Protein AF-0000000083945077 (afdb_homodimer)

InterPro domains:
  IPR004838 Aminotransferases, class-I, pyridoxal-phosphate-binding site [PS00105] (218-231)
  IPR004839 Aminotransferase, class I/classII, large domain [PF00155] (54-355)
  IPR015421 Pyridoxal phosphate-dependent transferase, major domain [G3DSA:3.40.640.10] (9-368)
  IPR015424 Pyridoxal phosphate-dependent transferase [SSF53383] (28-363)
  IPR050596 Aspartate/prephenate aminotransferase-like [PTHR46383] (11-287)

Organism: NCBI:txid28139

Nearest PDB structures (foldseek):
  5yhv-assembly1_B  TM=8.323E-01  e=1.328E-20  Mycobacterium tuberculosis H37Rv
  5yhv-assembly1_D  TM=8.069E-01  e=3.718E-19  Mycobacterium tuberculosis H37Rv
  3ftb-assembly2_E  TM=8.285E-01  e=3.847E-16  Clostridium acetobutylicum
  1d2f-assembly1_A  TM=7.657E-01  e=2.630E-12  Escherichia coli
  8bob-assembly1_B  TM=7.555E-01  e=2.630E-12  Escherichia coli K-12

pLDDT: mean 96.94, std 3.01, range [77.25, 98.94]

Secondary structure (DSSP, 8-state):
--B--------HHHHHHHHHHHHHHHH----EETTS----S-----HHHHHT--TTSHHHHS---TT--HHHHHHHHHHHHTT-S-GGGEEEESSHHHHHHHHHHHEE-SEEEEESS--HHHHHHHHHHT-EEEEES-GGGTTTTHHHHTTSEEEEESS-TTT-EE--HHHHHHHHHHHHHTT-EEEEE-SSHHHH--TT--HHHHHTT-TTEEEEEEHHHHSS-GGG--EEEE-S-HHHHHHHHHHHHTTTSS--HHHHHHHHHHHHSHHHHHHHHHHHHHHHHHHHHHHHHHHHTT-B-GGG-TTSEE-SSEEEESS-HHHHHTTTEE-EEGGGG-SS-HHHHTT-EEEE--S-HHHHHHHHTT--/-EE--------HHHHHHHHHHHHHHHH----EETTS----S-----HHHHHT--TTSHHHHS---TT--HHHHHHHHHHHHTT-S-GGGEEEESSHHHHHHHHHHHB--SEEEEESS--HHHHHHHHHHT-EEEEES-GGGTTTTHHHHTTSEEEEESS-TTT-EE--HHHHHHHHHHHHHTT-EEEEE-SSHHHH--TT--HHHHHTT-TTEEEEEEHHHHSS-GGG--EEEE-S-HHHHHHHHHHHHTTTSS--HHHHHHHHHHHHSHHHHHHHHHHHHHHHHHHHHHHHHHHHTT-B-GGG-TTSEE-SSEEEESS-HHHHHHTTEE-EEGGGG-SS-HHHHTT-EEEE--S-HHHHHHHHTT--

Foldseek 3Di:
DDDDDLPFDDDVLVVLVVVLVVCCVVVVDHFAAQADQFQAADAFDCVVVVVPDDCPDCLAPPFADLQGDLLLLQLCCCKPAVSPDDSLQKGKALFLLRVLLLLVLQDQAQEEEEEQFADCSNVSSCSNNVHHYHYDHDLVCVLVCLVVQVRHAYEDEACGPPALWHFDLVVNLVSVQSSLVSVHAYEYEYAFVLLADTSVDNSVNSVQVRQRYKYKYGPCHLQRPVVQRIIMIGHPPNVSSVSSSVVSCVVPNHGRSVSSSSVSCLSPPPVNVVSSVVRSVSQQVQLVLLVVVCVVVVFFPCVVAPRTDNHGQKHKTQAAQVLLVVLSYHWAQSLSRHDPCNVVSRRITMGGSSHHNVVSCVSCVPRD/DDDDDLPFDDDVLVVLVVVLVVCCVVVVDHFAAQSDQFQAADAFDCVVVVVPDDCPDCLAPPFADLQGDLLLLQLCCCKPAVSPDDSLQKGKALFLLRVLLLLVLQDQAQEEEEEQFADCSNVSSCSNNVHHYHYDHDLVCVLVCLVVQVRHAYEDEACGPPALWHFDLVVNLVSVQSSLVSVHAYEYEYAFVLLADTSVDNSVNSVQVRQRYKYKYGPCHNQRPVVQRIIMIGHPPNVSSVSSSVVSCVVPNHGRSVSSSSVSCLSPPPVNVVSSVVRSVSQQVQLVLLVVVCVVVVFFPCVVHPRTDNHGQKHKGQAAQVLLVVLSYHWAQSLSRHDPCNVVSRRITMGGRSHHNVVSCVSCVPRD

Radius of gyration: 26.32 Å; Cα contacts (8 Å, |Δi|>4): 1561; chains: 2; bounding box: 53×86×58 Å

Structure (mmCIF, N/CA/C/O backbone):
data_AF-0000000083945077-model_v1
#
loop_
_entity.id
_entity.type
_entity.pdbx_description
1 polymer Aminotransferase
#
loop_
_atom_site.group_PDB
_atom_site.id
_atom_site.type_symbol
_atom_site.label_atom_id
_atom_site.label_alt_id
_atom_site.label_comp_id
_atom_site.label_asym_id
_atom_site.label_entity_id
_atom_site.label_seq_id
_atom_site.pdbx_PDB_ins_code
_atom_site.Cartn_x
_atom_site.Cartn_y
_atom_site.Cartn_z
_atom_site.occupancy
_atom_site.B_iso_or_equiv
_atom_site.auth_seq_id
_atom_site.auth_comp_id
_atom_site.auth_asym_id
_atom_site.auth_atom_id
_atom_site.pdbx_PDB_model_num
ATOM 1 N N . MET A 1 1 ? -15.617 -0.999 -22.75 1 93.06 1 MET A N 1
ATOM 2 C CA . MET A 1 1 ? -15.414 -1.172 -21.312 1 93.06 1 MET A CA 1
ATOM 3 C C . MET A 1 1 ? -16.062 -0.036 -20.531 1 93.06 1 MET A C 1
ATOM 5 O O . MET A 1 1 ? -15.852 1.138 -20.844 1 93.06 1 MET A O 1
ATOM 9 N N . GLU A 1 2 ? -16.922 -0.348 -19.594 1 95.81 2 GLU A N 1
ATOM 10 C CA . GLU A 1 2 ? -17.547 0.642 -18.719 1 95.81 2 GLU A CA 1
ATOM 11 C C . GLU A 1 2 ? -16.672 0.932 -17.5 1 95.81 2 GLU A C 1
ATOM 13 O O . GLU A 1 2 ? -16.156 0.009 -16.859 1 95.81 2 GLU A O 1
ATOM 18 N N . ILE A 1 3 ? -16.469 2.213 -17.188 1 97.69 3 ILE A N 1
ATOM 19 C CA . ILE A 1 3 ? -15.633 2.635 -16.062 1 97.69 3 ILE A CA 1
ATOM 20 C C . ILE A 1 3 ? -16.516 3.23 -14.969 1 97.69 3 ILE A C 1
ATOM 22 O O . ILE A 1 3 ? -17.344 4.102 -15.234 1 97.69 3 ILE A O 1
ATOM 26 N N . LYS A 1 4 ? -16.406 2.74 -13.789 1 97.5 4 LYS A N 1
ATOM 27 C CA . LYS A 1 4 ? -17.062 3.342 -12.633 1 97.5 4 LYS A CA 1
ATOM 28 C C . LYS A 1 4 ? -16.312 4.582 -12.156 1 97.5 4 LYS A C 1
ATOM 30 O O . LYS A 1 4 ? -15.344 4.477 -11.406 1 97.5 4 LYS A O 1
ATOM 35 N N . LYS A 1 5 ? -16.766 5.691 -12.523 1 97.06 5 LYS A N 1
ATOM 36 C CA . LYS A 1 5 ? -16.141 6.949 -12.125 1 97.06 5 LYS A CA 1
ATOM 37 C C . LYS A 1 5 ? -16.547 7.348 -10.711 1 97.06 5 LYS A C 1
ATOM 39 O O . LYS A 1 5 ? -17.734 7.355 -10.383 1 97.06 5 LYS A O 1
ATOM 44 N N . SER A 1 6 ? -15.625 7.641 -9.891 1 96.81 6 SER A N 1
ATOM 45 C CA . SER A 1 6 ? -15.891 8.008 -8.508 1 96.81 6 SER A CA 1
ATOM 46 C C . SER A 1 6 ? -16.391 9.445 -8.406 1 96.81 6 SER A C 1
ATOM 48 O O . SER A 1 6 ? -17.109 9.797 -7.465 1 96.81 6 SER A O 1
ATOM 50 N N . GLY A 1 7 ? -16 10.32 -9.32 1 96.44 7 GLY A N 1
ATOM 51 C CA . GLY A 1 7 ? -16.297 11.742 -9.25 1 96.44 7 GLY A CA 1
ATOM 52 C C . GLY A 1 7 ? -15.25 12.523 -8.469 1 96.44 7 GLY A C 1
ATOM 53 O O . GLY A 1 7 ? -15.312 13.758 -8.406 1 96.44 7 GLY A O 1
ATOM 54 N N . ALA A 1 8 ? -14.289 11.805 -7.895 1 96.19 8 ALA A N 1
ATOM 55 C CA . ALA A 1 8 ? -13.203 12.477 -7.184 1 96.19 8 ALA A CA 1
ATOM 56 C C . ALA A 1 8 ? -12.203 13.094 -8.156 1 96.19 8 ALA A C 1
ATOM 58 O O . ALA A 1 8 ? -12.156 12.711 -9.328 1 96.19 8 ALA A O 1
ATOM 59 N N . ALA A 1 9 ? -11.484 14.055 -7.676 1 90.88 9 ALA A N 1
ATOM 60 C CA . ALA A 1 9 ? -10.469 14.727 -8.484 1 90.88 9 ALA A CA 1
ATOM 61 C C . ALA A 1 9 ? -9.078 14.547 -7.883 1 90.88 9 ALA A C 1
ATOM 63 O O . AL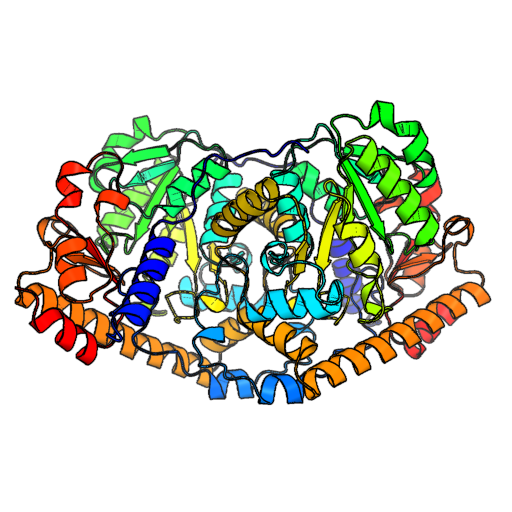A A 1 9 ? -8.945 14.312 -6.68 1 90.88 9 ALA A O 1
ATOM 64 N N . LEU A 1 10 ? -8.102 14.625 -8.797 1 87.88 10 LEU A N 1
ATOM 65 C CA . LEU A 1 10 ? -6.73 14.656 -8.297 1 87.88 10 LEU A CA 1
ATOM 66 C C . LEU A 1 10 ? -6.477 15.938 -7.5 1 87.88 10 LEU A C 1
ATOM 68 O O . LEU A 1 10 ? -7.137 16.953 -7.723 1 87.88 10 LEU A O 1
ATOM 72 N N . SER A 1 11 ? -5.527 15.859 -6.684 1 83.06 11 SER A N 1
ATOM 73 C CA . SER A 1 11 ? -5.25 16.922 -5.727 1 83.06 11 SER A CA 1
ATOM 74 C C . SER A 1 11 ? -4.777 18.203 -6.434 1 83.06 11 SER A C 1
ATOM 76 O O . SER A 1 11 ? -3.908 18.141 -7.305 1 83.06 11 SER A O 1
ATOM 78 N N . LYS A 1 12 ? -5.309 19.281 -6.094 1 79.88 12 LYS A N 1
ATOM 79 C CA . LYS A 1 12 ? -4.898 20.594 -6.582 1 79.88 12 LYS A CA 1
ATOM 80 C C . LYS A 1 12 ? -3.445 20.891 -6.211 1 79.88 12 LYS A C 1
ATOM 82 O O . LYS A 1 12 ? -2.738 21.578 -6.953 1 79.88 12 LYS A O 1
ATOM 87 N N . ILE A 1 13 ? -3.072 20.391 -5.109 1 82.75 13 ILE A N 1
ATOM 88 C CA . ILE A 1 13 ? -1.73 20.625 -4.59 1 82.75 13 ILE A CA 1
ATOM 89 C C . ILE A 1 13 ? -0.691 20.109 -5.586 1 82.75 13 ILE A C 1
ATOM 91 O O . ILE A 1 13 ? 0.328 20.766 -5.82 1 82.75 13 ILE A O 1
ATOM 95 N N . VAL A 1 14 ? -1.017 19.062 -6.18 1 77.25 14 VAL A N 1
ATOM 96 C CA . VAL A 1 14 ? -0.119 18.469 -7.164 1 77.25 14 VAL A CA 1
ATOM 97 C C . VAL A 1 14 ? -0.02 19.375 -8.391 1 77.25 14 VAL A C 1
ATOM 99 O O . VAL A 1 14 ? 1.07 19.594 -8.922 1 77.25 14 VAL A O 1
ATOM 102 N N . GLN A 1 15 ? -1.078 19.938 -8.727 1 81.5 15 GLN A N 1
ATOM 103 C CA . GLN A 1 15 ? -1.113 20.844 -9.867 1 81.5 15 GLN A CA 1
ATOM 104 C C . GLN A 1 15 ? -0.269 22.094 -9.617 1 81.5 15 GLN A C 1
ATOM 106 O O . GLN A 1 15 ? 0.391 22.594 -10.531 1 81.5 15 GLN A O 1
ATOM 111 N N . ILE A 1 16 ? -0.274 22.516 -8.453 1 88.06 16 ILE A N 1
ATOM 112 C CA . ILE A 1 16 ? 0.518 23.688 -8.086 1 88.06 16 ILE A CA 1
ATOM 113 C C . ILE A 1 16 ? 2.004 23.359 -8.18 1 88.06 16 ILE A C 1
ATOM 115 O O . ILE A 1 16 ? 2.797 24.172 -8.664 1 88.06 16 ILE A O 1
ATOM 119 N N . GLY A 1 17 ? 2.316 22.172 -7.738 1 86.69 17 GLY A N 1
ATOM 120 C CA . GLY A 1 17 ? 3.697 21.734 -7.871 1 86.69 17 GLY A CA 1
ATOM 121 C C . GLY A 1 17 ? 4.18 21.719 -9.312 1 86.69 17 GLY A C 1
ATOM 122 O O . GLY A 1 17 ? 5.297 22.156 -9.602 1 86.69 17 GLY A O 1
ATOM 123 N N . GLU A 1 18 ? 3.332 21.297 -10.156 1 82.81 18 GLU A N 1
ATOM 124 C CA . GLU A 1 18 ? 3.66 21.266 -11.578 1 82.81 18 GLU A CA 1
ATOM 125 C C . GLU A 1 18 ? 3.814 22.672 -12.133 1 82.81 18 GLU A C 1
ATOM 127 O O . GLU A 1 18 ? 4.703 22.922 -12.945 1 82.81 18 GLU A O 1
ATOM 132 N N . LYS A 1 19 ? 2.98 23.469 -11.711 1 89.19 19 LYS A N 1
ATOM 133 C CA . LYS A 1 19 ? 3.057 24.859 -12.125 1 89.19 19 LYS A CA 1
ATOM 134 C C . LYS A 1 19 ? 4.379 25.5 -11.703 1 89.19 19 LYS A C 1
ATOM 136 O O . LYS A 1 19 ? 5.016 26.203 -12.484 1 89.19 19 LYS A O 1
ATOM 141 N N . LEU A 1 20 ? 4.785 25.234 -10.508 1 92 20 LEU A N 1
ATOM 142 C CA . LEU A 1 20 ? 6.035 25.797 -10 1 92 20 LEU A CA 1
ATOM 143 C C . LEU A 1 20 ? 7.223 25.281 -10.805 1 92 20 LEU A C 1
ATOM 145 O O . LEU A 1 20 ? 8.148 26.031 -11.102 1 92 20 LEU A O 1
ATOM 149 N N . LYS A 1 21 ? 7.25 24.047 -11.148 1 87.38 21 LYS A N 1
ATOM 150 C CA . LYS A 1 21 ? 8.305 23.453 -11.969 1 87.38 21 LYS A CA 1
ATOM 151 C C . LYS A 1 21 ? 8.367 24.109 -13.344 1 87.38 21 LYS A C 1
ATOM 153 O O . LYS A 1 21 ? 9.453 24.422 -13.844 1 87.38 21 LYS A O 1
ATOM 158 N N . LYS A 1 22 ? 7.203 24.281 -13.914 1 91.38 22 LYS A N 1
ATOM 159 C CA . LYS A 1 22 ? 7.117 24.938 -15.219 1 91.38 22 LYS A CA 1
ATOM 160 C C . LYS A 1 22 ? 7.66 26.359 -15.164 1 91.38 22 LYS A C 1
ATOM 162 O O . LYS A 1 22 ? 8.414 26.781 -16.047 1 91.38 22 LYS A O 1
ATOM 167 N N . LEU A 1 23 ? 7.246 27.047 -14.172 1 93.56 23 LEU A N 1
ATOM 168 C CA . LEU A 1 23 ? 7.691 28.438 -14.016 1 93.56 23 LEU A CA 1
ATOM 169 C C . LEU A 1 23 ? 9.203 28.5 -13.82 1 93.56 23 LEU A C 1
ATOM 171 O O . LEU A 1 23 ? 9.867 29.391 -14.359 1 93.56 23 LEU A O 1
ATOM 175 N N . THR A 1 24 ? 9.664 27.547 -13.031 1 92.44 24 THR A N 1
ATOM 176 C CA . THR A 1 24 ? 11.102 27.469 -12.82 1 92.44 24 THR A CA 1
ATOM 177 C C . THR A 1 24 ? 11.836 27.234 -14.141 1 92.44 24 THR A C 1
ATOM 179 O O . THR A 1 24 ? 12.828 27.891 -14.43 1 92.44 24 THR A O 1
ATOM 182 N N . ALA A 1 25 ? 11.352 26.359 -14.891 1 92.06 25 ALA A N 1
ATOM 183 C CA . ALA A 1 25 ? 11.953 26.047 -16.188 1 92.06 25 ALA A CA 1
ATOM 184 C C . ALA A 1 25 ? 11.891 27.25 -17.125 1 92.06 25 ALA A C 1
ATOM 186 O O . ALA A 1 25 ? 12.844 27.516 -17.859 1 92.06 25 ALA A O 1
ATOM 187 N N . GLU A 1 26 ? 10.859 27.953 -17.125 1 94.44 26 GLU A N 1
ATOM 188 C CA . GLU A 1 26 ? 10.617 29.062 -18.031 1 94.44 26 GLU A CA 1
ATOM 189 C C . GLU A 1 26 ? 11.422 30.297 -17.625 1 94.44 26 GLU A C 1
ATOM 191 O O . GLU A 1 26 ? 11.922 31.031 -18.484 1 94.44 26 GLU A O 1
ATOM 196 N N . THR A 1 27 ? 11.484 30.531 -16.375 1 94.5 27 THR A N 1
ATOM 197 C CA . THR A 1 27 ? 12.055 31.781 -15.906 1 94.5 27 THR A CA 1
ATOM 198 C C . THR A 1 27 ? 13.508 31.594 -15.484 1 94.5 27 THR A C 1
ATOM 200 O O . THR A 1 27 ? 14.25 32.562 -15.344 1 94.5 27 THR A O 1
ATOM 203 N N . GLY A 1 28 ? 13.828 30.312 -15.18 1 94.12 28 GLY A N 1
ATOM 204 C CA . GLY A 1 28 ? 15.156 30.031 -14.641 1 94.12 28 GLY A CA 1
ATOM 205 C C . GLY A 1 28 ? 15.289 30.406 -13.172 1 94.12 28 GLY A C 1
ATOM 206 O O . GLY A 1 28 ? 16.375 30.281 -12.594 1 94.12 28 GLY A O 1
ATOM 207 N N . GLN A 1 29 ? 14.242 30.859 -12.609 1 94.69 29 GLN A N 1
ATOM 208 C CA . GLN A 1 29 ? 14.227 31.219 -11.195 1 94.69 29 GLN A CA 1
ATOM 209 C C . GLN A 1 29 ? 13.719 30.062 -10.328 1 94.69 29 GLN A C 1
ATOM 211 O O . GLN A 1 29 ? 12.812 29.328 -10.734 1 94.69 29 GLN A O 1
ATOM 216 N N . GLU A 1 30 ? 14.281 30.016 -9.188 1 93.5 30 GLU A N 1
ATOM 217 C CA . GLU A 1 30 ? 13.852 28.984 -8.258 1 93.5 30 GLU A CA 1
ATOM 218 C C . GLU A 1 30 ? 12.641 29.438 -7.441 1 93.5 30 GLU A C 1
ATOM 220 O O . GLU A 1 30 ? 12.586 30.594 -6.992 1 93.5 30 GLU A O 1
ATOM 225 N N . TYR A 1 31 ? 11.734 28.578 -7.32 1 95.81 31 TYR A N 1
ATOM 226 C CA . TYR A 1 31 ? 10.57 28.812 -6.477 1 95.81 31 TYR A CA 1
ATOM 227 C C . TYR A 1 31 ? 10.641 27.969 -5.203 1 95.81 31 TYR A C 1
ATOM 229 O O . TYR A 1 31 ? 11.094 26.828 -5.23 1 95.81 31 TYR A O 1
ATOM 237 N N . LEU A 1 32 ? 10.297 28.578 -4.078 1 95.5 32 LEU A N 1
ATOM 238 C CA . LEU A 1 32 ? 10.211 27.859 -2.814 1 95.5 32 LEU A CA 1
ATOM 239 C C . LEU A 1 32 ? 8.898 27.094 -2.709 1 95.5 32 LEU A C 1
ATOM 241 O O . LEU A 1 32 ? 7.828 27.703 -2.605 1 95.5 32 LEU A O 1
ATOM 245 N N . PRO A 1 33 ? 8.891 25.766 -2.77 1 95.12 33 PRO A N 1
ATOM 246 C CA . PRO A 1 33 ? 7.66 24.969 -2.82 1 95.12 33 PRO A CA 1
ATOM 247 C C . PRO A 1 33 ? 7.059 24.734 -1.437 1 95.12 33 PRO A C 1
ATOM 249 O O . PRO A 1 33 ? 7.191 23.641 -0.885 1 95.12 33 PRO A O 1
ATOM 252 N N . LEU A 1 34 ? 6.301 25.656 -0.957 1 97.25 34 LEU A N 1
ATOM 253 C CA . LEU A 1 34 ? 5.684 25.516 0.357 1 97.25 34 LEU A CA 1
ATOM 254 C C . LEU A 1 34 ? 4.238 25.047 0.23 1 97.25 34 LEU A C 1
ATOM 256 O O . LEU A 1 34 ? 3.479 25.094 1.2 1 97.25 34 LEU A O 1
ATOM 260 N N . ASN A 1 35 ? 3.867 24.625 -0.999 1 95.06 35 ASN A N 1
ATOM 261 C CA . ASN A 1 35 ? 2.512 24.156 -1.248 1 95.06 35 ASN A CA 1
ATOM 262 C C . ASN A 1 35 ? 2.33 22.703 -0.794 1 95.06 35 ASN A C 1
ATOM 264 O O . ASN A 1 35 ? 1.201 22.234 -0.625 1 95.06 35 ASN A O 1
ATOM 268 N N . ARG A 1 36 ? 3.393 21.938 -0.56 1 90.38 36 ARG A N 1
ATOM 269 C CA . ARG A 1 36 ? 3.307 20.516 -0.24 1 90.38 36 ARG A CA 1
ATOM 270 C C . ARG A 1 36 ? 3.59 20.266 1.238 1 90.38 36 ARG A C 1
ATOM 272 O O . ARG A 1 36 ? 4.391 20.984 1.85 1 90.38 36 ARG A O 1
ATOM 279 N N . GLY A 1 37 ? 2.984 19.297 1.778 1 92.5 37 GLY A N 1
ATOM 280 C CA . GLY A 1 37 ? 3.191 18.891 3.16 1 92.5 37 GLY A CA 1
ATOM 281 C C . GLY A 1 37 ? 4.352 17.922 3.332 1 92.5 37 GLY A C 1
ATOM 282 O O . GLY A 1 37 ? 4.164 16.781 3.77 1 92.5 37 GLY A O 1
ATOM 283 N N . VAL A 1 38 ? 5.555 18.391 3.072 1 93.44 38 VAL A N 1
ATOM 284 C CA . VAL A 1 38 ? 6.777 17.609 3.211 1 93.44 38 VAL A CA 1
ATOM 285 C C . VAL A 1 38 ? 7.723 18.312 4.188 1 93.44 38 VAL A C 1
ATOM 287 O O . VAL A 1 38 ? 7.867 19.531 4.164 1 93.44 38 VAL A O 1
ATOM 290 N N . ASN A 1 39 ? 8.266 17.547 5.086 1 95.81 39 ASN A N 1
ATOM 291 C CA . ASN A 1 39 ? 9.336 18.094 5.902 1 95.81 39 ASN A CA 1
ATOM 292 C C . ASN A 1 39 ? 10.617 18.297 5.09 1 95.81 39 ASN A C 1
ATOM 294 O O . ASN A 1 39 ? 11.344 17.328 4.824 1 95.81 39 ASN A O 1
ATOM 298 N N . ALA A 1 40 ? 10.93 19.578 4.863 1 95.88 40 ALA A N 1
ATOM 299 C CA . ALA A 1 40 ? 12.008 19.844 3.918 1 95.88 40 ALA A CA 1
ATOM 300 C C . ALA A 1 40 ? 13.211 20.484 4.617 1 95.88 40 ALA A C 1
ATOM 302 O O . ALA A 1 40 ? 14.133 20.953 3.963 1 95.88 40 ALA A O 1
ATOM 303 N N . VAL A 1 41 ? 13.148 20.531 5.961 1 97.69 41 VAL A N 1
ATOM 304 C CA . VAL A 1 41 ? 14.266 21.125 6.688 1 97.69 41 VAL A CA 1
ATOM 305 C C . VAL A 1 41 ? 15.531 20.312 6.445 1 97.69 41 VAL A C 1
ATOM 307 O O . VAL A 1 41 ? 16.562 20.859 6.062 1 97.69 41 VAL A O 1
ATOM 310 N N . VAL A 1 42 ? 15.445 19.078 6.676 1 97.06 42 VAL A N 1
ATOM 311 C CA . VAL A 1 42 ? 16.547 18.141 6.477 1 97.06 42 VAL A CA 1
ATOM 312 C C . VAL A 1 42 ? 15.992 16.75 6.199 1 97.06 42 VAL A C 1
ATOM 314 O O . VAL A 1 42 ? 14.875 16.422 6.617 1 97.06 42 VAL A O 1
ATOM 317 N N . ASN A 1 43 ? 16.734 15.984 5.48 1 98.25 43 ASN A N 1
ATOM 318 C CA . ASN A 1 43 ? 16.453 14.555 5.406 1 98.25 43 ASN A CA 1
ATOM 319 C C . ASN A 1 43 ? 17.047 13.805 6.598 1 98.25 43 ASN A C 1
ATOM 321 O O . ASN A 1 43 ? 18.125 14.172 7.098 1 98.25 43 ASN A O 1
ATOM 325 N N . ILE A 1 44 ? 16.375 12.844 7.047 1 98.81 44 ILE A N 1
ATOM 326 C CA . ILE A 1 44 ? 16.922 12.023 8.125 1 98.81 44 ILE A CA 1
ATOM 327 C C . ILE A 1 44 ? 18.156 11.281 7.629 1 98.81 44 ILE A C 1
ATOM 329 O O . ILE A 1 44 ? 18.172 10.789 6.496 1 98.81 44 ILE A O 1
ATOM 333 N N . ASP A 1 45 ? 19.203 11.227 8.445 1 98.75 45 ASP A N 1
ATOM 334 C CA . ASP A 1 45 ? 20.438 10.523 8.078 1 98.75 45 ASP A CA 1
ATOM 335 C C . ASP A 1 45 ? 20.297 9.023 8.336 1 98.75 45 ASP A C 1
ATOM 337 O O . ASP A 1 45 ? 20.391 8.578 9.484 1 98.75 45 ASP A O 1
ATOM 341 N N . LEU A 1 46 ? 20.188 8.227 7.32 1 98.69 46 LEU A N 1
ATOM 342 C CA . LEU A 1 46 ? 19.906 6.797 7.453 1 98.69 46 LEU A CA 1
ATOM 343 C C . LEU A 1 46 ? 21.188 5.977 7.246 1 98.69 46 LEU A C 1
ATOM 345 O O . LEU A 1 46 ? 21.141 4.746 7.266 1 98.69 46 LEU A O 1
ATOM 349 N N . ARG A 1 47 ? 22.438 6.602 7.062 1 98.12 47 ARG A N 1
ATOM 350 C CA . ARG A 1 47 ? 23.656 5.906 6.664 1 98.12 47 ARG A CA 1
ATOM 351 C C . ARG A 1 47 ? 23.984 4.781 7.641 1 98.12 47 ARG A C 1
ATOM 353 O O . ARG A 1 47 ? 24.172 3.633 7.234 1 98.12 47 ARG A O 1
ATOM 360 N N . GLU A 1 48 ? 23.859 4.969 8.883 1 98.31 48 GLU A N 1
ATOM 361 C CA . GLU A 1 48 ? 24.219 3.967 9.875 1 98.31 48 GLU A CA 1
ATOM 362 C C . GLU A 1 48 ? 23.109 2.943 10.062 1 98.31 48 GLU A C 1
ATOM 364 O O . GLU A 1 48 ? 23.375 1.76 10.281 1 98.31 48 GLU A O 1
ATOM 369 N N . VAL A 1 49 ? 21.875 3.389 9.977 1 98.44 49 VAL A N 1
ATOM 370 C CA . VAL A 1 49 ? 20.734 2.512 10.172 1 98.44 49 VAL A CA 1
ATOM 371 C C . VAL A 1 49 ? 20.703 1.434 9.094 1 98.44 49 VAL A C 1
ATOM 373 O O . VAL A 1 49 ? 20.609 0.243 9.398 1 98.44 49 VAL A O 1
ATOM 376 N N . VAL A 1 50 ? 20.906 1.824 7.832 1 97.88 50 VAL A N 1
ATOM 377 C CA . VAL A 1 50 ? 20.812 0.926 6.688 1 97.88 50 VAL A CA 1
ATOM 378 C C . VAL A 1 50 ? 22.047 0.02 6.641 1 97.88 50 VAL A C 1
ATOM 380 O O . VAL A 1 50 ? 21.953 -1.139 6.227 1 97.88 50 VAL A O 1
ATOM 383 N N . ALA A 1 51 ? 23.219 0.52 7.121 1 96.88 51 ALA A N 1
ATOM 384 C CA . ALA A 1 51 ? 24.453 -0.26 7.121 1 96.88 51 ALA A CA 1
ATOM 385 C C . ALA A 1 51 ? 24.297 -1.525 7.961 1 96.88 51 ALA A C 1
ATOM 387 O O . ALA A 1 51 ? 25 -2.518 7.727 1 96.88 51 ALA A O 1
ATOM 388 N N . ASN A 1 52 ? 23.359 -1.543 8.836 1 95.69 52 ASN A N 1
ATOM 389 C CA . ASN A 1 52 ? 23.188 -2.664 9.75 1 95.69 52 ASN A CA 1
ATOM 390 C C . ASN A 1 52 ? 22 -3.531 9.375 1 95.69 52 ASN A C 1
ATOM 392 O O . ASN A 1 52 ? 21.578 -4.398 10.148 1 95.69 52 ASN A O 1
ATOM 396 N N . MET A 1 53 ? 21.469 -3.334 8.234 1 97.56 53 MET A N 1
ATOM 397 C CA . MET A 1 53 ? 20.328 -4.121 7.766 1 97.56 53 MET A CA 1
ATOM 398 C C . MET A 1 53 ? 20.781 -5.223 6.812 1 97.56 53 MET A C 1
ATOM 400 O O . MET A 1 53 ? 21.672 -5.008 5.984 1 97.56 53 MET A O 1
ATOM 404 N N . ASP A 1 54 ? 20.188 -6.383 6.961 1 98 54 ASP A N 1
ATOM 405 C CA . ASP A 1 54 ? 20.422 -7.484 6.039 1 98 54 ASP A CA 1
ATOM 406 C C . ASP A 1 54 ? 19.375 -7.52 4.938 1 98 54 ASP A C 1
ATOM 408 O O . ASP A 1 54 ? 18.328 -8.172 5.086 1 98 54 ASP A O 1
ATOM 412 N N . PHE A 1 55 ? 19.672 -6.969 3.799 1 98.38 55 PHE A N 1
ATOM 413 C CA . PHE A 1 55 ? 18.734 -6.816 2.693 1 98.38 55 PHE A CA 1
ATOM 414 C C . PHE A 1 55 ? 18.469 -8.156 2.025 1 98.38 55 PHE A C 1
ATOM 416 O O . PHE A 1 55 ? 17.547 -8.273 1.216 1 98.38 55 PHE A O 1
ATOM 423 N N . ASN A 1 56 ? 19.188 -9.188 2.346 1 98.38 56 ASN A N 1
ATOM 424 C CA . ASN A 1 56 ? 19 -10.5 1.732 1 98.38 56 ASN A CA 1
ATOM 425 C C . ASN A 1 56 ? 18.219 -11.438 2.641 1 98.38 56 ASN A C 1
ATOM 427 O O . ASN A 1 56 ? 18.016 -12.609 2.307 1 98.38 56 ASN A O 1
ATOM 431 N N . SER A 1 57 ? 17.766 -10.898 3.76 1 98.19 57 SER A N 1
ATOM 432 C CA . SER A 1 57 ? 16.984 -11.703 4.699 1 98.19 57 SER A CA 1
ATOM 433 C C . SER A 1 57 ? 15.531 -11.82 4.266 1 98.19 57 SER A C 1
ATOM 435 O O . SER A 1 57 ? 15.031 -10.977 3.516 1 98.19 57 SER A O 1
ATOM 437 N N . ASN A 1 58 ? 14.836 -12.836 4.773 1 97.19 58 ASN A N 1
ATOM 438 C CA . ASN A 1 58 ? 13.406 -13.016 4.535 1 97.19 58 ASN A CA 1
ATOM 439 C C . ASN A 1 58 ? 12.594 -11.875 5.148 1 97.19 58 ASN A C 1
ATOM 441 O O . ASN A 1 58 ? 11.531 -11.523 4.637 1 97.19 58 ASN A O 1
ATOM 445 N N . ASP A 1 59 ? 13.133 -11.219 6.16 1 97.56 59 ASP A N 1
ATOM 446 C CA . ASP A 1 59 ? 12.438 -10.125 6.828 1 97.56 59 ASP A CA 1
ATOM 447 C C . ASP A 1 59 ? 12.32 -8.906 5.906 1 97.56 59 ASP A C 1
ATOM 449 O O . ASP A 1 59 ? 11.492 -8.023 6.141 1 97.56 59 ASP A O 1
ATOM 453 N N . ILE A 1 60 ? 13.195 -8.898 4.883 1 98.38 60 ILE A N 1
ATOM 454 C CA . ILE A 1 60 ? 13.148 -7.805 3.914 1 98.38 60 ILE A CA 1
ATOM 455 C C . ILE A 1 60 ? 12.484 -8.281 2.627 1 98.38 60 ILE A C 1
ATOM 457 O O . ILE A 1 60 ? 11.656 -7.574 2.051 1 98.38 60 ILE A O 1
ATOM 461 N N . GLN A 1 61 ? 12.766 -9.484 2.209 1 98.5 61 GLN A N 1
ATOM 462 C CA . GLN A 1 61 ? 12.469 -9.859 0.831 1 98.5 61 GLN A CA 1
ATOM 463 C C . GLN A 1 61 ? 11.125 -10.578 0.729 1 98.5 61 GLN A C 1
ATOM 465 O O . GLN A 1 61 ? 10.508 -10.602 -0.337 1 98.5 61 GLN A O 1
ATOM 470 N N . VAL A 1 62 ? 10.578 -11.148 1.821 1 97.31 62 VAL A N 1
ATOM 471 C CA . VAL A 1 62 ? 9.414 -12.023 1.737 1 97.31 62 VAL A CA 1
ATOM 472 C C . VAL A 1 62 ? 8.227 -11.367 2.428 1 97.31 62 VAL A C 1
ATOM 474 O O . VAL A 1 62 ? 8.398 -10.5 3.285 1 97.31 62 VAL A O 1
ATOM 477 N N . TYR A 1 63 ? 7.012 -11.75 2.121 1 95.69 63 TYR A N 1
ATOM 478 C CA . TYR A 1 63 ? 5.773 -11.211 2.666 1 95.69 63 TYR A CA 1
ATOM 479 C C . TYR A 1 63 ? 5.895 -10.969 4.168 1 95.69 63 TYR A C 1
ATOM 481 O O . TYR A 1 63 ? 6.312 -11.859 4.91 1 95.69 63 TYR A O 1
ATOM 489 N N . PRO A 1 64 ? 5.562 -9.797 4.594 1 96 64 PRO A N 1
ATOM 490 C CA . PRO A 1 64 ? 5.422 -9.602 6.039 1 96 64 PRO A CA 1
ATOM 491 C C . PRO A 1 64 ? 4.113 -10.172 6.586 1 96 64 PRO A C 1
ATOM 493 O O . PRO A 1 64 ? 3.195 -10.469 5.82 1 96 64 PRO A O 1
ATOM 496 N N . PRO A 1 65 ? 4.074 -10.32 7.879 1 94.06 65 PRO A N 1
ATOM 497 C CA . PRO A 1 65 ? 2.775 -10.688 8.453 1 94.06 65 PRO A CA 1
ATOM 498 C C . PRO A 1 65 ? 1.68 -9.672 8.133 1 94.06 65 PRO A C 1
ATOM 500 O O . PRO A 1 65 ? 1.955 -8.477 8.016 1 94.06 65 PRO A O 1
ATOM 503 N N . GLY A 1 66 ? 0.464 -10.094 8.031 1 93.88 66 GLY A N 1
ATOM 504 C CA . GLY A 1 66 ? -0.683 -9.289 7.633 1 93.88 66 GLY A CA 1
ATOM 505 C C . GLY A 1 66 ? -0.828 -8.016 8.445 1 93.88 66 GLY A C 1
ATOM 506 O O . GLY A 1 66 ? -0.833 -6.918 7.891 1 93.88 66 GLY A O 1
ATOM 507 N N . PRO A 1 67 ? -0.834 -8.156 9.789 1 96.62 67 PRO A N 1
ATOM 508 C CA . PRO A 1 67 ? -1.002 -6.965 10.617 1 96.62 67 PRO A CA 1
ATOM 509 C C . PRO A 1 67 ? 0.286 -6.156 10.758 1 96.62 67 PRO A C 1
ATOM 511 O O . PRO A 1 67 ? 0.279 -5.07 11.344 1 96.62 67 PRO A O 1
ATOM 514 N N . GLY A 1 68 ? 1.385 -6.691 10.258 1 98.06 68 GLY A N 1
ATOM 515 C CA . GLY A 1 68 ? 2.715 -6.141 10.461 1 98.06 68 GLY A CA 1
ATOM 516 C C . GLY A 1 68 ? 3.576 -6.996 11.375 1 98.06 68 GLY A C 1
ATOM 517 O O . GLY A 1 68 ? 3.064 -7.852 12.102 1 98.06 68 GLY A O 1
ATOM 518 N N . PHE A 1 69 ? 4.867 -6.809 11.312 1 98.56 69 PHE A N 1
ATOM 519 C CA . PHE A 1 69 ? 5.781 -7.578 12.141 1 98.56 69 PHE A CA 1
ATOM 520 C C . PHE A 1 69 ? 5.469 -7.379 13.617 1 98.56 69 PHE A C 1
ATOM 522 O O . PHE A 1 69 ? 5.25 -6.254 14.07 1 98.56 69 PHE A O 1
ATOM 529 N N . PRO A 1 70 ? 5.465 -8.445 14.391 1 98.19 70 PRO A N 1
ATOM 530 C CA . PRO A 1 70 ? 5.184 -8.336 15.82 1 98.19 70 PRO A CA 1
ATOM 531 C C . PRO A 1 70 ? 6.145 -7.391 16.547 1 98.19 70 PRO A C 1
ATOM 533 O O . PRO A 1 70 ? 5.723 -6.602 17.391 1 98.19 70 PRO A O 1
ATOM 536 N N . ALA A 1 71 ? 7.398 -7.457 16.156 1 98.81 71 ALA A N 1
ATOM 537 C CA . ALA A 1 71 ? 8.406 -6.613 16.781 1 98.81 71 ALA A CA 1
ATOM 538 C C . ALA A 1 71 ? 8.109 -5.133 16.547 1 98.81 71 ALA A C 1
ATOM 540 O O . ALA A 1 71 ? 8.289 -4.309 17.453 1 98.81 71 ALA A O 1
ATOM 541 N N . LEU A 1 72 ? 7.652 -4.77 15.352 1 98.94 72 LEU A N 1
ATOM 542 C CA . LEU A 1 72 ? 7.324 -3.377 15.062 1 98.94 72 LEU A CA 1
ATOM 543 C C . LEU A 1 72 ? 6.094 -2.932 15.852 1 98.94 72 LEU A C 1
ATOM 545 O O . LEU A 1 72 ? 6.082 -1.841 16.422 1 98.94 72 LEU A O 1
ATOM 549 N N . ARG A 1 73 ? 5.039 -3.738 15.867 1 98.94 73 ARG A N 1
ATOM 550 C CA . ARG A 1 73 ? 3.832 -3.398 16.609 1 98.94 73 ARG A CA 1
ATOM 551 C C . ARG A 1 73 ? 4.141 -3.207 18.094 1 98.94 73 ARG A C 1
ATOM 553 O O . ARG A 1 73 ? 3.609 -2.293 18.734 1 98.94 73 ARG A O 1
ATOM 560 N N . GLN A 1 74 ? 5.051 -4.039 18.609 1 98.88 74 GLN A N 1
ATOM 561 C CA . GLN A 1 74 ? 5.48 -3.879 20 1 98.88 74 GLN A CA 1
ATOM 562 C C . GLN A 1 74 ? 6.25 -2.574 20.188 1 98.88 74 GLN A C 1
ATOM 564 O O . GLN A 1 74 ? 6.031 -1.852 21.156 1 98.88 74 GLN A O 1
ATOM 569 N N . ALA A 1 75 ? 7.168 -2.295 19.281 1 98.88 75 ALA A N 1
ATOM 570 C CA . ALA A 1 75 ? 7.949 -1.062 19.359 1 98.88 75 ALA A CA 1
ATOM 571 C C . ALA A 1 75 ? 7.043 0.164 19.312 1 98.88 75 ALA A C 1
ATOM 573 O O . ALA A 1 75 ? 7.27 1.137 20.047 1 98.88 75 ALA A O 1
ATOM 574 N N . ILE A 1 76 ? 6 0.123 18.5 1 98.88 76 ILE A N 1
ATOM 575 C CA . ILE A 1 76 ? 5.039 1.218 18.422 1 98.88 76 ILE A CA 1
ATOM 576 C C . ILE A 1 76 ? 4.258 1.327 19.734 1 98.88 76 ILE A C 1
ATOM 578 O O . ILE A 1 76 ? 4.055 2.428 20.25 1 98.88 76 ILE A O 1
ATOM 582 N N . ASN A 1 77 ? 3.865 0.193 20.25 1 98.75 77 ASN A N 1
ATOM 583 C CA . ASN A 1 77 ? 3.189 0.196 21.547 1 98.75 77 ASN A CA 1
ATOM 584 C C . ASN A 1 77 ? 4.035 0.877 22.625 1 98.75 77 ASN A C 1
ATOM 586 O O . ASN A 1 77 ? 3.531 1.706 23.391 1 98.75 77 ASN A O 1
ATOM 590 N N . ASP A 1 78 ? 5.285 0.574 22.656 1 98.44 78 ASP A N 1
ATOM 591 C CA . ASP A 1 78 ? 6.195 1.14 23.641 1 98.44 78 ASP A CA 1
ATOM 592 C C . ASP A 1 78 ? 6.398 2.635 23.406 1 98.44 78 ASP A C 1
ATOM 594 O O . ASP A 1 78 ? 6.344 3.428 24.359 1 98.44 78 ASP A O 1
ATOM 598 N N . GLU A 1 79 ? 6.555 3.02 22.203 1 98.19 79 GLU A N 1
ATOM 599 C CA . GLU A 1 79 ? 6.902 4.395 21.859 1 98.19 79 GLU A CA 1
ATOM 600 C C . GLU A 1 79 ? 5.695 5.32 21.984 1 98.19 79 GLU A C 1
ATOM 602 O O . GLU A 1 79 ? 5.816 6.438 22.484 1 98.19 79 GLU A O 1
ATOM 607 N N . TYR A 1 80 ? 4.52 4.883 21.547 1 98.25 80 TYR A N 1
ATOM 608 C CA . TYR A 1 80 ? 3.381 5.781 21.375 1 98.25 80 TYR A CA 1
ATOM 609 C C . TYR A 1 80 ? 2.381 5.617 22.5 1 98.25 80 TYR A C 1
ATOM 611 O O . TYR A 1 80 ? 1.611 6.531 22.797 1 98.25 80 TYR A O 1
ATOM 619 N N . PHE A 1 81 ? 2.422 4.453 23.141 1 98.25 81 PHE A N 1
ATOM 620 C CA . PHE A 1 81 ? 1.402 4.16 24.141 1 98.25 81 PHE A CA 1
ATOM 621 C C . PHE A 1 81 ? 2.043 3.795 25.484 1 98.25 81 PHE A C 1
ATOM 623 O O . PHE A 1 81 ? 1.361 3.318 26.391 1 98.25 81 PHE A O 1
ATOM 630 N N . GLY A 1 82 ? 3.395 3.92 25.578 1 97.38 82 GLY A N 1
ATOM 631 C CA . GLY A 1 82 ? 4.117 3.658 26.812 1 97.38 82 GLY A CA 1
ATOM 632 C C . GLY A 1 82 ? 4.125 2.191 27.203 1 97.38 82 GLY A C 1
ATOM 633 O O . GLY A 1 82 ? 4.293 1.854 28.375 1 97.38 82 GLY A O 1
ATOM 634 N N . GLY A 1 83 ? 3.805 1.353 26.25 1 97.81 83 GLY A N 1
ATOM 635 C CA . GLY A 1 83 ? 3.725 -0.076 26.516 1 97.81 83 GLY A CA 1
ATOM 636 C C . GLY A 1 83 ? 2.445 -0.482 27.219 1 97.81 83 GLY A C 1
ATOM 637 O O . GLY A 1 83 ? 2.336 -1.604 27.719 1 97.81 83 GLY A O 1
ATOM 638 N N . LYS A 1 84 ? 1.493 0.369 27.203 1 97.88 84 LYS A N 1
ATOM 639 C CA . LYS A 1 84 ? 0.309 0.149 28.031 1 97.88 84 LYS A CA 1
ATOM 640 C C . LYS A 1 84 ? -0.853 -0.383 27.203 1 97.88 84 LYS A C 1
ATOM 642 O O . LYS A 1 84 ? -1.854 -0.851 27.75 1 97.88 84 LYS A O 1
ATOM 647 N N . SER A 1 85 ? -0.797 -0.205 25.891 1 97.94 85 SER A N 1
ATOM 648 C CA . SER A 1 85 ? -1.769 -0.873 25.031 1 97.94 85 SER A CA 1
ATOM 649 C C . SER A 1 85 ? -1.338 -2.301 24.719 1 97.94 85 SER A C 1
ATOM 651 O O . SER A 1 85 ? -0.659 -2.943 25.531 1 97.94 85 SER A O 1
ATOM 653 N N . SER A 1 86 ? -1.891 -2.92 23.734 1 98 86 SER A N 1
ATOM 654 C CA . SER A 1 86 ? -1.494 -4.223 23.203 1 98 86 SER A CA 1
ATOM 655 C C . SER A 1 86 ? -1.055 -4.121 21.75 1 98 86 SER A C 1
ATOM 657 O O . SER A 1 86 ? -1.664 -3.396 20.953 1 98 86 SER A O 1
ATOM 659 N N . PRO A 1 87 ? 0.05 -4.844 21.438 1 98.25 87 PRO A N 1
ATOM 660 C CA . PRO A 1 87 ? 0.417 -4.891 20.016 1 98.25 87 PRO A CA 1
ATOM 661 C C . PRO A 1 87 ? -0.727 -5.371 19.125 1 98.25 87 PRO A C 1
ATOM 663 O O . PRO A 1 87 ? -0.785 -5.016 17.953 1 98.25 87 PRO A O 1
ATOM 666 N N . ASP A 1 88 ? -1.697 -6.086 19.688 1 97.62 88 ASP A N 1
ATOM 667 C CA . ASP A 1 88 ? -2.83 -6.625 18.938 1 97.62 88 ASP A CA 1
ATOM 668 C C . ASP A 1 88 ? -3.838 -5.531 18.594 1 97.62 88 ASP A C 1
ATOM 670 O O . ASP A 1 88 ? -4.734 -5.734 17.781 1 97.62 88 ASP A O 1
ATOM 674 N N . ASN A 1 89 ? -3.674 -4.336 19.203 1 98.56 89 ASN A N 1
ATOM 675 C CA . ASN A 1 89 ? -4.535 -3.195 18.906 1 98.56 89 ASN A CA 1
ATOM 676 C C . ASN A 1 89 ? -3.951 -2.326 17.797 1 98.56 89 ASN A C 1
ATOM 678 O O . ASN A 1 89 ? -4.527 -1.296 17.438 1 98.56 89 ASN A O 1
ATOM 682 N N . ILE A 1 90 ? -2.795 -2.758 17.266 1 98.88 90 ILE A N 1
ATOM 683 C CA . ILE A 1 90 ? -2.07 -1.951 16.281 1 98.88 90 ILE A CA 1
ATOM 684 C C . ILE A 1 90 ? -2.029 -2.68 14.945 1 98.88 90 ILE A C 1
ATOM 686 O O . ILE A 1 90 ? -1.638 -3.848 14.875 1 98.88 90 ILE A O 1
ATOM 690 N N . LEU A 1 91 ? -2.475 -2.012 13.922 1 98.88 91 LEU A N 1
ATOM 691 C CA . LEU A 1 91 ? -2.408 -2.512 12.555 1 98.88 91 LEU A CA 1
ATOM 692 C C . LEU A 1 91 ? -1.539 -1.606 11.688 1 98.88 91 LEU A C 1
ATOM 694 O O . LEU A 1 91 ? -1.809 -0.409 11.562 1 98.88 91 LEU A O 1
ATOM 698 N N . ILE A 1 92 ? -0.497 -2.209 11.102 1 98.94 92 ILE A N 1
ATOM 699 C CA . ILE A 1 92 ? 0.381 -1.447 10.219 1 98.94 92 ILE A CA 1
ATOM 700 C C . ILE A 1 92 ? -0.333 -1.161 8.906 1 98.94 92 ILE A C 1
ATOM 702 O O . ILE A 1 92 ? -1.013 -2.033 8.359 1 98.94 92 ILE A O 1
ATOM 706 N N . SER A 1 93 ? -0.218 0.045 8.414 1 98.81 93 SER A N 1
ATOM 707 C CA . SER A 1 93 ? -0.864 0.466 7.176 1 98.81 93 SER A CA 1
ATOM 708 C C . SER A 1 93 ? 0.138 1.097 6.215 1 98.81 93 SER A C 1
ATOM 710 O O . SER A 1 93 ? 1.245 1.461 6.617 1 98.81 93 SER A O 1
ATOM 712 N N . ALA A 1 94 ? -0.214 1.19 4.957 1 98.5 94 ALA A N 1
ATOM 713 C CA . ALA A 1 94 ? 0.626 1.816 3.941 1 98.5 94 ALA A CA 1
ATOM 714 C C . ALA A 1 94 ? 0.502 3.336 3.988 1 98.5 94 ALA A C 1
ATOM 716 O O . ALA A 1 94 ? 0.104 3.963 3.004 1 98.5 94 ALA A O 1
ATOM 717 N N . GLY A 1 95 ? 0.854 3.9 5.102 1 97.94 95 GLY A N 1
ATOM 718 C CA . GLY A 1 95 ? 0.738 5.332 5.336 1 97.94 95 GLY A CA 1
ATOM 719 C C . GLY A 1 95 ? -0.564 5.723 6.008 1 97.94 95 GLY A C 1
ATOM 720 O O . GLY A 1 95 ? -1.421 4.871 6.258 1 97.94 95 GLY A O 1
ATOM 721 N N . GLY A 1 96 ? -0.639 6.996 6.301 1 97.94 96 GLY A N 1
ATOM 722 C CA . GLY A 1 96 ? -1.832 7.516 6.945 1 97.94 96 GLY A CA 1
ATOM 723 C C . GLY A 1 96 ? -3.053 7.508 6.047 1 97.94 96 GLY A C 1
ATOM 724 O O . GLY A 1 96 ? -4.172 7.285 6.508 1 97.94 96 GLY A O 1
ATOM 725 N N . MET A 1 97 ? -2.873 7.77 4.75 1 97.44 97 MET A N 1
ATOM 726 C CA . MET A 1 97 ? -3.979 7.762 3.795 1 97.44 97 MET A CA 1
ATOM 727 C C . MET A 1 97 ? -4.648 6.391 3.75 1 97.44 97 MET A C 1
ATOM 729 O O . MET A 1 97 ? -5.875 6.293 3.777 1 97.44 97 MET A O 1
ATOM 733 N N . ASN A 1 98 ? -3.811 5.344 3.732 1 98.75 98 ASN A N 1
ATOM 734 C CA . ASN A 1 98 ? -4.348 3.988 3.727 1 98.75 98 ASN A CA 1
ATOM 735 C C . ASN A 1 98 ? -5.098 3.676 5.016 1 98.75 98 ASN A C 1
ATOM 737 O O . ASN A 1 98 ? -6.148 3.031 4.988 1 98.75 98 ASN A O 1
ATOM 741 N N . ALA A 1 99 ? -4.527 4.117 6.133 1 98.81 99 ALA A N 1
ATOM 742 C CA . ALA A 1 99 ? -5.191 3.932 7.418 1 98.81 99 ALA A CA 1
ATOM 743 C C . ALA A 1 99 ? -6.586 4.547 7.41 1 98.81 99 ALA A C 1
ATOM 745 O O . ALA A 1 99 ? -7.566 3.885 7.754 1 98.81 99 ALA A O 1
ATOM 746 N N . LEU A 1 100 ? -6.68 5.766 6.949 1 98.81 100 LEU A N 1
ATOM 747 C CA . LEU A 1 100 ? -7.949 6.48 6.91 1 98.81 100 LEU A CA 1
ATOM 748 C C . LEU A 1 100 ? -8.922 5.809 5.945 1 98.81 100 LEU A C 1
ATOM 750 O O . LEU A 1 100 ? -10.102 5.641 6.262 1 98.81 100 LEU A O 1
ATOM 754 N N . ASP A 1 101 ? -8.43 5.422 4.797 1 98.75 101 ASP A N 1
ATOM 755 C CA . ASP A 1 101 ? -9.266 4.77 3.793 1 98.75 101 ASP A CA 1
ATOM 756 C C . ASP A 1 101 ? -9.859 3.473 4.332 1 98.75 101 ASP A C 1
ATOM 758 O O . ASP A 1 101 ? -11.039 3.193 4.121 1 98.75 101 ASP A O 1
ATOM 762 N N . LEU A 1 102 ? -9.039 2.674 5.027 1 98.81 102 LEU A N 1
ATOM 763 C CA . LEU A 1 102 ? -9.508 1.425 5.613 1 98.81 102 LEU A CA 1
ATOM 764 C C . LEU A 1 102 ? -10.57 1.69 6.676 1 98.81 102 LEU A C 1
ATOM 766 O O . LEU A 1 102 ? -11.602 1.015 6.711 1 98.81 102 LEU A O 1
ATOM 770 N N . VAL A 1 103 ? -10.344 2.678 7.504 1 98.88 103 VAL A N 1
ATOM 771 C CA . VAL A 1 103 ? -11.25 2.969 8.609 1 98.88 103 VAL A CA 1
ATOM 772 C C . VAL A 1 103 ? -12.594 3.441 8.055 1 98.88 103 VAL A C 1
ATOM 774 O O . VAL A 1 103 ? -13.648 2.975 8.492 1 98.88 103 VAL A O 1
ATOM 777 N N . VAL A 1 104 ? -12.594 4.285 7.047 1 98.56 104 VAL A N 1
ATOM 778 C CA . VAL A 1 104 ? -13.836 4.828 6.496 1 98.56 104 VAL A CA 1
ATOM 779 C C . VAL A 1 104 ? -14.648 3.709 5.852 1 98.56 104 VAL A C 1
ATOM 781 O O . VAL A 1 104 ? -15.883 3.719 5.902 1 98.56 104 VAL A O 1
ATOM 784 N N . GLN A 1 105 ? -13.992 2.746 5.32 1 98.38 105 GLN A N 1
ATOM 785 C CA . GLN A 1 105 ? -14.672 1.627 4.68 1 98.38 105 GLN A CA 1
ATOM 786 C C . GLN A 1 105 ? -15.32 0.71 5.715 1 98.38 105 GLN A C 1
ATOM 788 O O . GLN A 1 105 ? -16.234 -0.052 5.395 1 98.38 105 GLN A O 1
ATOM 793 N N . THR A 1 106 ? -14.797 0.708 6.93 1 98.69 106 THR A N 1
ATOM 794 C CA . THR A 1 106 ? -15.109 -0.352 7.883 1 98.69 106 THR A CA 1
ATOM 795 C C . THR A 1 106 ? -16.109 0.139 8.93 1 98.69 106 THR A C 1
ATOM 797 O O . THR A 1 106 ? -16.906 -0.641 9.445 1 98.69 106 THR A O 1
ATOM 800 N N . VAL A 1 107 ? -16.062 1.436 9.266 1 98.69 107 VAL A N 1
ATOM 801 C CA . VAL A 1 107 ? -16.938 1.997 10.289 1 98.69 107 VAL A CA 1
ATOM 802 C C . VAL A 1 107 ? -18.328 2.271 9.695 1 98.69 107 VAL A C 1
ATOM 804 O O . VAL A 1 107 ? -18.438 2.91 8.641 1 98.69 107 VAL A O 1
ATOM 807 N N . GLY A 1 108 ? -19.359 1.736 10.32 1 98 108 GLY A N 1
ATOM 808 C CA . GLY A 1 108 ? -20.719 2.105 9.953 1 98 108 GLY A CA 1
ATOM 809 C C . GLY A 1 108 ? -21.094 3.512 10.383 1 98 108 GLY A C 1
ATOM 810 O O . GLY A 1 108 ? -21.125 3.816 11.578 1 98 108 GLY A O 1
ATOM 811 N N . MET A 1 109 ? -21.312 4.383 9.43 1 98 109 MET A N 1
ATOM 812 C CA . MET A 1 109 ? -21.656 5.773 9.695 1 98 109 MET A CA 1
ATOM 813 C C . MET A 1 109 ? -22.531 6.348 8.578 1 98 109 MET A C 1
ATOM 815 O O . MET A 1 109 ? -22.469 5.879 7.441 1 98 109 MET A O 1
ATOM 819 N N . GLY A 1 110 ? -23.375 7.301 8.914 1 98.06 110 GLY A N 1
ATOM 820 C CA . GLY A 1 110 ? -24.078 8.062 7.902 1 98.06 110 GLY A CA 1
ATOM 821 C C . GLY A 1 110 ? -23.188 9.047 7.164 1 98.06 110 GLY A C 1
ATOM 822 O O . GLY A 1 110 ? -23.062 8.984 5.941 1 98.06 110 GLY A O 1
ATOM 823 N N . LYS A 1 111 ? -22.531 9.93 7.922 1 98.69 111 LYS A N 1
ATOM 824 C CA . LYS A 1 111 ? -21.625 10.953 7.41 1 98.69 111 LYS A CA 1
ATOM 825 C C . LYS A 1 111 ? -20.375 11.062 8.281 1 98.69 111 LYS A C 1
ATOM 827 O O . LYS A 1 111 ? -20.391 10.672 9.453 1 98.69 111 LYS A O 1
ATOM 832 N N . LEU A 1 112 ? -19.359 11.469 7.684 1 98.88 112 LEU A N 1
ATOM 833 C CA . LEU A 1 112 ? -18.188 11.898 8.445 1 98.88 112 LEU A CA 1
ATOM 834 C C . LEU A 1 112 ? -18.156 13.414 8.578 1 98.88 112 LEU A C 1
ATOM 836 O O . LEU A 1 112 ? -18.141 14.133 7.57 1 98.88 112 LEU A O 1
ATOM 840 N N . TYR A 1 113 ? -18.219 13.875 9.797 1 98.88 113 TYR A N 1
ATOM 841 C CA . TYR A 1 113 ? -18.141 15.312 10.047 1 98.88 113 TYR A CA 1
ATOM 842 C C . TYR A 1 113 ? -16.688 15.789 10.023 1 98.88 113 TYR A C 1
ATOM 844 O O . TYR A 1 113 ? -15.852 15.273 10.766 1 98.88 113 TYR A O 1
ATOM 852 N N . LEU A 1 114 ? -16.422 16.734 9.141 1 98.75 114 LEU A N 1
ATOM 853 C CA . LEU A 1 114 ? -15.102 17.344 8.977 1 98.75 114 LEU A CA 1
ATOM 854 C C . LEU A 1 114 ? -15.086 18.766 9.531 1 98.75 114 LEU A C 1
ATOM 856 O O . LEU A 1 114 ? -16.125 19.422 9.586 1 98.75 114 LEU A O 1
ATOM 860 N N . PRO A 1 115 ? -13.898 19.219 10.016 1 98.19 115 PRO A N 1
ATOM 861 C CA . PRO A 1 115 ? -13.812 20.625 10.359 1 98.19 115 PRO A CA 1
ATOM 862 C C . PRO A 1 115 ? -14.047 21.547 9.156 1 98.19 115 PRO A C 1
ATOM 864 O O . PRO A 1 115 ? -13.852 21.125 8.016 1 98.19 115 PRO A O 1
ATOM 867 N N . VAL A 1 116 ? -14.43 22.766 9.383 1 98 116 VAL A N 1
ATOM 868 C CA . VAL A 1 116 ? -14.812 23.703 8.336 1 98 116 VAL A CA 1
ATOM 869 C C . VAL A 1 116 ? -13.633 23.922 7.391 1 98 116 VAL A C 1
ATOM 871 O O . VAL A 1 116 ? -13.828 24.141 6.191 1 98 116 VAL A O 1
ATOM 874 N N . TYR A 1 117 ? -12.414 23.938 7.902 1 97.88 117 TYR A N 1
ATOM 875 C CA . TYR A 1 117 ? -11.188 23.844 7.117 1 97.88 117 TYR A CA 1
ATOM 876 C C . TYR A 1 117 ? -10.562 22.469 7.227 1 97.88 117 TYR A C 1
ATOM 878 O O . TYR A 1 117 ? -10.25 22 8.328 1 97.88 117 TYR A O 1
ATOM 886 N N . TYR A 1 118 ? -10.438 21.781 6.137 1 97.38 118 TYR A N 1
ATOM 887 C CA . TYR A 1 118 ? -9.969 20.391 6.188 1 97.38 118 TYR A CA 1
ATOM 888 C C . TYR A 1 118 ? -9.039 20.094 5.02 1 97.38 118 TYR A C 1
ATOM 890 O O . TYR A 1 118 ? -9.102 20.75 3.98 1 97.38 118 TYR A O 1
ATOM 898 N N . TRP A 1 119 ? -8.156 19.172 5.188 1 95.94 119 TRP A N 1
ATOM 899 C CA . TRP A 1 119 ? -7.344 18.625 4.113 1 95.94 119 TRP A CA 1
ATOM 900 C C . TRP A 1 119 ? -8.219 18.016 3.02 1 95.94 119 TRP A C 1
ATOM 902 O O . TRP A 1 119 ? -9.047 17.141 3.291 1 95.94 119 TRP A O 1
ATOM 912 N N . GLY A 1 120 ? -8.07 18.391 1.786 1 94.94 120 GLY A N 1
ATOM 913 C CA . GLY A 1 120 ? -8.93 18.016 0.672 1 94.94 120 GLY A CA 1
ATOM 914 C C . GLY A 1 120 ? -8.992 16.531 0.437 1 94.94 120 GLY A C 1
ATOM 915 O O . GLY A 1 120 ? -10 16.016 -0.053 1 94.94 120 GLY A O 1
ATOM 916 N N . CYS A 1 121 ? -8.023 15.773 0.833 1 95.56 121 CYS A N 1
ATOM 917 C CA . CYS A 1 121 ? -7.98 14.328 0.599 1 95.56 121 CYS A CA 1
ATOM 918 C C . CYS A 1 121 ? -9.039 13.609 1.421 1 95.56 121 CYS A C 1
ATOM 920 O O . CYS A 1 121 ? -9.516 12.539 1.028 1 95.56 121 CYS A O 1
ATOM 922 N N . TYR A 1 122 ? -9.469 14.203 2.602 1 97.81 122 TYR A N 1
ATOM 923 C CA . TYR A 1 122 ? -10.578 13.609 3.336 1 97.81 122 TYR A CA 1
ATOM 924 C C . TYR A 1 122 ? -11.828 13.539 2.469 1 97.81 122 TYR A C 1
ATOM 926 O O . TYR A 1 122 ? -12.469 12.492 2.365 1 97.81 122 TYR A O 1
ATOM 934 N N . PHE A 1 123 ? -12.078 14.672 1.813 1 96.88 123 PHE A N 1
ATOM 935 C CA . PHE A 1 123 ? -13.281 14.781 0.998 1 96.88 123 PHE A CA 1
ATOM 936 C C . PHE A 1 123 ? -13.211 13.852 -0.205 1 96.88 123 PHE A C 1
ATOM 938 O O . PHE A 1 123 ? -14.18 13.156 -0.514 1 96.88 123 PHE A O 1
ATOM 945 N N . GLN A 1 124 ? -12.109 13.859 -0.854 1 97.25 124 GLN A N 1
ATOM 946 C CA . GLN A 1 124 ? -11.969 13.047 -2.061 1 97.25 124 GLN A CA 1
ATOM 947 C C . GLN A 1 124 ? -12.023 11.562 -1.738 1 97.25 124 GLN A C 1
ATOM 949 O O . GLN A 1 124 ? -12.594 10.773 -2.5 1 97.25 124 GLN A O 1
ATOM 954 N N . MET A 1 125 ? -11.43 11.148 -0.617 1 98 125 MET A N 1
ATOM 955 C CA . MET A 1 125 ? -11.508 9.766 -0.154 1 98 125 MET A CA 1
ATOM 956 C C . MET A 1 125 ? -12.961 9.359 0.089 1 98 125 MET A C 1
ATOM 958 O O . MET A 1 125 ? -13.391 8.297 -0.349 1 98 125 MET A O 1
ATOM 962 N N . LEU A 1 126 ? -13.742 10.234 0.763 1 98.5 126 LEU A N 1
ATOM 963 C CA . LEU A 1 126 ? -15.156 9.969 1.011 1 98.5 126 LEU A CA 1
ATOM 964 C C . LEU A 1 126 ? -15.93 9.875 -0.3 1 98.5 126 LEU A C 1
ATOM 966 O O . LEU A 1 126 ? -16.812 9.039 -0.442 1 98.5 126 LEU A O 1
ATOM 970 N N . THR A 1 127 ? -15.531 10.711 -1.258 1 98.19 127 THR A N 1
ATOM 971 C CA . THR A 1 127 ? -16.156 10.695 -2.572 1 98.19 127 THR A CA 1
ATOM 972 C C . THR A 1 127 ? -15.906 9.367 -3.279 1 98.19 127 THR A C 1
ATOM 974 O O . THR A 1 127 ? -16.828 8.766 -3.824 1 98.19 127 THR A O 1
ATOM 977 N N . VAL A 1 128 ? -14.719 8.898 -3.227 1 98.31 128 VAL A N 1
ATOM 978 C CA . VAL A 1 128 ? -14.359 7.625 -3.838 1 98.31 128 VAL A CA 1
ATOM 979 C C . VAL A 1 128 ? -15.18 6.504 -3.215 1 98.31 128 VAL A C 1
ATOM 981 O O . VAL A 1 128 ? -15.625 5.59 -3.914 1 98.31 128 VAL A O 1
ATOM 984 N N . ARG A 1 129 ? -15.43 6.625 -1.868 1 98.06 129 ARG A N 1
ATOM 985 C CA . ARG A 1 129 ? -16.078 5.539 -1.132 1 98.06 129 ARG A CA 1
ATOM 986 C C . ARG A 1 129 ? -17.578 5.727 -1.087 1 98.06 129 ARG A C 1
ATOM 988 O O . ARG A 1 129 ? -18.297 4.871 -0.563 1 98.06 129 ARG A O 1
ATOM 995 N N . GLY A 1 130 ? -18.078 6.82 -1.63 1 97.5 130 GLY A N 1
ATOM 996 C CA . GLY A 1 130 ? -19.516 7.086 -1.647 1 97.5 130 GLY A CA 1
ATOM 997 C C . GLY A 1 130 ? -20.078 7.367 -0.271 1 97.5 130 GLY A C 1
ATOM 998 O O . GLY A 1 130 ? -21.219 6.984 0.027 1 97.5 130 GLY A O 1
ATOM 999 N N . ILE A 1 131 ? -19.266 7.93 0.608 1 98.06 131 ILE A N 1
ATOM 1000 C CA . ILE A 1 131 ? -19.688 8.25 1.964 1 98.06 131 ILE A CA 1
ATOM 1001 C C . ILE A 1 131 ? -19.953 9.75 2.08 1 98.06 131 ILE A C 1
ATOM 1003 O O . ILE A 1 131 ? -19.141 10.562 1.624 1 98.06 131 ILE A O 1
ATOM 1007 N N . GLY A 1 132 ? -21.062 10.125 2.672 1 97.88 132 GLY A N 1
ATOM 1008 C CA . GLY A 1 132 ? -21.406 11.523 2.84 1 97.88 132 GLY A CA 1
ATOM 1009 C C . GLY A 1 132 ? -20.547 12.234 3.869 1 97.88 132 GLY A C 1
ATOM 1010 O O . GLY A 1 132 ? -19.938 11.586 4.727 1 97.88 132 GLY A O 1
ATOM 1011 N N . ASN A 1 133 ? -20.438 13.602 3.758 1 98.06 133 ASN A N 1
ATOM 1012 C CA . ASN A 1 133 ? -19.734 14.414 4.738 1 98.06 133 ASN A CA 1
ATOM 1013 C C . ASN A 1 133 ? -20.547 15.617 5.184 1 98.06 133 ASN A C 1
ATOM 1015 O O . ASN A 1 133 ? -21.484 16.016 4.492 1 98.06 133 ASN A O 1
ATOM 1019 N N . ALA A 1 134 ? -20.281 16.094 6.336 1 98.31 134 ALA A N 1
ATOM 1020 C CA . ALA A 1 134 ? -20.797 17.328 6.91 1 98.31 134 ALA A CA 1
ATOM 1021 C C . ALA A 1 134 ? -19.719 18.109 7.645 1 98.31 134 ALA A C 1
ATOM 1023 O O . ALA A 1 134 ? -18.578 17.625 7.773 1 98.31 134 ALA A O 1
ATOM 1024 N N . GLU A 1 135 ? -20.062 19.391 7.988 1 97.94 135 GLU A N 1
ATOM 1025 C CA . GLU A 1 135 ? -19.031 20.25 8.57 1 97.94 135 GLU A CA 1
ATOM 1026 C C . GLU A 1 135 ? -19.375 20.609 10.016 1 97.94 135 GLU A C 1
ATOM 1028 O O . GLU A 1 135 ? -20.547 20.656 10.391 1 97.94 135 GLU A O 1
ATOM 1033 N N . TYR A 1 136 ? -18.391 20.734 10.789 1 98.12 136 TYR A N 1
ATOM 1034 C CA . TYR A 1 136 ? -18.5 21.469 12.039 1 98.12 136 TYR A CA 1
ATOM 1035 C C . TYR A 1 136 ? -17.578 22.688 12.047 1 98.12 136 TYR A C 1
ATOM 1037 O O . TYR A 1 136 ? -16.484 22.641 11.469 1 98.12 136 TYR A O 1
ATOM 1045 N N . MET A 1 137 ? -17.969 23.719 12.68 1 95.75 137 ME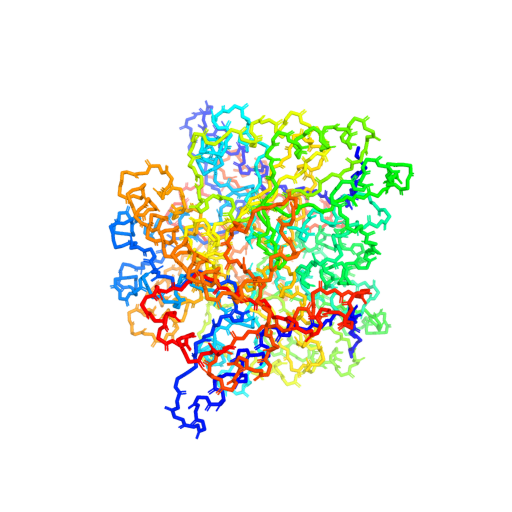T A N 1
ATOM 1046 C CA . MET A 1 137 ? -17.281 25 12.57 1 95.75 137 MET A CA 1
ATOM 1047 C C . MET A 1 137 ? -16.047 25.047 13.477 1 95.75 137 MET A C 1
ATOM 1049 O O . MET A 1 137 ? -14.992 25.531 13.07 1 95.75 137 MET A O 1
ATOM 1053 N N . ALA A 1 138 ? -16.219 24.656 14.695 1 95 138 ALA A N 1
ATOM 1054 C CA . ALA A 1 138 ? -15.148 24.609 15.695 1 95 138 ALA A CA 1
ATOM 1055 C C . ALA A 1 138 ? -15.258 23.359 16.562 1 95 138 ALA A C 1
ATOM 1057 O O . ALA A 1 138 ? -16.344 22.812 16.734 1 95 138 ALA A O 1
ATOM 1058 N N . GLN A 1 139 ? -14.117 22.906 17.047 1 95.62 139 GLN A N 1
ATOM 1059 C CA . GLN A 1 139 ? -14.141 21.75 17.922 1 95.62 139 GLN A CA 1
ATOM 1060 C C . GLN A 1 139 ? -15.078 21.969 19.109 1 95.62 139 GLN A C 1
ATOM 1062 O O . GLN A 1 139 ? -15.742 21.031 19.562 1 95.62 139 GLN A O 1
ATOM 1067 N N . SER A 1 140 ? -15.141 23.188 19.578 1 94.56 140 SER A N 1
ATOM 1068 C CA . SER A 1 140 ? -15.969 23.531 20.734 1 94.56 140 SER A CA 1
ATOM 1069 C C . SER A 1 140 ? -17.453 23.344 20.422 1 94.56 140 SER A C 1
ATOM 1071 O O . SER A 1 140 ? -18.281 23.25 21.344 1 94.56 140 SER A O 1
ATOM 1073 N N . ASP A 1 141 ? -17.812 23.266 19.172 1 96.69 141 ASP A N 1
ATOM 1074 C CA . ASP A 1 141 ? -19.203 23.109 18.781 1 96.69 141 ASP A CA 1
ATOM 1075 C C . ASP A 1 141 ? -19.656 21.656 18.922 1 96.69 141 ASP A C 1
ATOM 1077 O O . ASP A 1 141 ? -20.859 21.375 18.953 1 96.69 141 ASP A O 1
ATOM 1081 N N . LEU A 1 142 ? -18.75 20.734 18.984 1 98.44 142 LEU A N 1
ATOM 1082 C CA . LEU A 1 142 ? -19.062 19.312 18.844 1 98.44 142 LEU A CA 1
ATOM 1083 C C . LEU A 1 142 ? -19.906 18.828 20.016 1 98.44 142 LEU A C 1
ATOM 1085 O O . LEU A 1 142 ? -20.781 17.969 19.828 1 98.44 142 LEU A O 1
ATOM 1089 N N . GLU A 1 143 ? -19.609 19.344 21.203 1 98.12 143 GLU A N 1
ATOM 1090 C CA . GLU A 1 143 ? -20.406 18.906 22.359 1 98.12 143 GLU A CA 1
ATOM 1091 C C . GLU A 1 143 ? -21.875 19.203 22.141 1 98.12 143 GLU A C 1
ATOM 1093 O O . GLU A 1 143 ? -22.734 18.359 22.391 1 98.12 143 GLU A O 1
ATOM 1098 N N . GLY A 1 144 ? -22.156 20.391 21.688 1 98.38 144 GLY A N 1
ATOM 1099 C CA . GLY A 1 144 ? -23.531 20.781 21.438 1 98.38 144 GLY A CA 1
ATOM 1100 C C . GLY A 1 144 ? -24.156 20.047 20.266 1 98.38 144 GLY A C 1
ATOM 1101 O O . GLY A 1 144 ? -25.391 20 20.141 1 98.38 144 GLY A O 1
ATOM 1102 N N . MET A 1 145 ? -23.391 19.406 19.406 1 98.62 145 MET A N 1
ATOM 1103 C CA . MET A 1 145 ? -23.828 18.75 18.188 1 98.62 145 MET A CA 1
ATOM 1104 C C . MET A 1 145 ? -24.078 17.266 18.438 1 98.62 145 MET A C 1
ATOM 1106 O O . MET A 1 145 ? -24.438 16.531 17.531 1 98.62 145 MET A O 1
ATOM 1110 N N . ILE A 1 146 ? -23.938 16.766 19.641 1 98.44 146 ILE A N 1
ATOM 1111 C CA . ILE A 1 146 ? -23.984 15.344 19.969 1 98.44 146 ILE A CA 1
ATOM 1112 C C . ILE A 1 146 ? -25.297 14.742 19.469 1 98.44 146 ILE A C 1
ATOM 1114 O O . ILE A 1 146 ? -25.297 13.68 18.844 1 98.44 146 ILE A O 1
ATOM 1118 N N . PRO A 1 147 ? -26.453 15.43 19.625 1 98.38 147 PRO A N 1
ATOM 1119 C CA . PRO A 1 147 ? -27.688 14.844 19.094 1 98.38 147 PRO A CA 1
ATOM 1120 C C . PRO A 1 147 ? -27.641 14.648 17.578 1 98.38 147 PRO A C 1
ATOM 1122 O O . PRO A 1 147 ? -28.141 13.633 17.062 1 98.38 147 PRO A O 1
ATOM 1125 N N . GLU A 1 148 ? -27 15.547 16.906 1 98 148 GLU A N 1
ATOM 1126 C CA . GLU A 1 148 ? -26.891 15.5 15.453 1 98 148 GLU A CA 1
ATOM 1127 C C . GLU A 1 148 ? -25.859 14.477 15.008 1 98 148 GLU A C 1
ATOM 1129 O O . GLU A 1 148 ? -25.938 13.938 13.898 1 98 148 GLU A O 1
ATOM 1134 N N . LEU A 1 149 ? -24.938 14.172 15.867 1 98.62 149 LEU A N 1
ATOM 1135 C CA . LEU A 1 149 ? -23.812 13.32 15.523 1 98.62 149 LEU A CA 1
ATOM 1136 C C . LEU A 1 149 ? -24.141 11.852 15.727 1 98.62 149 LEU A C 1
ATOM 1138 O O . LEU A 1 149 ? -23.406 10.969 15.266 1 98.62 149 LEU A O 1
ATOM 1142 N N . LYS A 1 150 ? -25.234 11.578 16.391 1 97.75 150 LYS A N 1
ATOM 1143 C CA . LYS A 1 150 ? -25.625 10.188 16.609 1 97.75 150 LYS A CA 1
ATOM 1144 C C . LYS A 1 150 ? -25.75 9.445 15.289 1 97.75 150 LYS A C 1
ATOM 1146 O O . LYS A 1 150 ? -26.406 9.914 14.367 1 97.75 150 LYS A O 1
ATOM 1151 N N . GLY A 1 151 ? -25.094 8.32 15.211 1 97.38 151 GLY A N 1
ATOM 1152 C CA . GLY A 1 151 ? -25.109 7.523 13.992 1 97.38 151 GLY A CA 1
ATOM 1153 C C . GLY A 1 151 ? -24.078 7.961 12.977 1 97.38 151 GLY A C 1
ATOM 1154 O O . GLY A 1 151 ? -23.953 7.363 11.906 1 97.38 151 GLY A O 1
ATOM 1155 N N . ASN A 1 152 ? -23.312 9.016 13.227 1 98.56 152 ASN A N 1
ATOM 1156 C CA . ASN A 1 152 ? -22.25 9.547 12.383 1 98.56 152 ASN A CA 1
ATOM 1157 C C . ASN A 1 152 ? -20.891 9.469 13.07 1 98.56 152 ASN A C 1
ATOM 1159 O O . ASN A 1 152 ? -20.781 8.867 14.141 1 98.56 152 ASN A O 1
ATOM 1163 N N . ALA A 1 153 ? -19.828 9.867 12.43 1 98.81 153 ALA A N 1
ATOM 1164 C CA . ALA A 1 153 ? -18.484 9.945 12.992 1 98.81 153 ALA A CA 1
ATOM 1165 C C . ALA A 1 153 ? -17.906 11.344 12.828 1 98.81 153 ALA A C 1
ATOM 1167 O O . ALA A 1 153 ? -18.391 12.141 12.031 1 98.81 153 ALA A O 1
ATOM 1168 N N . VAL A 1 154 ? -16.906 11.641 13.641 1 98.88 154 VAL A N 1
ATOM 1169 C CA . VAL A 1 154 ? -16.25 12.945 13.617 1 98.88 154 VAL A CA 1
ATOM 1170 C C . VAL A 1 154 ? -14.75 12.758 13.391 1 98.88 154 VAL A C 1
ATOM 1172 O O . VAL A 1 154 ? -14.125 11.914 14.031 1 98.88 154 VAL A O 1
ATOM 1175 N N . LEU A 1 155 ? -14.219 13.562 12.438 1 98.88 155 LEU A N 1
ATOM 1176 C CA . LEU A 1 155 ? -12.773 13.57 12.227 1 98.88 155 LEU A CA 1
ATOM 1177 C C . LEU A 1 155 ? -12.125 14.734 12.969 1 98.88 155 LEU A C 1
ATOM 1179 O O . LEU A 1 155 ? -12.562 15.883 12.828 1 98.88 155 LEU A O 1
ATOM 1183 N N . ILE A 1 156 ? -11.18 14.445 13.789 1 98.69 156 ILE A N 1
ATOM 1184 C CA . ILE A 1 156 ? -10.336 15.43 14.461 1 98.69 156 ILE A CA 1
ATOM 1185 C C . ILE A 1 156 ? -8.883 15.227 14.047 1 98.69 156 ILE A C 1
ATOM 1187 O O . ILE A 1 156 ? -8.328 14.141 14.227 1 98.69 156 ILE A O 1
ATOM 1191 N N . CYS A 1 157 ? -8.336 16.172 13.43 1 98 157 CYS A N 1
ATOM 1192 C CA . CYS A 1 157 ? -6.926 16.219 13.062 1 98 157 CYS A CA 1
ATOM 1193 C C . CYS A 1 157 ? -6.152 17.156 13.977 1 98 157 CYS A C 1
ATOM 1195 O O . CYS A 1 157 ? -6.426 18.359 14.016 1 98 157 CYS A O 1
ATOM 1197 N N . ASP A 1 158 ? -5.168 16.641 14.734 1 96.69 158 ASP A N 1
ATOM 1198 C CA . ASP A 1 158 ? -4.484 17.453 15.734 1 96.69 158 ASP A CA 1
ATOM 1199 C C . ASP A 1 158 ? -3.027 17.031 15.891 1 96.69 158 ASP A C 1
ATOM 1201 O O . ASP A 1 158 ? -2.75 15.906 16.328 1 96.69 158 ASP A O 1
ATOM 1205 N N . PRO A 1 159 ? -2.025 17.906 15.648 1 96.69 159 PRO A N 1
ATOM 1206 C CA . PRO A 1 159 ? -2.172 19.219 14.992 1 96.69 159 PRO A CA 1
ATOM 1207 C C . PRO A 1 159 ? -2.859 19.109 13.633 1 96.69 159 PRO A C 1
ATOM 1209 O O . PRO A 1 159 ? -2.807 18.062 12.984 1 96.69 159 PRO A O 1
ATOM 1212 N N . GLY A 1 160 ? -3.449 20.219 13.25 1 96.25 160 GLY A N 1
ATOM 1213 C CA . GLY A 1 160 ? -4.387 20.156 12.141 1 96.25 160 GLY A CA 1
ATOM 1214 C C . GLY A 1 160 ? -3.748 20.469 10.797 1 96.25 160 GLY A C 1
ATOM 1215 O O . GLY A 1 160 ? -2.65 21.016 10.742 1 96.25 160 GLY A O 1
ATOM 1216 N N . ASN A 1 161 ? -4.316 20.109 9.742 1 96.62 161 ASN A N 1
ATOM 1217 C CA . ASN A 1 161 ? -4.168 20.469 8.336 1 96.62 161 ASN A CA 1
ATOM 1218 C C . ASN A 1 161 ? -5.496 20.906 7.73 1 96.62 161 ASN A C 1
ATOM 1220 O O . ASN A 1 161 ? -6.445 20.109 7.664 1 96.62 161 ASN A O 1
ATOM 1224 N N . PRO A 1 162 ? -5.609 22.125 7.395 1 96.88 162 PRO A N 1
ATOM 1225 C CA . PRO A 1 162 ? -4.59 23 6.793 1 96.88 162 PRO A CA 1
ATOM 1226 C C . PRO A 1 162 ? -4.086 24.062 7.758 1 96.88 162 PRO A C 1
ATOM 1228 O O . PRO A 1 162 ? -3.096 24.75 7.465 1 96.88 162 PRO A O 1
ATOM 1231 N N . LEU A 1 163 ? -4.645 24.234 8.898 1 97.38 163 LEU A N 1
ATOM 1232 C CA . LEU A 1 163 ? -4.383 25.438 9.688 1 97.38 163 LEU A CA 1
ATOM 1233 C C . LEU A 1 163 ? -3.125 25.266 10.531 1 97.38 163 LEU A C 1
ATOM 1235 O O . LEU A 1 163 ? -2.561 26.25 11.023 1 97.38 163 LEU A O 1
ATOM 1239 N N . GLY A 1 164 ? -2.756 24.031 10.734 1 97.19 164 GLY A N 1
ATOM 1240 C CA . GLY A 1 164 ? -1.658 23.766 11.648 1 97.19 164 GLY A CA 1
ATOM 1241 C C . GLY A 1 164 ? -2.01 24.047 13.102 1 97.19 164 GLY A C 1
ATOM 1242 O O . GLY A 1 164 ? -1.125 24.281 13.922 1 97.19 164 GLY A O 1
ATOM 1243 N N . GLU A 1 165 ? -3.238 24.031 13.445 1 95.56 165 GLU A N 1
ATOM 1244 C CA . GLU A 1 165 ? -3.703 24.391 14.781 1 95.56 165 GLU A CA 1
ATOM 1245 C C . GLU A 1 165 ? -3.566 23.219 15.75 1 95.56 165 GLU A C 1
ATOM 1247 O O . GLU A 1 165 ? -3.857 22.078 15.391 1 95.56 165 GLU A O 1
ATOM 1252 N N . LYS A 1 166 ? -3.092 23.469 16.875 1 97.12 166 LYS A N 1
ATOM 1253 C CA . LYS A 1 166 ? -3.023 22.516 17.969 1 97.12 166 LYS A CA 1
ATOM 1254 C C . LYS A 1 166 ? -3.859 23 19.156 1 97.12 166 LYS A C 1
ATOM 1256 O O . LYS A 1 166 ? -3.693 24.125 19.625 1 97.12 166 LYS A O 1
ATOM 1261 N N . TYR A 1 167 ? -4.75 22.156 19.562 1 96.12 167 TYR A N 1
ATOM 1262 C CA . TYR A 1 167 ? -5.598 22.469 20.703 1 96.12 167 TYR A CA 1
ATOM 1263 C C . TYR A 1 167 ? -4.973 21.969 22 1 96.12 167 TYR A C 1
ATOM 1265 O O . TYR A 1 167 ? -4.082 21.109 21.984 1 96.12 167 TYR A O 1
ATOM 1273 N N . ASP A 1 168 ? -5.441 22.547 23.062 1 96.06 168 ASP A N 1
ATOM 1274 C CA . ASP A 1 168 ? -5 22.078 24.375 1 96.06 168 ASP A CA 1
ATOM 1275 C C . ASP A 1 168 ? -5.395 20.625 24.609 1 96.06 168 ASP A C 1
ATOM 1277 O O . ASP A 1 168 ? -6.555 20.25 24.406 1 96.06 168 ASP A O 1
ATOM 1281 N N . ASP A 1 169 ? -4.465 19.812 25.094 1 97.25 169 ASP A N 1
ATOM 1282 C CA . ASP A 1 169 ? -4.676 18.375 25.203 1 97.25 169 ASP A CA 1
ATOM 1283 C C . ASP A 1 169 ? -5.777 18.062 26.219 1 97.25 169 ASP A C 1
ATOM 1285 O O . ASP A 1 169 ? -6.605 17.172 25.984 1 97.25 169 ASP A O 1
ATOM 1289 N N . GLU A 1 170 ? -5.758 18.75 27.328 1 97.38 170 GLU A N 1
ATOM 1290 C CA . GLU A 1 170 ? -6.742 18.484 28.375 1 97.38 170 GLU A CA 1
ATOM 1291 C C . GLU A 1 170 ? -8.148 18.828 27.906 1 97.38 170 GLU A C 1
ATOM 1293 O O . GLU A 1 170 ? -9.086 18.047 28.094 1 97.38 170 GLU A O 1
ATOM 1298 N N . GLN A 1 171 ? -8.266 19.969 27.312 1 96.38 171 GLN A N 1
ATOM 1299 C CA . GLN A 1 171 ? -9.562 20.406 26.797 1 96.38 171 GLN A CA 1
ATOM 1300 C C . GLN A 1 171 ? -10.055 19.484 25.688 1 96.38 171 GLN A C 1
ATOM 1302 O O . GLN A 1 171 ? -11.227 19.109 25.656 1 96.38 171 GLN A O 1
ATOM 1307 N N . GLN A 1 172 ? -9.188 19.125 24.812 1 97.94 172 GLN A N 1
ATOM 1308 C CA . GLN A 1 172 ? -9.555 18.25 23.703 1 97.94 172 GLN A CA 1
ATOM 1309 C C . GLN A 1 172 ? -9.938 16.859 24.203 1 97.94 172 GLN A C 1
ATOM 1311 O O . GLN A 1 172 ? -10.914 16.281 23.734 1 97.94 172 GLN A O 1
ATOM 1316 N N . PHE A 1 173 ? -9.141 16.344 25.141 1 98.5 173 PHE A N 1
ATOM 1317 C CA . PHE A 1 173 ? -9.453 15.039 25.703 1 98.5 173 PHE A CA 1
ATOM 1318 C C . PHE A 1 173 ? -10.836 15.031 26.344 1 98.5 173 PHE A C 1
ATOM 1320 O O . PHE A 1 173 ? -11.602 14.086 26.172 1 98.5 173 PHE A O 1
ATOM 1327 N N . ALA A 1 174 ? -11.156 16.078 27.125 1 98.31 174 ALA A N 1
ATOM 1328 C CA . ALA A 1 174 ? -12.461 16.188 27.781 1 98.31 174 ALA A CA 1
ATOM 1329 C C . ALA A 1 174 ? -13.586 16.156 26.75 1 98.31 174 ALA A C 1
ATOM 1331 O O . ALA A 1 174 ? -14.609 15.5 26.953 1 98.31 174 ALA A O 1
ATOM 1332 N N . LEU A 1 175 ? -13.383 16.828 25.688 1 98.44 175 LEU A N 1
ATOM 1333 C CA . LEU A 1 175 ? -14.367 16.859 24.609 1 98.44 175 LEU A CA 1
ATOM 1334 C C . LEU A 1 175 ? -14.516 15.477 23.969 1 98.44 175 LEU A C 1
ATOM 1336 O O . LEU A 1 175 ? -15.625 14.992 23.781 1 98.44 175 LEU A O 1
ATOM 1340 N N . ILE A 1 176 ? -13.391 14.82 23.609 1 98.75 176 ILE A N 1
ATOM 1341 C CA . ILE A 1 176 ? -13.406 13.523 22.953 1 98.75 176 ILE A CA 1
ATOM 1342 C C . ILE A 1 176 ? -14.055 12.484 23.859 1 98.75 176 ILE A C 1
ATOM 1344 O O . ILE A 1 176 ? -14.797 11.609 23.391 1 98.75 176 ILE A O 1
ATOM 1348 N N . LYS A 1 177 ? -13.797 12.594 25.172 1 98.69 177 LYS A N 1
ATOM 1349 C CA . LYS A 1 177 ? -14.422 11.703 26.141 1 98.69 177 LYS A CA 1
ATOM 1350 C C . LYS A 1 177 ? -15.938 11.852 26.125 1 98.69 177 LYS A C 1
ATOM 1352 O O . LYS A 1 177 ? -16.672 10.859 26.203 1 98.69 177 LYS A O 1
ATOM 1357 N N . LYS A 1 178 ? -16.422 13.086 26.062 1 98.62 178 LYS A N 1
ATOM 1358 C CA . LYS A 1 178 ? -17.859 13.328 26 1 98.62 178 LYS A CA 1
ATOM 1359 C C . LYS A 1 178 ? -18.453 12.703 24.75 1 98.62 178 LYS A C 1
ATOM 1361 O O . LYS A 1 178 ? -19.531 12.102 24.797 1 98.62 178 LYS A O 1
ATOM 1366 N N . LEU A 1 179 ? -17.797 12.875 23.625 1 98.81 179 LEU A N 1
ATOM 1367 C CA . LEU A 1 179 ? -18.25 12.266 22.375 1 98.81 179 LEU A CA 1
ATOM 1368 C C . LEU A 1 179 ? -18.281 10.75 22.5 1 98.81 179 LEU A C 1
ATOM 1370 O O . LEU A 1 179 ? -19.281 10.117 22.125 1 98.81 179 LEU A O 1
ATOM 1374 N N . ASN A 1 180 ? -17.188 10.195 23.047 1 98.5 180 ASN A N 1
ATOM 1375 C CA . ASN A 1 180 ? -17.109 8.75 23.25 1 98.5 180 ASN A CA 1
ATOM 1376 C C . ASN A 1 180 ? -18.25 8.242 24.125 1 98.5 180 ASN A C 1
ATOM 1378 O O . ASN A 1 180 ? -18.891 7.246 23.781 1 98.5 180 ASN A O 1
ATOM 1382 N N . ASP A 1 181 ? -18.516 8.906 25.234 1 98.25 181 ASP A N 1
ATOM 1383 C CA . ASP A 1 181 ? -19.562 8.5 26.188 1 98.25 181 ASP A CA 1
ATOM 1384 C C . ASP A 1 181 ? -20.938 8.562 25.547 1 98.25 181 ASP A C 1
ATOM 1386 O O . ASP A 1 181 ? -21.844 7.836 25.938 1 98.25 181 ASP A O 1
ATOM 1390 N N . ALA A 1 182 ? -21.078 9.398 24.547 1 98.44 182 ALA A N 1
ATOM 1391 C CA . ALA A 1 182 ? -22.344 9.539 23.844 1 98.44 182 ALA A CA 1
ATOM 1392 C C . ALA A 1 182 ? -22.438 8.539 22.688 1 98.44 182 ALA A C 1
ATOM 1394 O O . ALA A 1 182 ? -23.422 8.555 21.938 1 98.44 182 ALA A O 1
ATOM 1395 N N . GLY A 1 183 ? -21.422 7.789 22.453 1 98 183 GLY A N 1
ATOM 1396 C CA . GLY A 1 183 ? -21.422 6.754 21.422 1 98 183 GLY A CA 1
ATOM 1397 C C . GLY A 1 183 ? -20.984 7.258 20.062 1 98 183 GLY A C 1
ATOM 1398 O O . GLY A 1 183 ? -21.203 6.59 19.047 1 98 183 GLY A O 1
ATOM 1399 N N . ILE A 1 184 ? -20.375 8.438 20.031 1 98.62 184 ILE A N 1
ATOM 1400 C CA . ILE A 1 184 ? -19.922 9.008 18.766 1 98.62 184 ILE A CA 1
ATOM 1401 C C . ILE A 1 184 ? -18.516 8.5 18.438 1 98.62 184 ILE A C 1
ATOM 1403 O O . ILE A 1 184 ? -17.625 8.531 19.297 1 98.62 184 ILE A O 1
ATOM 1407 N N . VAL A 1 185 ? -18.344 7.98 17.234 1 98.81 185 VAL A N 1
ATOM 1408 C CA . VAL A 1 185 ? -17.031 7.512 16.781 1 98.81 185 VAL A CA 1
ATOM 1409 C C . VAL A 1 185 ? -16.156 8.703 16.406 1 98.81 185 VAL A C 1
ATOM 1411 O O . VAL A 1 185 ? -16.609 9.625 15.727 1 98.81 185 VAL A O 1
ATOM 1414 N N . VAL A 1 186 ? -14.93 8.688 16.891 1 98.88 186 VAL A N 1
ATOM 1415 C CA . VAL A 1 186 ? -13.969 9.75 16.594 1 98.88 186 VAL A CA 1
ATOM 1416 C C . VAL A 1 186 ? -12.797 9.172 15.805 1 98.88 186 VAL A C 1
ATOM 1418 O O . VAL A 1 186 ? -12.117 8.258 16.266 1 98.88 186 VAL A O 1
ATOM 1421 N N . PHE A 1 187 ? -12.617 9.641 14.555 1 98.88 187 PHE A N 1
ATOM 1422 C CA . PHE A 1 187 ? -11.375 9.453 13.82 1 98.88 187 PHE A CA 1
ATOM 1423 C C . PHE A 1 187 ? -10.32 10.453 14.273 1 98.88 187 PHE A C 1
ATOM 1425 O O . PHE A 1 187 ? -10.414 11.641 13.961 1 98.88 187 PHE A O 1
ATOM 1432 N N . PHE A 1 188 ? -9.383 10.031 15.016 1 98.88 188 PHE A N 1
ATOM 1433 C CA . PHE A 1 188 ? -8.312 10.914 15.461 1 98.88 188 PHE A CA 1
ATOM 1434 C C . PHE A 1 188 ? -7.082 10.773 14.57 1 98.88 188 PHE A C 1
ATOM 1436 O O . PHE A 1 188 ? -6.27 9.867 14.766 1 98.88 188 PHE A O 1
ATOM 1443 N N . ASP A 1 189 ? -6.875 11.672 13.617 1 98.62 189 ASP A N 1
ATOM 1444 C CA . ASP A 1 189 ? -5.77 11.711 12.664 1 98.62 189 ASP A CA 1
ATOM 1445 C C . ASP A 1 189 ? -4.645 12.617 13.156 1 98.62 189 ASP A C 1
ATOM 1447 O O . ASP A 1 189 ? -4.809 13.836 13.234 1 98.62 189 ASP A O 1
ATOM 1451 N N . SER A 1 190 ? -3.473 12.023 13.453 1 97.69 190 SER A N 1
ATOM 1452 C CA . SER A 1 190 ? -2.453 12.828 14.109 1 97.69 190 SER A CA 1
ATOM 1453 C C . SER A 1 190 ? -1.064 12.531 13.562 1 97.69 190 SER A C 1
ATOM 1455 O O . SER A 1 190 ? -0.147 12.203 14.312 1 97.69 190 SER A O 1
ATOM 1457 N N . PRO A 1 191 ? -0.86 12.805 12.266 1 97.12 191 PRO A N 1
ATOM 1458 C CA . PRO A 1 191 ? 0.441 12.492 11.672 1 97.12 191 PRO A CA 1
ATOM 1459 C C . PRO A 1 191 ? 1.525 13.492 12.07 1 97.12 191 PRO A C 1
ATOM 1461 O O . PRO A 1 191 ? 2.715 13.234 11.867 1 97.12 191 PRO A O 1
ATOM 1464 N N . TYR A 1 192 ? 1.211 14.648 12.695 1 97.44 192 TYR A N 1
ATOM 1465 C CA . TYR A 1 192 ? 2.162 15.742 12.891 1 97.44 192 TYR A CA 1
ATOM 1466 C C . TYR A 1 192 ? 2.676 15.758 14.328 1 97.44 192 TYR A C 1
ATOM 1468 O O . TYR A 1 192 ? 3.73 16.328 14.609 1 97.44 192 TYR A O 1
ATOM 1476 N N . ARG A 1 193 ? 1.919 15.219 15.234 1 97.12 193 ARG A N 1
ATOM 1477 C CA . ARG A 1 193 ? 2.141 15.391 16.672 1 97.12 193 ARG A CA 1
ATOM 1478 C C . ARG A 1 193 ? 3.535 14.914 17.062 1 97.12 193 ARG A C 1
ATOM 1480 O O . ARG A 1 193 ? 4.227 15.586 17.828 1 97.12 193 ARG A O 1
ATOM 1487 N N . ARG A 1 194 ? 4 13.867 16.469 1 97.06 194 ARG A N 1
ATOM 1488 C CA . ARG A 1 194 ? 5.199 13.203 16.969 1 97.06 194 ARG A CA 1
ATOM 1489 C C . ARG A 1 194 ? 6.461 13.828 16.375 1 97.06 194 ARG A C 1
ATOM 1491 O O . ARG A 1 194 ? 7.574 13.422 16.719 1 97.06 194 ARG A O 1
ATOM 1498 N N . ILE A 1 195 ? 6.328 14.773 15.539 1 96.94 195 ILE A N 1
ATOM 1499 C CA . ILE A 1 195 ? 7.461 15.633 15.211 1 96.94 195 ILE A CA 1
ATOM 1500 C C . ILE A 1 195 ? 7.918 16.375 16.469 1 96.94 195 ILE A C 1
ATOM 1502 O O . ILE A 1 195 ? 9.117 16.578 16.672 1 96.94 195 ILE A O 1
ATOM 1506 N N . PHE A 1 196 ? 6.969 16.688 17.328 1 95.88 196 PHE A N 1
ATOM 1507 C CA . PHE A 1 196 ? 7.207 17.672 18.375 1 95.88 196 PHE A CA 1
ATOM 1508 C C . PHE A 1 196 ? 7.223 17 19.75 1 95.88 196 PHE A C 1
ATOM 1510 O O . PHE A 1 196 ? 7.609 17.609 20.75 1 95.88 196 PHE A O 1
ATOM 1517 N N . TYR A 1 197 ? 6.73 15.789 19.797 1 94.19 197 TYR A N 1
ATOM 1518 C CA . TYR A 1 197 ? 6.66 15.055 21.047 1 94.19 197 TYR A CA 1
ATOM 1519 C C . TYR A 1 197 ? 7.441 13.75 20.969 1 94.19 197 TYR A C 1
ATOM 1521 O O . TYR A 1 197 ? 7.703 13.25 19.875 1 94.19 197 TYR A O 1
ATOM 1529 N N . ASP A 1 198 ? 7.836 13.25 22.125 1 92.06 198 ASP A N 1
ATOM 1530 C CA . ASP A 1 198 ? 8.57 11.992 22.188 1 92.06 198 ASP A CA 1
ATOM 1531 C C . ASP A 1 198 ? 7.836 10.977 23.062 1 92.06 198 ASP A C 1
ATOM 1533 O O . ASP A 1 198 ? 6.625 11.078 23.266 1 92.06 198 ASP A O 1
ATOM 1537 N N . LYS A 1 199 ? 8.531 9.977 23.5 1 92.75 199 LYS A N 1
ATOM 1538 C CA . LYS A 1 199 ? 7.922 8.828 24.188 1 92.75 199 LYS A CA 1
ATOM 1539 C C . LYS A 1 199 ? 7.324 9.242 25.531 1 92.75 199 LYS A C 1
ATOM 1541 O O . LYS A 1 199 ? 6.57 8.484 26.141 1 92.75 199 LYS A O 1
ATOM 1546 N N . THR A 1 200 ? 7.609 10.484 26 1 94.31 200 THR A N 1
ATOM 1547 C CA . THR A 1 200 ? 7.051 10.961 27.25 1 94.31 200 THR A CA 1
ATOM 1548 C C . THR A 1 200 ? 5.633 11.484 27.062 1 94.31 200 THR A C 1
ATOM 1550 O O . THR A 1 200 ? 4.895 11.688 28.031 1 94.31 200 THR A O 1
ATOM 1553 N N . ASP A 1 201 ? 5.281 11.695 25.766 1 95.94 201 ASP A N 1
ATOM 1554 C CA . ASP A 1 201 ? 3.918 12.109 25.453 1 95.94 201 ASP A CA 1
ATOM 1555 C C . ASP A 1 201 ? 2.92 10.992 25.75 1 95.94 201 ASP A C 1
ATOM 1557 O O . ASP A 1 201 ? 3.008 9.906 25.188 1 95.94 201 ASP A O 1
ATOM 1561 N N . ASN A 1 202 ? 1.903 11.289 26.578 1 96.19 202 ASN A N 1
ATOM 1562 C CA . ASN A 1 202 ? 0.995 10.234 27.016 1 96.19 202 ASN A CA 1
ATOM 1563 C C . ASN A 1 202 ? -0.412 10.438 26.453 1 96.19 202 ASN A C 1
ATOM 1565 O O . ASN A 1 202 ? -1.372 9.852 26.953 1 96.19 202 ASN A O 1
ATOM 1569 N N . TYR A 1 203 ? -0.577 11.305 25.531 1 98 203 TYR A N 1
ATOM 1570 C CA . TYR A 1 203 ? -1.903 11.641 25.031 1 98 203 TYR A CA 1
ATOM 1571 C C . TYR A 1 203 ? -2.607 10.406 24.469 1 98 203 TYR A C 1
ATOM 1573 O O . TYR A 1 203 ? -3.787 10.18 24.75 1 98 203 TYR A O 1
ATOM 1581 N N . TYR A 1 204 ? -1.896 9.531 23.719 1 98.25 204 TYR A N 1
ATOM 1582 C CA . TYR A 1 204 ? -2.49 8.328 23.141 1 98.25 204 TYR A CA 1
ATOM 1583 C C . TYR A 1 204 ? -2.857 7.332 24.234 1 98.25 204 TYR A C 1
ATOM 1585 O O . TYR A 1 204 ? -3.82 6.574 24.109 1 98.25 204 TYR A O 1
ATOM 1593 N N . GLN A 1 205 ? -2.109 7.34 25.375 1 97.5 205 GLN A N 1
ATOM 1594 C CA . GLN A 1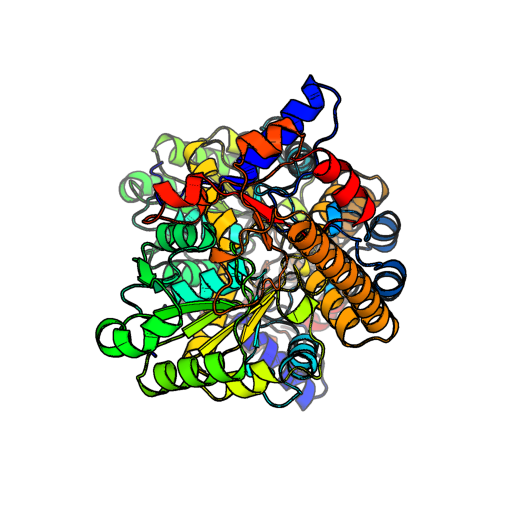 205 ? -2.451 6.496 26.516 1 97.5 205 GLN A CA 1
ATOM 1595 C C . GLN A 1 205 ? -3.824 6.863 27.078 1 97.5 205 GLN A C 1
ATOM 1597 O O . GLN A 1 205 ? -4.574 5.988 27.516 1 97.5 205 GLN A O 1
ATOM 1602 N N . ARG A 1 206 ? -4.086 8.094 27.016 1 97.5 206 ARG A N 1
ATOM 1603 C CA . ARG A 1 206 ? -5.387 8.555 27.5 1 97.5 206 ARG A CA 1
ATOM 1604 C C . ARG A 1 206 ? -6.484 8.203 26.5 1 97.5 206 ARG A C 1
ATOM 1606 O O . ARG A 1 206 ? -7.543 7.699 26.875 1 97.5 206 ARG A O 1
ATOM 1613 N N . LEU A 1 207 ? -6.238 8.43 25.25 1 98.44 207 LEU A N 1
ATOM 1614 C CA . LEU A 1 207 ? -7.227 8.219 24.203 1 98.44 207 LEU A CA 1
ATOM 1615 C C . LEU A 1 207 ? -7.566 6.734 24.062 1 98.44 207 LEU A C 1
ATOM 1617 O O . LEU A 1 207 ? -8.703 6.379 23.734 1 98.44 207 LEU A O 1
ATOM 1621 N N . MET A 1 208 ? -6.543 5.84 24.297 1 97.38 208 MET A N 1
ATOM 1622 C CA . MET A 1 208 ? -6.719 4.41 24.047 1 97.38 208 MET A CA 1
ATOM 1623 C C . MET A 1 208 ? -7.785 3.824 24.969 1 97.38 208 MET A C 1
ATOM 1625 O O . MET A 1 208 ? -8.297 2.734 24.703 1 97.38 208 MET A O 1
ATOM 1629 N N . ALA A 1 209 ? -8.156 4.523 26.062 1 96.19 209 ALA A N 1
ATOM 1630 C CA . ALA A 1 209 ? -9.172 4.062 27.016 1 96.19 209 ALA A CA 1
ATOM 1631 C C . ALA A 1 209 ? -10.578 4.297 26.469 1 96.19 209 ALA A C 1
ATOM 1633 O O . ALA A 1 209 ? -11.555 3.754 26.984 1 96.19 209 ALA A O 1
ATOM 1634 N N . LEU A 1 210 ? -10.695 5.035 25.406 1 97.62 210 LEU A N 1
ATOM 1635 C CA . LEU A 1 210 ? -11.977 5.395 24.812 1 97.62 210 LEU A CA 1
ATOM 1636 C C . LEU A 1 210 ? -12.305 4.469 23.641 1 97.62 210 LEU A C 1
ATOM 1638 O O . LEU A 1 210 ? -11.703 4.57 22.578 1 97.62 210 LEU A O 1
ATOM 1642 N N . GLU A 1 211 ? -13.25 3.668 23.703 1 95.94 211 GLU A N 1
ATOM 1643 C CA . GLU A 1 211 ? -13.508 2.545 22.812 1 95.94 211 GLU A CA 1
ATOM 1644 C C . GLU A 1 211 ? -13.961 3.027 21.438 1 95.94 211 GLU A C 1
ATOM 1646 O O . GLU A 1 211 ? -13.859 2.291 20.453 1 95.94 211 GLU A O 1
ATOM 1651 N N . ASN A 1 212 ? -14.508 4.305 21.391 1 98.06 212 ASN A N 1
ATOM 1652 C CA . ASN A 1 212 ? -15.016 4.816 20.109 1 98.06 212 ASN A CA 1
ATOM 1653 C C . ASN A 1 212 ? -13.992 5.711 19.422 1 98.06 212 ASN A C 1
ATOM 1655 O O . ASN A 1 212 ? -14.32 6.402 18.453 1 98.06 212 ASN A O 1
ATOM 1659 N N . VAL A 1 213 ? -12.742 5.664 19.906 1 98.75 213 VAL A N 1
ATOM 1660 C CA . VAL A 1 213 ? -11.688 6.465 19.297 1 98.75 213 VAL A CA 1
ATOM 1661 C C . VAL A 1 213 ? -10.773 5.57 18.469 1 98.75 213 VAL A C 1
ATOM 1663 O O . VAL A 1 213 ? -10.305 4.535 18.938 1 98.75 213 VAL A O 1
ATOM 1666 N N . ILE A 1 214 ? -10.547 5.934 17.234 1 98.94 214 ILE A N 1
ATOM 1667 C CA . ILE A 1 214 ? -9.609 5.293 16.328 1 98.94 214 ILE A CA 1
ATOM 1668 C C . ILE A 1 214 ? -8.461 6.246 16.016 1 98.94 214 ILE A C 1
ATOM 1670 O O . ILE A 1 214 ? -8.672 7.336 15.484 1 98.94 214 ILE A O 1
ATOM 1674 N N . ILE A 1 215 ? -7.254 5.863 16.344 1 98.88 215 ILE A N 1
ATOM 1675 C CA . ILE A 1 215 ? -6.082 6.703 16.125 1 98.88 215 ILE A CA 1
ATOM 1676 C C . ILE A 1 215 ? -5.395 6.289 14.828 1 98.88 215 ILE A C 1
ATOM 1678 O O . ILE A 1 215 ? -5.141 5.105 14.602 1 98.88 215 ILE A O 1
ATOM 1682 N N . THR A 1 216 ? -5.18 7.191 13.945 1 98.81 216 THR A N 1
ATOM 1683 C CA . THR A 1 216 ? -4.359 6.984 12.758 1 98.81 216 THR A CA 1
ATOM 1684 C C . THR A 1 216 ? -3.096 7.836 12.812 1 98.81 216 THR A C 1
ATOM 1686 O O . THR A 1 216 ? -3.154 9.023 13.148 1 98.81 216 THR A O 1
ATOM 1689 N N . GLU A 1 217 ? -1.988 7.207 12.594 1 98.38 217 GLU A N 1
ATOM 1690 C CA . GLU A 1 217 ? -0.663 7.82 12.633 1 98.38 217 GLU A CA 1
ATOM 1691 C C . GLU A 1 217 ? 0.148 7.461 11.391 1 98.38 217 GLU A C 1
ATOM 1693 O O . GLU A 1 217 ? -0.225 6.559 10.641 1 98.38 217 GLU A O 1
ATOM 1698 N N . SER A 1 218 ? 1.16 8.203 11.148 1 97.31 218 SER A N 1
ATOM 1699 C CA . SER A 1 218 ? 2.041 7.977 10.008 1 97.31 218 SER A CA 1
ATOM 1700 C C . SER A 1 218 ? 3.484 8.336 10.344 1 97.31 218 SER A C 1
ATOM 1702 O O . SER A 1 218 ? 3.734 9.188 11.203 1 97.31 218 SER A O 1
ATOM 1704 N N . PHE A 1 219 ? 4.406 7.73 9.68 1 98.56 219 PHE A N 1
ATOM 1705 C CA . PHE A 1 219 ? 5.82 8.039 9.852 1 98.56 219 PHE A CA 1
ATOM 1706 C C . PHE A 1 219 ? 6.305 8.984 8.758 1 98.56 219 PHE A C 1
ATOM 1708 O O . PHE A 1 219 ? 7.5 9.266 8.656 1 98.56 219 PHE A O 1
ATOM 1715 N N . SER A 1 220 ? 5.383 9.492 7.949 1 97.94 220 SER A N 1
ATOM 1716 C CA . SER A 1 220 ? 5.695 10.414 6.867 1 97.94 220 SER A CA 1
ATOM 1717 C C . SER A 1 220 ? 6.262 11.727 7.406 1 97.94 220 SER A C 1
ATOM 1719 O O . SER A 1 220 ? 7.117 12.344 6.77 1 97.94 220 SER A O 1
ATOM 1721 N N . LYS A 1 221 ? 5.664 12.141 8.562 1 97.56 221 LYS A N 1
ATOM 1722 C CA . LYS A 1 221 ? 6.051 13.438 9.094 1 97.56 221 LYS A CA 1
ATOM 1723 C C . LYS A 1 221 ? 6.922 13.289 10.344 1 97.56 221 LYS A C 1
ATOM 1725 O O . LYS A 1 221 ? 7.945 13.961 10.477 1 97.56 221 LYS A O 1
ATOM 1730 N N . SER A 1 222 ? 6.586 12.328 11.164 1 96.19 222 SER A N 1
ATOM 1731 C CA . SER A 1 222 ? 7.258 12.18 12.453 1 96.19 222 SER A CA 1
ATOM 1732 C C . SER A 1 222 ? 8.75 11.906 12.273 1 96.19 222 SER A C 1
ATOM 1734 O O . SER A 1 222 ? 9.562 12.289 13.117 1 96.19 222 SER A O 1
ATOM 1736 N N . VAL A 1 223 ? 9.109 11.219 11.141 1 97.81 223 VAL A N 1
ATOM 1737 C CA . VAL A 1 223 ? 10.523 10.969 10.898 1 97.81 223 VAL A CA 1
ATOM 1738 C C . VAL A 1 223 ? 10.867 11.328 9.453 1 97.81 223 VAL A C 1
ATOM 1740 O O . VAL A 1 223 ? 11.898 10.891 8.922 1 97.81 223 VAL A O 1
ATOM 1743 N N . GLY A 1 224 ? 9.992 12.008 8.773 1 98.12 224 GLY A N 1
ATOM 1744 C CA . GLY A 1 224 ? 10.266 12.555 7.453 1 98.12 224 GLY A CA 1
ATOM 1745 C C . GLY A 1 224 ? 10.344 11.5 6.371 1 98.12 224 GLY A C 1
ATOM 1746 O O . GLY A 1 224 ? 11.047 11.68 5.367 1 98.12 224 GLY A O 1
ATOM 1747 N N . LEU A 1 225 ? 9.688 10.414 6.539 1 98.62 225 LEU A N 1
ATOM 1748 C CA . LEU A 1 225 ? 9.844 9.305 5.605 1 98.62 225 LEU A CA 1
ATOM 1749 C C . LEU A 1 225 ? 8.539 9.047 4.855 1 98.62 225 LEU A C 1
ATOM 1751 O O . LEU A 1 225 ? 8.055 7.91 4.816 1 98.62 225 LEU A O 1
ATOM 1755 N N . SER A 1 226 ? 8.016 10.156 4.238 1 98.06 226 SER A N 1
ATOM 1756 C CA . SER A 1 226 ? 6.777 10.039 3.48 1 98.06 226 SER A CA 1
ATOM 1757 C C . SER A 1 226 ? 6.922 9.062 2.318 1 98.06 226 SER A C 1
ATOM 1759 O O . SER A 1 226 ? 5.949 8.422 1.914 1 98.06 226 SER A O 1
ATOM 1761 N N . GLY A 1 227 ? 8.125 8.852 1.809 1 98.44 227 GLY A N 1
ATOM 1762 C CA . GLY A 1 227 ? 8.359 7.918 0.716 1 98.44 227 GLY A CA 1
ATOM 1763 C C . GLY A 1 227 ? 8.203 6.465 1.125 1 98.44 227 GLY A C 1
ATOM 1764 O O . GLY A 1 227 ? 8.062 5.586 0.271 1 98.44 227 GLY A O 1
ATOM 1765 N N . GLN A 1 228 ? 8.266 6.172 2.381 1 98.69 228 GLN A N 1
ATOM 1766 C CA . GLN A 1 228 ? 8.219 4.789 2.848 1 98.69 228 GLN A CA 1
ATOM 1767 C C . GLN A 1 228 ? 6.781 4.305 2.99 1 98.69 228 GLN A C 1
ATOM 1769 O O . GLN A 1 228 ? 6.539 3.104 3.133 1 98.69 228 GLN A O 1
ATOM 1774 N N . ARG A 1 229 ? 5.82 5.219 2.955 1 98.38 229 ARG A N 1
ATOM 1775 C CA . ARG A 1 229 ? 4.402 4.891 3.006 1 98.38 229 ARG A CA 1
ATOM 1776 C C . ARG A 1 229 ? 4.102 3.932 4.152 1 98.38 229 ARG A C 1
ATOM 1778 O O . ARG A 1 229 ? 3.572 2.84 3.932 1 98.38 229 ARG A O 1
ATOM 1785 N N . LEU A 1 230 ? 4.387 4.344 5.391 1 98.88 230 LEU A N 1
ATOM 1786 C CA . LEU A 1 230 ? 4.133 3.502 6.551 1 98.88 230 LEU A CA 1
ATOM 1787 C C . LEU A 1 230 ? 3.395 4.281 7.637 1 98.88 230 LEU A C 1
ATOM 1789 O O . LEU A 1 230 ? 3.746 5.426 7.93 1 98.88 230 LEU A O 1
ATOM 1793 N N . GLY A 1 231 ? 2.365 3.754 8.141 1 98.81 231 GLY A N 1
ATOM 1794 C CA . GLY A 1 231 ? 1.597 4.25 9.266 1 98.81 231 GLY A CA 1
ATOM 1795 C C . GLY A 1 231 ? 0.971 3.143 10.094 1 98.81 231 GLY A C 1
ATOM 1796 O O . GLY A 1 231 ? 1.402 1.989 10.031 1 98.81 231 GLY A O 1
ATOM 1797 N N . PHE A 1 232 ? 0.038 3.502 10.938 1 98.94 232 PHE A N 1
ATOM 1798 C CA . PHE A 1 232 ? -0.667 2.473 11.688 1 98.94 232 PHE A CA 1
ATOM 1799 C C . PHE A 1 232 ? -2.027 2.979 12.156 1 98.94 232 PHE A C 1
ATOM 1801 O O . PHE A 1 232 ? -2.275 4.188 12.172 1 98.94 232 PHE A O 1
ATOM 1808 N N . ILE A 1 233 ? -2.902 2.059 12.445 1 98.94 233 ILE A N 1
ATOM 1809 C CA . ILE A 1 233 ? -4.199 2.258 13.078 1 98.94 233 ILE A CA 1
ATOM 1810 C C . ILE A 1 233 ? -4.18 1.661 14.484 1 98.94 233 ILE A C 1
ATOM 1812 O O . ILE A 1 233 ? -3.674 0.555 14.688 1 98.94 233 ILE A O 1
ATOM 1816 N N . HIS A 1 234 ? -4.586 2.375 15.422 1 98.94 234 HIS A N 1
ATOM 1817 C CA . HIS A 1 234 ? -4.809 1.828 16.75 1 98.94 234 HIS A CA 1
ATOM 1818 C C . HIS A 1 234 ? -6.289 1.859 17.125 1 98.94 234 HIS A C 1
ATOM 1820 O O . HIS A 1 234 ? -6.961 2.875 16.922 1 98.94 234 HIS A O 1
ATOM 1826 N N . THR A 1 235 ? -6.812 0.839 17.578 1 98.69 235 THR A N 1
ATOM 1827 C CA . THR A 1 235 ? -8.164 0.733 18.125 1 98.69 235 THR A CA 1
ATOM 1828 C C . THR A 1 235 ? -8.242 -0.384 19.156 1 98.69 235 THR A C 1
ATOM 1830 O O . THR A 1 235 ? -7.566 -1.41 19.031 1 98.69 235 THR A O 1
ATOM 1833 N N . THR A 1 236 ? -9.016 -0.203 20.141 1 97.81 236 THR A N 1
ATOM 1834 C CA . THR A 1 236 ? -9.219 -1.241 21.141 1 97.81 236 THR A CA 1
ATOM 1835 C C . THR A 1 236 ? -10.469 -2.053 20.828 1 97.81 236 THR A C 1
ATOM 1837 O O . THR A 1 236 ? -10.781 -3.016 21.547 1 97.81 236 THR A O 1
ATOM 1840 N N . ASN A 1 237 ? -11.227 -1.627 19.828 1 97.44 237 ASN A N 1
ATOM 1841 C CA . ASN A 1 237 ? -12.375 -2.406 19.375 1 97.44 237 ASN A CA 1
ATOM 1842 C C . ASN A 1 237 ? -11.938 -3.611 18.547 1 97.44 237 ASN A C 1
ATOM 1844 O O . ASN A 1 237 ? -11.5 -3.459 17.406 1 97.44 237 ASN A O 1
ATOM 1848 N N . LYS A 1 238 ? -12.102 -4.797 19.062 1 96.94 238 LYS A N 1
ATOM 1849 C CA . LYS A 1 238 ? -11.594 -6.027 18.453 1 96.94 238 LYS A CA 1
ATOM 1850 C C . LYS A 1 238 ? -12.289 -6.305 17.125 1 96.94 238 LYS A C 1
ATOM 1852 O O . LYS A 1 238 ? -11.648 -6.742 16.156 1 96.94 238 LYS A O 1
ATOM 1857 N N . GLU A 1 239 ? -13.586 -6.074 17.094 1 97.44 239 GLU A N 1
ATOM 1858 C CA . GLU A 1 239 ? -14.336 -6.312 15.859 1 97.44 239 GLU A CA 1
ATOM 1859 C C . GLU A 1 239 ? -13.844 -5.418 14.734 1 97.44 239 GLU A C 1
ATOM 1861 O O . GLU A 1 239 ? -13.688 -5.867 13.594 1 97.44 239 GLU A O 1
ATOM 1866 N N . LEU A 1 240 ? -13.594 -4.133 15.078 1 98.38 240 LEU A N 1
ATOM 1867 C CA . LEU A 1 240 ? -13.055 -3.215 14.086 1 98.38 240 LEU A CA 1
ATOM 1868 C C . LEU A 1 240 ? -11.672 -3.672 13.617 1 98.38 240 LEU A C 1
ATOM 1870 O O . LEU A 1 240 ? -11.414 -3.748 12.414 1 98.38 240 LEU A O 1
ATOM 1874 N N . HIS A 1 241 ? -10.836 -4.012 14.57 1 98.25 241 HIS A N 1
ATOM 1875 C CA . HIS A 1 241 ? -9.477 -4.434 14.242 1 98.25 241 HIS A CA 1
ATOM 1876 C C . HIS A 1 241 ? -9.484 -5.637 13.305 1 98.25 241 HIS A C 1
ATOM 1878 O O . HIS A 1 241 ? -8.758 -5.664 12.312 1 98.25 241 HIS A O 1
ATOM 1884 N N . ASP A 1 242 ? -10.297 -6.629 13.594 1 97.31 242 ASP A N 1
ATOM 1885 C CA . ASP A 1 242 ? -10.359 -7.859 12.805 1 97.31 242 ASP A CA 1
ATOM 1886 C C . ASP A 1 242 ? -10.797 -7.57 11.367 1 97.31 242 ASP A C 1
ATOM 1888 O O . ASP A 1 242 ? -10.219 -8.102 10.422 1 97.31 242 ASP A O 1
ATOM 1892 N N . GLU A 1 243 ? -11.781 -6.719 11.211 1 98.5 243 GLU A N 1
ATOM 1893 C CA . GLU A 1 243 ? -12.266 -6.383 9.875 1 98.5 243 GLU A CA 1
ATOM 1894 C C . GLU A 1 243 ? -11.234 -5.562 9.109 1 98.5 243 GLU A C 1
ATOM 1896 O O . GLU A 1 243 ? -11.078 -5.738 7.898 1 98.5 243 GLU A O 1
ATOM 1901 N N . LEU A 1 244 ? -10.562 -4.703 9.836 1 98.69 244 LEU A N 1
ATOM 1902 C CA . LEU A 1 244 ? -9.492 -3.934 9.203 1 98.69 244 LEU A CA 1
ATOM 1903 C C . LEU A 1 244 ? -8.398 -4.852 8.672 1 98.69 244 LEU A C 1
ATOM 1905 O O . LEU A 1 244 ? -7.879 -4.633 7.574 1 98.69 244 LEU A O 1
ATOM 1909 N N . GLU A 1 245 ? -8.062 -5.824 9.43 1 97.62 245 GLU A N 1
ATOM 1910 C CA . GLU A 1 245 ? -7.043 -6.777 9.008 1 97.62 245 GLU A CA 1
ATOM 1911 C C . GLU A 1 245 ? -7.461 -7.504 7.73 1 97.62 245 GLU A C 1
ATOM 1913 O O . GLU A 1 245 ? -6.645 -7.691 6.824 1 97.62 245 GLU A O 1
ATOM 1918 N N . ILE A 1 246 ? -8.688 -7.902 7.672 1 97.56 246 ILE A N 1
ATOM 1919 C CA . ILE A 1 246 ? -9.227 -8.578 6.496 1 97.56 246 ILE A CA 1
ATOM 1920 C C . ILE A 1 246 ? -9.141 -7.648 5.285 1 97.56 246 ILE A C 1
ATOM 1922 O O . ILE A 1 246 ? -8.633 -8.039 4.23 1 97.56 246 ILE A O 1
ATOM 1926 N N . ARG A 1 247 ? -9.555 -6.449 5.426 1 98.25 247 ARG A N 1
ATOM 1927 C CA . ARG A 1 247 ? -9.57 -5.504 4.316 1 98.25 247 ARG A CA 1
ATOM 1928 C C . ARG A 1 247 ? -8.156 -5.156 3.865 1 98.25 247 ARG A C 1
ATOM 1930 O O . ARG A 1 247 ? -7.902 -5 2.668 1 98.25 247 ARG A O 1
ATOM 1937 N N . LEU A 1 248 ? -7.262 -5.039 4.859 1 98 248 LEU A N 1
ATOM 1938 C CA . LEU A 1 248 ? -5.871 -4.773 4.496 1 98 248 LEU A CA 1
ATOM 1939 C C . LEU A 1 248 ? -5.289 -5.934 3.695 1 98 248 LEU A C 1
ATOM 1941 O O . LEU A 1 248 ? -4.562 -5.715 2.725 1 98 248 LEU A O 1
ATOM 1945 N N . MET A 1 249 ? -5.594 -7.109 4.066 1 96.19 249 MET A N 1
ATOM 1946 C CA . MET A 1 249 ? -5.098 -8.305 3.381 1 96.19 249 MET A CA 1
ATOM 1947 C C . MET A 1 249 ? -5.488 -8.281 1.907 1 96.19 249 MET A C 1
ATOM 1949 O O . MET A 1 249 ? -4.66 -8.547 1.036 1 96.19 249 MET A O 1
ATOM 1953 N N . TYR A 1 250 ? -6.688 -7.922 1.642 1 97 250 TYR A N 1
ATOM 1954 C CA . TYR A 1 250 ? -7.184 -8.016 0.273 1 97 250 TYR A CA 1
ATOM 1955 C C . TYR A 1 250 ? -7.066 -6.676 -0.442 1 97 250 TYR A C 1
ATOM 1957 O O . TYR A 1 250 ? -7.562 -6.516 -1.559 1 97 250 TYR A O 1
ATOM 1965 N N . CYS A 1 251 ? -6.434 -5.711 0.245 1 97.06 251 CYS A N 1
ATOM 1966 C CA . CYS A 1 251 ? -6.055 -4.438 -0.36 1 97.06 251 CYS A CA 1
ATOM 1967 C C . CYS A 1 251 ? -4.613 -4.473 -0.846 1 97.06 251 CYS A C 1
ATOM 1969 O O . CYS A 1 251 ? -4.344 -4.246 -2.027 1 97.06 251 CYS A O 1
ATOM 1971 N N . THR A 1 252 ? -3.705 -4.887 0.058 1 96.06 252 THR A N 1
ATOM 1972 C CA . THR A 1 252 ? -2.293 -4.82 -0.298 1 96.06 252 THR A CA 1
ATOM 1973 C C . THR A 1 252 ? -1.58 -6.117 0.074 1 96.06 252 THR A C 1
ATOM 1975 O O . THR A 1 252 ? -0.447 -6.352 -0.351 1 96.06 252 THR A O 1
ATOM 1978 N N . ASN A 1 253 ? -2.213 -7.008 0.784 1 94.19 253 ASN A N 1
ATOM 1979 C CA . ASN A 1 253 ? -1.608 -8.25 1.253 1 94.19 253 ASN A CA 1
ATOM 1980 C C . ASN A 1 253 ? -0.317 -7.992 2.021 1 94.19 253 ASN A C 1
ATOM 1982 O O . ASN A 1 253 ? 0.723 -8.578 1.713 1 94.19 253 ASN A O 1
ATOM 1986 N N . GLY A 1 254 ? -0.469 -7.09 3.01 1 94.31 254 GLY A N 1
ATOM 1987 C CA . GLY A 1 254 ? 0.67 -6.672 3.811 1 94.31 254 GLY A CA 1
ATOM 1988 C C . GLY A 1 254 ? 1.248 -5.34 3.375 1 94.31 254 GLY A C 1
ATOM 1989 O O . GLY A 1 254 ? 0.885 -4.812 2.32 1 94.31 254 GLY A O 1
ATOM 1990 N N . VAL A 1 255 ? 2.109 -4.832 4.23 1 98.44 255 VAL A N 1
ATOM 1991 C CA . VAL A 1 255 ? 2.746 -3.543 3.98 1 98.44 255 VAL A CA 1
ATOM 1992 C C . VAL A 1 255 ? 4.25 -3.736 3.799 1 98.44 255 VAL A C 1
ATOM 1994 O O . VAL A 1 255 ? 4.848 -4.625 4.41 1 98.44 255 VAL A O 1
ATOM 1997 N N . ASN A 1 256 ? 4.902 -2.99 2.998 1 98.81 256 ASN A N 1
ATOM 1998 C CA . ASN A 1 256 ? 6.305 -3.098 2.607 1 98.81 256 ASN A CA 1
ATOM 1999 C C . ASN A 1 256 ? 7.188 -3.49 3.789 1 98.81 256 ASN A C 1
ATOM 2001 O O . ASN A 1 256 ? 7.211 -2.797 4.809 1 98.81 256 ASN A O 1
ATOM 2005 N N . ALA A 1 257 ? 7.941 -4.562 3.656 1 98.81 257 ALA A N 1
ATOM 2006 C CA . ALA A 1 257 ? 8.742 -5.141 4.73 1 98.81 257 ALA A CA 1
ATOM 2007 C C . ALA A 1 257 ? 9.945 -4.258 5.055 1 98.81 257 ALA A C 1
ATOM 2009 O O . ALA A 1 257 ? 10.305 -4.094 6.223 1 98.81 257 ALA A O 1
ATOM 2010 N N . PHE A 1 258 ? 10.602 -3.697 4.016 1 98.88 258 PHE A N 1
ATOM 2011 C CA . PHE A 1 258 ? 11.734 -2.814 4.262 1 98.88 258 PHE A CA 1
ATOM 2012 C C . PHE A 1 258 ? 11.32 -1.634 5.133 1 98.88 258 PHE A C 1
ATOM 2014 O O . PHE A 1 258 ? 12 -1.304 6.105 1 98.88 258 PHE A O 1
ATOM 2021 N N . ALA A 1 259 ? 10.227 -0.98 4.766 1 98.88 259 ALA A N 1
ATOM 2022 C CA . ALA A 1 259 ? 9.742 0.17 5.527 1 98.88 259 ALA A CA 1
ATOM 2023 C C . ALA A 1 259 ? 9.508 -0.198 6.988 1 98.88 259 ALA A C 1
ATOM 2025 O O . ALA A 1 259 ? 9.844 0.572 7.891 1 98.88 259 ALA A O 1
ATOM 2026 N N . GLN A 1 260 ? 8.898 -1.355 7.207 1 98.94 260 GLN A N 1
ATOM 2027 C CA . GLN A 1 260 ? 8.625 -1.799 8.57 1 98.94 260 GLN A CA 1
ATOM 2028 C C . GLN A 1 260 ? 9.922 -2.021 9.344 1 98.94 260 GLN A C 1
ATOM 2030 O O . GLN A 1 260 ? 10.039 -1.591 10.492 1 98.94 260 GLN A O 1
ATOM 2035 N N . GLN A 1 261 ? 10.891 -2.688 8.695 1 98.88 261 GLN A N 1
ATOM 2036 C CA . GLN A 1 261 ? 12.172 -2.947 9.352 1 98.88 261 GLN A CA 1
ATOM 2037 C C . GLN A 1 261 ? 12.93 -1.647 9.617 1 98.88 261 GLN A C 1
ATOM 2039 O O . GLN A 1 261 ? 13.586 -1.505 10.648 1 98.88 261 GLN A O 1
ATOM 2044 N N . LEU A 1 262 ? 12.836 -0.745 8.672 1 98.88 262 LEU A N 1
ATOM 2045 C CA . LEU A 1 262 ? 13.484 0.554 8.836 1 98.88 262 LEU A CA 1
ATOM 2046 C C . LEU A 1 262 ? 12.922 1.287 10.055 1 98.88 262 LEU A C 1
ATOM 2048 O O . LEU A 1 262 ? 13.68 1.74 10.914 1 98.88 262 LEU A O 1
ATOM 2052 N N . ILE A 1 263 ? 11.617 1.383 10.188 1 98.94 263 ILE A N 1
ATOM 2053 C CA . ILE A 1 263 ? 10.992 2.098 11.297 1 98.94 263 ILE A CA 1
ATOM 2054 C C . ILE A 1 263 ? 11.266 1.366 12.602 1 98.94 263 ILE A C 1
ATOM 2056 O O . ILE A 1 263 ? 11.508 1.999 13.641 1 98.94 263 ILE A O 1
ATOM 2060 N N . LEU A 1 264 ? 11.242 0.021 12.531 1 98.94 264 LEU A N 1
ATOM 2061 C CA . LEU A 1 264 ? 11.602 -0.745 13.719 1 98.94 264 LEU A CA 1
ATOM 2062 C C . LEU A 1 264 ? 12.969 -0.32 14.25 1 98.94 264 LEU A C 1
ATOM 2064 O O . LEU A 1 264 ? 13.125 -0.084 15.453 1 98.94 264 LEU A O 1
ATOM 2068 N N . ARG A 1 265 ? 13.93 -0.203 13.375 1 98.81 265 ARG A N 1
ATOM 2069 C CA . ARG A 1 265 ? 15.281 0.177 13.781 1 98.81 265 ARG A CA 1
ATOM 2070 C C . ARG A 1 265 ? 15.32 1.615 14.289 1 98.81 265 ARG A C 1
ATOM 2072 O O . ARG A 1 265 ? 16.016 1.919 15.258 1 98.81 265 ARG A O 1
ATOM 2079 N N . LEU A 1 266 ? 14.586 2.506 13.625 1 98.81 266 LEU A N 1
ATOM 2080 C CA . LEU A 1 266 ? 14.531 3.898 14.055 1 98.81 266 LEU A CA 1
ATOM 2081 C C . LEU A 1 266 ? 13.984 4.012 15.469 1 98.81 266 LEU A C 1
ATOM 2083 O O . LEU A 1 266 ? 14.328 4.945 16.203 1 98.81 266 LEU A O 1
ATOM 2087 N N . LEU A 1 267 ? 13.164 3.047 15.875 1 98.69 267 LEU A N 1
ATOM 2088 C CA . LEU A 1 267 ? 12.492 3.117 17.172 1 98.69 267 LEU A CA 1
ATOM 2089 C C . LEU A 1 267 ? 13.297 2.387 18.234 1 98.69 267 LEU A C 1
ATOM 2091 O O . LEU A 1 267 ? 13.125 2.641 19.438 1 98.69 267 LEU A O 1
ATOM 2095 N N . THR A 1 268 ? 14.219 1.449 17.844 1 98.62 268 THR A N 1
ATOM 2096 C CA . THR A 1 268 ? 14.664 0.514 18.875 1 98.62 268 THR A CA 1
ATOM 2097 C C . THR A 1 268 ? 16.188 0.487 18.953 1 98.62 268 THR A C 1
ATOM 2099 O O . THR A 1 268 ? 16.75 0.064 19.969 1 98.62 268 THR A O 1
ATOM 2102 N N . THR A 1 269 ? 16.906 0.832 17.891 1 98.75 269 THR A N 1
ATOM 2103 C CA . THR A 1 269 ? 18.359 0.739 17.922 1 98.75 269 THR A CA 1
ATOM 2104 C C . THR A 1 269 ? 18.984 2.078 18.297 1 98.75 269 THR A C 1
ATOM 2106 O O . THR A 1 269 ? 18.406 3.135 18.016 1 98.75 269 THR A O 1
ATOM 2109 N N . PRO A 1 270 ? 20.188 2.066 18.891 1 98.44 270 PRO A N 1
ATOM 2110 C CA . PRO A 1 270 ? 20.828 3.326 19.281 1 98.44 270 PRO A CA 1
ATOM 2111 C C . PRO A 1 270 ? 21.047 4.262 18.094 1 98.44 270 PRO A C 1
ATOM 2113 O O . PRO A 1 270 ? 20.781 5.461 18.188 1 98.44 270 PRO A O 1
ATOM 2116 N N . GLU A 1 271 ? 21.531 3.771 16.969 1 98.5 271 GLU A N 1
ATOM 2117 C CA . GLU A 1 271 ? 21.781 4.602 15.797 1 98.5 271 GLU A CA 1
ATOM 2118 C C . GLU A 1 271 ? 20.469 5.121 15.203 1 98.5 271 GLU A C 1
ATOM 2120 O O . GLU A 1 271 ? 20.406 6.25 14.703 1 98.5 271 GLU A O 1
ATOM 2125 N N . GLY A 1 272 ? 19.422 4.285 15.234 1 98.69 272 GLY A N 1
ATOM 2126 C CA . GLY A 1 272 ? 18.125 4.715 14.75 1 98.69 272 GLY A CA 1
ATOM 2127 C C . GLY A 1 272 ? 17.5 5.809 15.594 1 98.69 272 GLY A C 1
ATOM 2128 O O . GLY A 1 272 ? 17.031 6.82 15.07 1 98.69 272 GLY A O 1
ATOM 2129 N N . ILE A 1 273 ? 17.547 5.582 16.891 1 98.38 273 ILE A N 1
ATOM 2130 C CA . ILE A 1 273 ? 17 6.547 17.844 1 98.38 273 ILE A CA 1
ATOM 2131 C C . ILE A 1 273 ? 17.719 7.887 17.688 1 98.38 273 ILE A C 1
ATOM 2133 O O . ILE A 1 273 ? 17.078 8.945 17.672 1 98.38 273 ILE A O 1
ATOM 2137 N N . ARG A 1 274 ? 19.016 7.824 17.5 1 98.44 274 ARG A N 1
ATOM 2138 C CA . ARG A 1 274 ? 19.797 9.039 17.312 1 98.44 274 ARG A CA 1
ATOM 2139 C C . ARG A 1 274 ? 19.391 9.742 16.016 1 98.44 274 ARG A C 1
ATOM 2141 O O . ARG A 1 274 ? 19.219 10.961 15.992 1 98.44 274 ARG A O 1
ATOM 2148 N N . ALA A 1 275 ? 19.25 8.992 14.906 1 98.75 275 ALA A N 1
ATOM 2149 C CA . ALA A 1 275 ? 18.875 9.562 13.617 1 98.75 275 ALA A CA 1
ATOM 2150 C C . ALA A 1 275 ? 17.516 10.258 13.703 1 98.75 275 ALA A C 1
ATOM 2152 O O . ALA A 1 275 ? 17.359 11.383 13.219 1 98.75 275 ALA A O 1
ATOM 2153 N N . ALA A 1 276 ? 16.578 9.609 14.367 1 98.56 276 ALA A N 1
ATOM 2154 C CA . ALA A 1 276 ? 15.227 10.156 14.508 1 98.56 276 ALA A CA 1
ATOM 2155 C C . ALA A 1 276 ? 15.234 11.406 15.375 1 98.56 276 ALA A C 1
ATOM 2157 O O . ALA A 1 276 ? 14.586 12.406 15.047 1 98.56 276 ALA A O 1
ATOM 2158 N N . SER A 1 277 ? 15.977 11.352 16.438 1 98.12 277 SER A N 1
ATOM 2159 C CA . SER A 1 277 ? 16.062 12.484 17.359 1 98.12 277 SER A CA 1
ATOM 2160 C C . SER A 1 277 ? 16.672 13.703 16.672 1 98.12 277 SER A C 1
ATOM 2162 O O . SER A 1 277 ? 16.188 14.82 16.828 1 98.12 277 SER A O 1
ATOM 2164 N N . ASP A 1 278 ? 17.781 13.469 15.922 1 98.56 278 ASP A N 1
ATOM 2165 C CA . ASP A 1 278 ? 18.453 14.555 15.211 1 98.56 278 ASP A CA 1
ATOM 2166 C C . ASP A 1 278 ? 17.516 15.188 14.172 1 98.56 278 ASP A C 1
ATOM 2168 O O . ASP A 1 278 ? 17.469 16.422 14.047 1 98.56 278 ASP A O 1
ATOM 2172 N N . PHE A 1 279 ? 16.844 14.391 13.461 1 98.62 279 PHE A N 1
ATOM 2173 C CA . PHE A 1 279 ? 15.898 14.867 12.469 1 98.62 279 PHE A CA 1
ATOM 2174 C C . PHE A 1 279 ? 14.828 15.734 13.117 1 98.62 279 PHE A C 1
ATOM 2176 O O . PHE A 1 279 ? 14.547 16.844 12.641 1 98.62 279 PHE A O 1
ATOM 2183 N N . LYS A 1 280 ? 14.219 15.234 14.227 1 98.19 280 LYS A N 1
ATOM 2184 C CA . LYS A 1 280 ? 13.133 15.93 14.906 1 98.19 280 LYS A CA 1
ATOM 2185 C C . LYS A 1 280 ? 13.609 17.266 15.484 1 98.19 280 LYS A C 1
ATOM 2187 O O . LYS A 1 280 ? 12.906 18.266 15.391 1 98.19 280 LYS A O 1
ATOM 2192 N N . ALA A 1 281 ? 14.758 17.234 16.047 1 98.25 281 ALA A N 1
ATOM 2193 C CA . ALA A 1 281 ? 15.305 18.438 16.656 1 98.25 281 ALA A CA 1
ATOM 2194 C C . ALA A 1 281 ? 15.492 19.547 15.617 1 98.25 281 ALA A C 1
ATOM 2196 O O . ALA A 1 281 ? 15.07 20.688 15.828 1 98.25 281 ALA A O 1
ATOM 2197 N N . ALA A 1 282 ? 16.109 19.188 14.5 1 98.56 282 ALA A N 1
ATOM 2198 C CA . ALA A 1 282 ? 16.344 20.156 13.445 1 98.56 282 ALA A CA 1
ATOM 2199 C C . ALA A 1 282 ? 15.023 20.656 12.852 1 98.56 282 ALA A C 1
ATOM 2201 O O . ALA A 1 282 ? 14.836 21.859 12.648 1 98.56 282 ALA A O 1
ATOM 2202 N N . THR A 1 283 ? 14.133 19.75 12.594 1 98.31 283 THR A N 1
ATOM 2203 C CA . THR A 1 283 ? 12.852 20.047 11.969 1 98.31 283 THR A CA 1
ATOM 2204 C C . THR A 1 283 ? 12 20.938 12.875 1 98.31 283 THR A C 1
ATOM 2206 O O . THR A 1 283 ? 11.508 21.984 12.445 1 98.31 283 THR A O 1
ATOM 2209 N N . ALA A 1 284 ? 11.891 20.562 14.148 1 97.88 284 ALA A N 1
ATOM 2210 C CA . ALA A 1 284 ? 11.094 21.328 15.102 1 97.88 284 ALA A CA 1
ATOM 2211 C C . ALA A 1 284 ? 11.68 22.719 15.305 1 97.88 284 ALA A C 1
ATOM 2213 O O . ALA A 1 284 ? 10.938 23.703 15.43 1 97.88 284 ALA A O 1
ATOM 2214 N N . ARG A 1 285 ? 12.977 22.812 15.352 1 98.19 285 ARG A N 1
ATOM 2215 C CA . ARG A 1 285 ? 13.641 24.094 15.531 1 98.19 285 ARG A CA 1
ATOM 2216 C C . ARG A 1 285 ? 13.297 25.062 14.398 1 98.19 285 ARG A C 1
ATOM 2218 O O . ARG A 1 285 ? 12.844 26.172 14.641 1 98.19 285 ARG A O 1
ATOM 2225 N N . ASP A 1 286 ? 13.508 24.625 13.18 1 98.62 286 ASP A N 1
ATOM 2226 C CA . ASP A 1 286 ? 13.297 25.531 12.047 1 98.62 286 ASP A CA 1
ATOM 2227 C C . ASP A 1 286 ? 11.82 25.859 11.883 1 98.62 286 ASP A C 1
ATOM 2229 O O . ASP A 1 286 ? 11.469 26.984 11.477 1 98.62 286 ASP A O 1
ATOM 2233 N N . ILE A 1 287 ? 10.922 24.906 12.141 1 98.44 287 ILE A N 1
ATOM 2234 C CA . ILE A 1 287 ? 9.492 25.188 12.117 1 98.44 287 ILE A CA 1
ATOM 2235 C C . ILE A 1 287 ? 9.164 26.297 13.109 1 98.44 287 ILE A C 1
ATOM 2237 O O . ILE A 1 287 ? 8.484 27.266 12.766 1 98.44 287 ILE A O 1
ATOM 2241 N N . ALA A 1 288 ? 9.688 26.188 14.328 1 97.94 288 ALA A N 1
ATOM 2242 C CA . ALA A 1 288 ? 9.438 27.188 15.359 1 97.94 288 ALA A CA 1
ATOM 2243 C C . ALA A 1 288 ? 9.977 28.547 14.945 1 97.94 288 ALA A C 1
ATOM 2245 O O . ALA A 1 288 ? 9.305 29.578 15.133 1 97.94 288 ALA A O 1
ATOM 2246 N N . LEU A 1 289 ? 11.141 28.578 14.383 1 98.62 289 LEU A N 1
ATOM 2247 C CA . LEU A 1 289 ? 11.75 29.828 13.922 1 98.62 289 LEU A CA 1
ATOM 2248 C C . LEU A 1 289 ? 10.922 30.469 12.812 1 98.62 289 LEU A C 1
ATOM 2250 O O . LEU A 1 289 ? 10.727 31.688 12.797 1 98.62 289 LEU A O 1
ATOM 2254 N N . ASN A 1 290 ? 10.453 29.641 11.883 1 98.62 290 ASN A N 1
ATOM 2255 C CA . ASN A 1 290 ? 9.68 30.141 10.758 1 98.62 290 ASN A CA 1
ATOM 2256 C C . ASN A 1 290 ? 8.344 30.719 11.211 1 98.62 290 ASN A C 1
ATOM 2258 O O . ASN A 1 290 ? 7.926 31.781 10.734 1 98.62 290 ASN A O 1
ATOM 2262 N N . ILE A 1 291 ? 7.699 30.062 12.133 1 98.38 291 ILE A N 1
ATOM 2263 C CA . ILE A 1 291 ? 6.426 30.531 12.656 1 98.38 291 ILE A CA 1
ATOM 2264 C C . ILE A 1 291 ? 6.637 31.859 13.398 1 98.38 291 ILE A C 1
ATOM 2266 O O . ILE A 1 291 ? 5.891 32.812 13.203 1 98.38 291 ILE A O 1
ATOM 2270 N N . GLU A 1 292 ? 7.637 31.906 14.211 1 97.94 292 GLU A N 1
ATOM 2271 C CA . GLU A 1 292 ? 7.957 33.125 14.945 1 97.94 292 GLU A CA 1
ATOM 2272 C C . GLU A 1 292 ? 8.273 34.281 13.992 1 97.94 292 GLU A C 1
ATOM 2274 O O . GLU A 1 292 ? 7.832 35.406 14.211 1 97.94 292 GLU A O 1
ATOM 2279 N N . TYR A 1 293 ? 9.016 33.969 13.008 1 98.25 293 TYR A N 1
ATOM 2280 C CA . TYR A 1 293 ? 9.359 34.969 12 1 98.25 293 TYR A CA 1
ATOM 2281 C C . TYR A 1 293 ? 8.102 35.562 11.359 1 98.25 293 TYR A C 1
ATOM 2283 O O . TYR A 1 293 ? 7.969 36.781 11.219 1 98.25 293 TYR A O 1
ATOM 2291 N N . LEU A 1 294 ? 7.184 34.719 10.93 1 98.25 294 LEU A N 1
ATOM 2292 C CA . LEU A 1 294 ? 5.938 35.156 10.312 1 98.25 294 LEU A CA 1
ATOM 2293 C C . LEU A 1 294 ? 5.133 36.031 11.273 1 98.25 294 LEU A C 1
ATOM 2295 O O . LEU A 1 294 ? 4.52 37 10.867 1 98.25 294 LEU A O 1
ATOM 2299 N N . LYS A 1 295 ? 5.094 35.656 12.539 1 97.12 295 LYS A N 1
ATOM 2300 C CA . LYS A 1 295 ? 4.391 36.406 13.562 1 97.12 295 LYS A CA 1
ATOM 2301 C C . LYS A 1 295 ? 4.988 37.812 13.703 1 97.12 295 LYS A C 1
ATOM 2303 O O . LYS A 1 295 ? 4.258 38.812 13.719 1 97.12 295 LYS A O 1
ATOM 2308 N N . GLN A 1 296 ? 6.27 37.844 13.781 1 97.5 296 GLN A N 1
ATOM 2309 C CA . GLN A 1 296 ? 6.973 39.125 13.961 1 97.5 296 GLN A CA 1
ATOM 2310 C C . GLN A 1 296 ? 6.746 40.031 12.766 1 97.5 296 GLN A C 1
ATOM 2312 O O . GLN A 1 296 ? 6.648 41.25 12.93 1 97.5 296 GLN A O 1
ATOM 2317 N N . ARG A 1 297 ? 6.598 39.438 11.648 1 97.81 297 ARG A N 1
ATOM 2318 C CA . ARG A 1 297 ? 6.441 40.188 10.422 1 97.81 297 ARG A CA 1
ATOM 2319 C C . ARG A 1 297 ? 4.977 40.562 10.18 1 97.81 297 ARG A C 1
ATOM 2321 O O . ARG A 1 297 ? 4.652 41.25 9.227 1 97.81 297 ARG A O 1
ATOM 2328 N N . GLY A 1 298 ? 4.098 40.062 11.047 1 97.31 298 GLY A N 1
ATOM 2329 C CA . GLY A 1 298 ? 2.674 40.312 10.891 1 97.31 298 GLY A CA 1
ATOM 2330 C C . GLY A 1 298 ? 2.051 39.562 9.734 1 97.31 298 GLY A C 1
ATOM 2331 O O . GLY A 1 298 ? 1.03 40 9.188 1 97.31 298 GLY A O 1
ATOM 2332 N N . LEU A 1 299 ? 2.65 38.5 9.328 1 98.25 299 LEU A N 1
ATOM 2333 C CA . LEU A 1 299 ? 2.191 37.75 8.164 1 98.25 299 LEU A CA 1
ATOM 2334 C C . LEU A 1 299 ? 1.345 36.531 8.586 1 98.25 299 LEU A C 1
ATOM 2336 O O . LEU A 1 299 ? 0.607 36 7.77 1 98.25 299 LEU A O 1
ATOM 2340 N N . LEU A 1 300 ? 1.494 36.062 9.812 1 98.19 300 LEU A N 1
ATOM 2341 C CA . LEU A 1 300 ? 0.675 34.969 10.312 1 98.19 300 LEU A CA 1
ATOM 2342 C C . LEU A 1 300 ? -0.777 35.406 10.477 1 98.19 300 LEU A C 1
ATOM 2344 O O . LEU A 1 300 ? -1.052 36.469 11.07 1 98.19 300 LEU A O 1
ATOM 2348 N N . ALA A 1 301 ? -1.703 34.656 9.953 1 98.06 301 ALA A N 1
ATOM 2349 C CA . ALA A 1 301 ? -3.123 34.969 10.102 1 98.06 301 ALA A CA 1
ATOM 2350 C C . ALA A 1 301 ? -3.623 34.562 11.492 1 98.06 301 ALA A C 1
ATOM 2352 O O . ALA A 1 301 ? -4.34 33.562 11.633 1 98.06 301 ALA A O 1
ATOM 2353 N N . GLU A 1 302 ? -3.494 35.344 12.43 1 96.19 302 GLU A N 1
ATOM 2354 C CA . GLU A 1 302 ? -3.709 35.062 13.844 1 96.19 302 GLU A CA 1
ATOM 2355 C C . GLU A 1 302 ? -5.18 34.781 14.133 1 96.19 302 GLU A C 1
ATOM 2357 O O . GLU A 1 302 ? -5.508 34.094 15.109 1 96.19 302 GLU A O 1
ATOM 2362 N N . GLU A 1 303 ? -6.086 35.25 13.359 1 95.31 303 GLU A N 1
ATOM 2363 C CA . GLU A 1 303 ? -7.52 35.062 13.578 1 95.31 303 GLU A CA 1
ATOM 2364 C C . GLU A 1 303 ? -7.906 33.594 13.523 1 95.31 303 GLU A C 1
ATOM 2366 O O . GLU A 1 303 ? -8.977 33.219 13.992 1 95.31 303 GLU A O 1
ATOM 2371 N N . TYR A 1 304 ? -7.059 32.75 12.93 1 96 304 TYR A N 1
ATOM 2372 C CA . TYR A 1 304 ? -7.367 31.344 12.82 1 96 304 TYR A CA 1
ATOM 2373 C C . TYR A 1 304 ? -6.855 30.562 14.031 1 96 304 TYR A C 1
ATOM 2375 O O . TYR A 1 304 ? -7.074 29.359 14.141 1 96 304 TYR A O 1
ATOM 2383 N N . TYR A 1 305 ? -6.223 31.281 15.039 1 95.69 305 TYR A N 1
ATOM 2384 C CA . TYR A 1 305 ? -5.566 30.594 16.141 1 95.69 305 TYR A CA 1
ATOM 2385 C C . TYR A 1 305 ? -6.055 31.125 17.484 1 95.69 305 TYR A C 1
ATOM 2387 O O . TYR A 1 305 ? -5.32 31.094 18.469 1 95.69 305 TYR A O 1
ATOM 2395 N N . HIS A 1 306 ? -7.219 31.594 17.578 1 90.06 306 HIS A N 1
ATOM 2396 C CA . HIS A 1 306 ? -7.762 32.188 18.797 1 90.06 306 HIS A CA 1
ATOM 2397 C C . HIS A 1 306 ? -7.844 31.141 19.922 1 90.06 306 HIS A C 1
ATOM 2399 O O . HIS A 1 306 ? -7.539 31.438 21.078 1 90.06 306 HIS A O 1
ATOM 2405 N N . ALA A 1 307 ? -8.234 29.906 19.641 1 88.88 307 ALA A N 1
ATOM 2406 C CA . ALA A 1 307 ? -8.422 28.859 20.656 1 88.88 307 ALA A CA 1
ATOM 2407 C C . ALA A 1 307 ? -7.379 27.766 20.5 1 88.88 307 ALA A C 1
ATOM 2409 O O . ALA A 1 307 ? -7.559 26.656 21.016 1 88.88 307 ALA A O 1
ATOM 2410 N N . SER A 1 308 ? -6.355 28.078 19.719 1 93.81 308 SER A N 1
ATOM 2411 C CA . SER A 1 308 ? -5.332 27.094 19.391 1 93.81 308 SER A CA 1
ATOM 2412 C C . SER A 1 308 ? -3.977 27.75 19.188 1 93.81 308 SER A C 1
ATOM 2414 O O . SER A 1 308 ? -3.84 28.969 19.344 1 93.81 308 SER A O 1
ATOM 2416 N N . THR A 1 309 ? -2.979 26.969 19.047 1 94.06 309 THR A N 1
ATOM 2417 C CA . THR A 1 309 ? -1.633 27.438 18.75 1 94.06 309 THR A CA 1
ATOM 2418 C C . THR A 1 309 ? -1.155 26.906 17.406 1 94.06 309 THR A C 1
ATOM 2420 O O . THR A 1 309 ? -1.398 25.734 17.078 1 94.06 309 THR A O 1
ATOM 2423 N N . PRO A 1 310 ? -0.604 27.797 16.641 1 93.88 310 PRO A N 1
ATOM 2424 C CA . PRO A 1 310 ? -0.017 27.281 15.398 1 93.88 310 PRO A CA 1
ATOM 2425 C C . PRO A 1 310 ? 1.164 26.344 15.648 1 93.88 310 PRO A C 1
ATOM 2427 O O . PRO A 1 310 ? 2.254 26.812 16 1 93.88 310 PRO A O 1
ATOM 2430 N N . THR A 1 311 ? 0.796 25.109 15.734 1 86.88 311 THR A N 1
ATOM 2431 C CA . THR A 1 311 ? 1.745 24.031 15.945 1 86.88 311 THR A CA 1
ATOM 2432 C C . THR A 1 311 ? 1.562 22.938 14.898 1 86.88 311 THR A C 1
ATOM 2434 O O . THR A 1 311 ? 0.433 22.594 14.539 1 86.88 311 THR A O 1
ATOM 2437 N N . GLY A 1 312 ? 2.455 22.672 14 1 88.25 312 GLY A N 1
ATOM 2438 C CA . GLY A 1 312 ? 2.461 21.719 12.906 1 88.25 312 GLY A CA 1
ATOM 2439 C C . GLY A 1 312 ? 3.416 22.094 11.789 1 88.25 312 GLY A C 1
ATOM 2440 O O . GLY A 1 312 ? 4.348 22.875 12 1 88.25 312 GLY A O 1
ATOM 2441 N N . ILE A 1 313 ? 3.047 21.484 10.688 1 96.06 313 ILE A N 1
ATOM 2442 C CA . ILE A 1 313 ? 4 21.781 9.633 1 96.06 313 ILE A CA 1
ATOM 2443 C C . ILE A 1 313 ? 3.389 22.797 8.656 1 96.06 313 ILE A C 1
ATOM 2445 O O . ILE A 1 313 ? 4.039 23.203 7.695 1 96.06 313 ILE A O 1
ATOM 2449 N N . PHE A 1 314 ? 2.105 23.234 9.031 1 98 314 PHE A N 1
ATOM 2450 C CA . PHE A 1 314 ? 1.411 24.219 8.211 1 98 314 PHE A CA 1
ATOM 2451 C C . PHE A 1 314 ? 1.025 25.438 9.039 1 98 314 PHE A C 1
ATOM 2453 O O . PHE A 1 314 ? 0.849 25.344 10.258 1 98 314 PHE A O 1
ATOM 2460 N N . VAL A 1 315 ? 0.881 26.609 8.328 1 98.5 315 VAL A N 1
ATOM 2461 C CA . VAL A 1 315 ? 0.244 27.781 8.891 1 98.5 315 VAL A CA 1
ATOM 2462 C C . VAL A 1 315 ? -0.532 28.531 7.797 1 98.5 315 VAL A C 1
ATOM 2464 O O . VAL A 1 315 ? -0.396 28.219 6.613 1 98.5 315 VAL A O 1
ATOM 2467 N N . VAL A 1 316 ? -1.344 29.406 8.25 1 98.56 316 VAL A N 1
ATOM 2468 C CA . VAL A 1 316 ? -2.066 30.297 7.348 1 98.56 316 VAL A CA 1
ATOM 2469 C C . VAL A 1 316 ? -1.453 31.688 7.398 1 98.56 316 VAL A C 1
ATOM 2471 O O . VAL A 1 316 ? -1.195 32.219 8.484 1 98.56 316 VAL A O 1
ATOM 2474 N N . VAL A 1 317 ? -1.222 32.219 6.246 1 98.62 317 VAL A N 1
ATOM 2475 C CA . VAL A 1 317 ? -0.669 33.594 6.16 1 98.62 317 VAL A CA 1
ATOM 2476 C C . VAL A 1 317 ? -1.704 34.531 5.555 1 98.62 317 VAL A C 1
ATOM 2478 O O . VAL A 1 317 ? -2.543 34.094 4.754 1 98.62 317 VAL A O 1
ATOM 2481 N N . ASN A 1 318 ? -1.651 35.781 5.934 1 98.25 318 ASN A N 1
ATOM 2482 C CA . ASN A 1 318 ? -2.605 36.812 5.48 1 98.25 318 ASN A CA 1
ATOM 2483 C C . ASN A 1 318 ? -2.207 37.375 4.129 1 98.25 318 ASN A C 1
ATOM 2485 O O . ASN A 1 318 ? -2.182 38.594 3.953 1 98.25 318 ASN A O 1
ATOM 2489 N N . ARG A 1 319 ? -1.846 36.562 3.178 1 98.38 319 ARG A N 1
ATOM 2490 C CA . ARG A 1 319 ? -1.567 36.844 1.771 1 98.38 319 ARG A CA 1
ATOM 2491 C C . ARG A 1 319 ? -2.254 35.812 0.875 1 98.38 319 ARG A C 1
ATOM 2493 O O . ARG A 1 319 ? -2.477 34.656 1.286 1 98.38 319 ARG A O 1
ATOM 2500 N N . THR A 1 320 ? -2.545 36.25 -0.323 1 98.19 320 THR A N 1
ATOM 2501 C CA . THR A 1 320 ? -3.139 35.344 -1.283 1 98.19 320 THR A CA 1
ATOM 2502 C C . THR A 1 320 ? -2.066 34.469 -1.928 1 98.19 320 THR A C 1
ATOM 2504 O O . THR A 1 320 ? -0.877 34.781 -1.863 1 98.19 320 THR A O 1
ATOM 2507 N N . GLU A 1 321 ? -2.512 33.344 -2.459 1 97.56 321 GLU A N 1
ATOM 2508 C CA . GLU A 1 321 ? -1.622 32.5 -3.227 1 97.56 321 GLU A CA 1
ATOM 2509 C C . GLU A 1 321 ? -0.901 33.281 -4.324 1 97.56 321 GLU A C 1
ATOM 2511 O O . GLU A 1 321 ? 0.298 33.062 -4.539 1 97.56 321 GLU A O 1
ATOM 2516 N N . GLU A 1 322 ? -1.604 34.219 -5.016 1 97 322 GLU A N 1
ATOM 2517 C CA . GLU A 1 322 ? -1.049 35 -6.105 1 97 322 GLU A CA 1
ATOM 2518 C C . GLU A 1 322 ? 0.032 35.969 -5.598 1 97 322 GLU A C 1
ATOM 2520 O O . GLU A 1 322 ? 1.071 36.125 -6.238 1 97 322 GLU A O 1
ATOM 2525 N N . GLU A 1 323 ? -0.244 36.594 -4.492 1 97.81 323 GLU A N 1
ATOM 2526 C CA . GLU A 1 323 ? 0.732 37.531 -3.908 1 97.81 323 GLU A CA 1
ATOM 2527 C C . GLU A 1 323 ? 2.031 36.781 -3.568 1 97.81 323 GLU A C 1
ATOM 2529 O O . GLU A 1 323 ? 3.121 37.312 -3.818 1 97.81 323 GLU A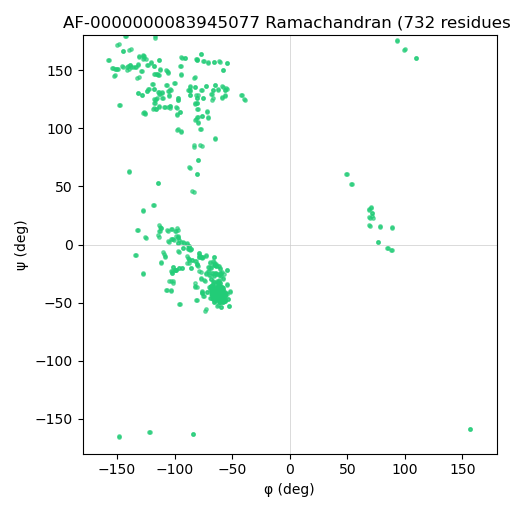 O 1
ATOM 2534 N N . LEU A 1 324 ? 1.901 35.625 -2.979 1 98.12 324 LEU A N 1
ATOM 2535 C CA . LEU A 1 324 ? 3.084 34.875 -2.609 1 98.12 324 LEU A CA 1
ATOM 2536 C C . LEU A 1 324 ? 3.82 34.375 -3.852 1 98.12 324 LEU A C 1
ATOM 2538 O O . LEU A 1 324 ? 5.055 34.344 -3.879 1 98.12 324 LEU A O 1
ATOM 2542 N N . LEU A 1 325 ? 3.045 33.938 -4.836 1 96.81 325 LEU A N 1
ATOM 2543 C CA . LEU A 1 325 ? 3.648 33.469 -6.078 1 96.81 325 LEU A CA 1
ATOM 2544 C C . LEU A 1 325 ? 4.48 34.562 -6.73 1 96.81 325 LEU A C 1
ATOM 2546 O O . LEU A 1 325 ? 5.512 34.281 -7.344 1 96.81 325 LEU A O 1
ATOM 2550 N N . ALA A 1 326 ? 4.035 35.781 -6.668 1 96.06 326 ALA A N 1
ATOM 2551 C CA . ALA A 1 326 ? 4.77 36.938 -7.211 1 96.06 326 ALA A CA 1
ATOM 2552 C C . ALA A 1 326 ? 6.152 37.031 -6.582 1 96.06 326 ALA A C 1
ATOM 2554 O O . ALA A 1 326 ? 7.066 37.625 -7.172 1 96.06 326 ALA A O 1
ATOM 2555 N N . HIS A 1 327 ? 6.293 36.5 -5.41 1 97.06 327 HIS A N 1
ATOM 2556 C CA . HIS A 1 327 ? 7.578 36.469 -4.723 1 97.06 327 HIS A CA 1
ATOM 2557 C C . HIS A 1 327 ? 8.234 35.094 -4.816 1 97.06 327 HIS A C 1
ATOM 2559 O O . HIS A 1 327 ? 9.086 34.75 -3.994 1 97.06 327 HIS A O 1
ATOM 2565 N N . ARG A 1 328 ? 7.754 34.219 -5.672 1 96.81 328 ARG A N 1
ATOM 2566 C CA . ARG A 1 328 ? 8.297 32.906 -5.996 1 96.81 328 ARG A CA 1
ATOM 2567 C C . ARG A 1 328 ? 8.109 31.938 -4.84 1 96.81 328 ARG A C 1
ATOM 2569 O O . ARG A 1 328 ? 8.977 31.109 -4.578 1 96.81 328 ARG A O 1
ATOM 2576 N N . ILE A 1 329 ? 7.074 32.156 -4.16 1 97.56 329 ILE A N 1
ATOM 2577 C CA . ILE A 1 329 ? 6.703 31.25 -3.076 1 97.56 329 ILE A CA 1
ATOM 2578 C C . ILE A 1 329 ? 5.473 30.438 -3.479 1 97.56 329 ILE A C 1
ATOM 2580 O O . ILE A 1 329 ? 4.414 31 -3.758 1 97.56 329 ILE A O 1
ATOM 2584 N N . GLY A 1 330 ? 5.645 29.125 -3.543 1 97 330 GLY A N 1
ATOM 2585 C CA . GLY A 1 330 ? 4.5 28.25 -3.754 1 97 330 GLY A CA 1
ATOM 2586 C C . GLY A 1 330 ? 3.646 28.078 -2.512 1 97 330 GLY A C 1
ATOM 2587 O O . GLY A 1 330 ? 4.168 27.828 -1.424 1 97 330 GLY A O 1
ATOM 2588 N N . SER A 1 331 ? 2.416 28.312 -2.57 1 97.69 331 SER A N 1
ATOM 2589 C CA . SER A 1 331 ? 1.432 28.172 -1.503 1 97.69 331 SER A CA 1
ATOM 2590 C C . SER A 1 331 ? 0.103 27.656 -2.043 1 97.69 331 SER A C 1
ATOM 2592 O O . SER A 1 331 ? -0.013 27.344 -3.23 1 97.69 331 SER A O 1
ATOM 2594 N N . VAL A 1 332 ? -0.875 27.469 -1.186 1 97.75 332 VAL A N 1
ATOM 2595 C CA . VAL A 1 332 ? -2.209 27.031 -1.59 1 97.75 332 VAL A CA 1
ATOM 2596 C C . VAL A 1 332 ? -3.256 27.984 -1.006 1 97.75 332 VAL A C 1
ATOM 2598 O O . VAL A 1 332 ? -3.27 28.234 0.201 1 97.75 332 VAL A O 1
ATOM 2601 N N . SER A 1 333 ? -4.109 28.453 -1.888 1 98.06 333 SER A N 1
ATOM 2602 C CA . SER A 1 333 ? -5.207 29.266 -1.369 1 98.06 333 SER A CA 1
ATOM 2603 C C . SER A 1 333 ? -5.988 28.516 -0.296 1 98.06 333 SER A C 1
ATOM 2605 O O . SER A 1 333 ? -6.297 27.328 -0.46 1 98.06 333 SER A O 1
ATOM 2607 N N . LEU A 1 334 ? -6.27 29.219 0.788 1 98.38 334 LEU A N 1
ATOM 2608 C CA . LEU A 1 334 ? -7.02 28.562 1.859 1 98.38 334 LEU A CA 1
ATOM 2609 C C . LEU A 1 334 ? -8.414 28.172 1.383 1 98.38 334 LEU A C 1
ATOM 2611 O O . LEU A 1 334 ? -9.039 27.281 1.962 1 98.38 334 LEU A O 1
ATOM 2615 N N . SER A 1 335 ? -8.906 28.781 0.278 1 97.44 335 SER A N 1
ATOM 2616 C CA . SER A 1 335 ? -10.234 28.484 -0.264 1 97.44 335 SER A CA 1
ATOM 2617 C C . SER A 1 335 ? -10.32 27.062 -0.778 1 97.44 335 SER A C 1
ATOM 2619 O O . SER A 1 335 ? -11.414 26.516 -0.943 1 97.44 335 SER A O 1
ATOM 2621 N N . PHE A 1 336 ? -9.172 26.438 -0.998 1 96 336 PHE A N 1
ATOM 2622 C CA . PHE A 1 336 ? -9.148 25.062 -1.491 1 96 336 PHE A CA 1
ATOM 2623 C C . PHE A 1 336 ? -9.422 24.078 -0.364 1 96 336 PHE A C 1
ATOM 2625 O O . PHE A 1 336 ? -9.695 22.906 -0.615 1 96 336 PHE A O 1
ATOM 2632 N N . PHE A 1 337 ? -9.445 24.562 0.89 1 97.5 337 PHE A N 1
ATOM 2633 C CA . PHE A 1 337 ? -9.531 23.688 2.043 1 97.5 337 PHE A CA 1
ATOM 2634 C C . PHE A 1 337 ? -10.859 23.859 2.771 1 97.5 337 PHE A C 1
ATOM 2636 O O . PHE A 1 337 ? -10.984 23.5 3.941 1 97.5 337 PHE A O 1
ATOM 2643 N N . THR A 1 338 ? -11.828 24.5 2.109 1 97.56 338 THR A N 1
ATOM 2644 C CA . THR A 1 338 ? -13.141 24.719 2.703 1 97.56 338 THR A CA 1
ATOM 2645 C C . THR A 1 338 ? -14.219 24.75 1.628 1 97.56 338 THR A C 1
ATOM 2647 O O . THR A 1 338 ? -13.945 25.062 0.468 1 97.56 338 THR A O 1
ATOM 2650 N N . LYS A 1 339 ? -15.344 24.375 2.008 1 95.19 339 LYS A N 1
ATOM 2651 C CA . LYS A 1 339 ? -16.484 24.422 1.094 1 95.19 339 LYS A CA 1
ATOM 2652 C C . LYS A 1 339 ? -17.359 25.625 1.382 1 95.19 339 LYS A C 1
ATOM 2654 O O . LYS A 1 339 ? -17.906 26.234 0.461 1 95.19 339 LYS A O 1
ATOM 2659 N N . SER A 1 340 ? -17.438 26.016 2.621 1 96.44 340 SER A N 1
ATOM 2660 C CA . SER A 1 340 ? -18.469 26.969 3.014 1 96.44 340 SER A CA 1
ATOM 2661 C C . SER A 1 340 ? -17.891 28.328 3.32 1 96.44 340 SER A C 1
ATOM 2663 O O . SER A 1 340 ? -18.625 29.312 3.5 1 96.44 340 SER A O 1
ATOM 2665 N N . GLN A 1 341 ? -16.594 28.406 3.396 1 97.06 341 GLN A N 1
ATOM 2666 C CA . GLN A 1 341 ? -15.977 29.672 3.766 1 97.06 341 GLN A CA 1
ATOM 2667 C C . GLN A 1 341 ? -15.07 30.203 2.648 1 97.06 341 GLN A C 1
ATOM 2669 O O . GLN A 1 341 ? -14.031 30.797 2.912 1 97.06 341 GLN A O 1
ATOM 2674 N N . LYS A 1 342 ? -15.398 29.984 1.454 1 97.12 342 LYS A N 1
ATOM 2675 C CA . LYS A 1 342 ? -14.508 30.219 0.319 1 97.12 342 LYS A CA 1
ATOM 2676 C C . LYS A 1 342 ? -14.188 31.703 0.172 1 97.12 342 LYS A C 1
ATOM 2678 O O . LYS A 1 342 ? -13.039 32.062 -0.08 1 97.12 342 LYS A O 1
ATOM 2683 N N . GLU A 1 343 ? -15.156 32.562 0.286 1 97.12 343 GLU A N 1
ATOM 2684 C CA . GLU A 1 343 ? -14.961 34 0.076 1 97.12 343 GLU A CA 1
ATOM 2685 C C . GLU A 1 343 ? -13.945 34.562 1.067 1 97.12 343 GLU A C 1
ATOM 2687 O O . GLU A 1 343 ? -12.969 35.188 0.668 1 97.12 343 GLU A O 1
ATOM 2692 N N . LYS A 1 344 ? -14.148 34.25 2.266 1 97.12 344 LYS A N 1
ATOM 2693 C CA . LYS A 1 344 ? -13.211 34.719 3.289 1 97.12 344 LYS A CA 1
ATOM 2694 C C . LYS A 1 344 ? -11.852 34.062 3.143 1 97.12 344 LYS A C 1
ATOM 2696 O O . LYS A 1 344 ? -10.812 34.719 3.223 1 97.12 344 LYS A O 1
ATOM 2701 N N . ALA A 1 345 ? -11.82 32.812 2.924 1 98.31 345 ALA A N 1
ATOM 2702 C CA . ALA A 1 345 ? -10.609 31.984 2.891 1 98.31 345 ALA A CA 1
ATOM 2703 C C . ALA A 1 345 ? -9.711 32.375 1.716 1 98.31 345 ALA A C 1
ATOM 2705 O O . ALA A 1 345 ? -8.492 32.188 1.771 1 98.31 345 ALA A O 1
ATOM 2706 N N . SER A 1 346 ? -10.312 32.938 0.648 1 98.19 346 SER A N 1
ATOM 2707 C CA . SER A 1 346 ? -9.57 33.25 -0.572 1 98.19 346 SER A CA 1
ATOM 2708 C C . SER A 1 346 ? -8.555 34.344 -0.339 1 98.19 346 SER A C 1
ATOM 2710 O O . SER A 1 346 ? -7.656 34.562 -1.155 1 98.19 346 SER A O 1
ATOM 2712 N N . LYS A 1 347 ? -8.688 35.031 0.779 1 98.31 347 LYS A N 1
ATOM 2713 C CA . LYS A 1 347 ? -7.785 36.156 1.106 1 98.31 347 LYS A CA 1
ATOM 2714 C C . LYS A 1 347 ? -6.527 35.625 1.804 1 98.31 347 LYS A C 1
ATOM 2716 O O . LYS A 1 347 ? -5.613 36.406 2.09 1 98.31 347 LYS A O 1
ATOM 2721 N N . PHE A 1 348 ? -6.48 34.344 2.07 1 98.69 348 PHE A N 1
ATOM 2722 C CA . PHE A 1 348 ? -5.395 33.75 2.828 1 98.69 348 PHE A CA 1
ATOM 2723 C C . PHE A 1 348 ? -4.777 32.594 2.057 1 98.69 348 PHE A C 1
ATOM 2725 O O . PHE A 1 348 ? -5.371 32.094 1.098 1 98.69 348 PHE A O 1
ATOM 2732 N N . ALA A 1 349 ? -3.568 32.188 2.43 1 98.56 349 ALA A N 1
ATOM 2733 C CA . ALA A 1 349 ? -2.912 31.016 1.855 1 98.56 349 ALA A CA 1
ATOM 2734 C C . ALA A 1 349 ? -2.344 30.125 2.947 1 98.56 349 ALA A C 1
ATOM 2736 O O . ALA A 1 349 ? -1.901 30.609 3.992 1 98.56 349 ALA A O 1
ATOM 2737 N N . ARG A 1 350 ? -2.4 28.828 2.752 1 98.38 350 ARG A N 1
ATOM 2738 C CA . ARG A 1 350 ? -1.693 27.859 3.578 1 98.38 350 ARG A CA 1
ATOM 2739 C C . ARG A 1 350 ? -0.286 27.609 3.047 1 98.38 350 ARG A C 1
ATOM 2741 O O . ARG A 1 350 ? -0.099 27.375 1.849 1 98.38 350 ARG A O 1
ATOM 2748 N N . ILE A 1 351 ? 0.674 27.625 3.898 1 98.25 351 ILE A N 1
ATOM 2749 C CA . ILE A 1 351 ? 2.043 27.297 3.525 1 98.25 351 ILE A CA 1
ATOM 2750 C C . ILE A 1 351 ? 2.592 26.234 4.48 1 98.25 351 ILE A C 1
ATOM 2752 O O . ILE A 1 351 ? 2.137 26.125 5.621 1 98.25 351 ILE A O 1
ATOM 2756 N N . CYS A 1 352 ? 3.467 25.391 4.031 1 98.06 352 CYS A N 1
ATOM 2757 C CA . CYS A 1 352 ? 4.25 24.484 4.859 1 98.06 352 CYS A CA 1
ATOM 2758 C C . CYS A 1 352 ? 5.465 25.188 5.449 1 98.06 352 CYS A C 1
ATOM 2760 O O . CYS A 1 352 ? 6.34 25.656 4.715 1 98.06 352 CYS A O 1
ATOM 2762 N N . VAL A 1 353 ? 5.57 25.234 6.715 1 98.38 353 VAL A N 1
ATOM 2763 C CA . VAL A 1 353 ? 6.613 26.016 7.379 1 98.38 353 VAL A CA 1
ATOM 2764 C C . VAL A 1 353 ? 7.781 25.094 7.734 1 98.38 353 VAL A C 1
ATOM 2766 O O . VAL A 1 353 ? 8.75 25.516 8.359 1 98.38 353 VAL A O 1
ATOM 2769 N N . SER A 1 354 ? 7.68 23.812 7.375 1 98.19 354 SER A N 1
ATOM 2770 C CA . SER A 1 354 ? 8.805 22.891 7.531 1 98.19 354 SER A CA 1
ATOM 2771 C C . SER A 1 354 ? 9.812 23.047 6.406 1 98.19 354 SER A C 1
ATOM 2773 O O . SER A 1 354 ? 9.922 22.188 5.527 1 98.19 354 SER A O 1
ATOM 2775 N N . ALA A 1 355 ? 10.562 24.125 6.402 1 97.94 355 ALA A N 1
ATOM 2776 C CA . ALA A 1 355 ? 11.633 24.484 5.473 1 97.94 355 ALA A CA 1
ATOM 2777 C C . ALA A 1 355 ? 12.812 25.094 6.215 1 97.94 355 ALA A C 1
ATOM 2779 O O . ALA A 1 355 ? 12.664 25.609 7.324 1 97.94 355 ALA A O 1
ATOM 2780 N N . PRO A 1 356 ? 14.008 24.984 5.613 1 98.06 356 PRO A N 1
ATOM 2781 C CA . PRO A 1 356 ? 15.148 25.594 6.289 1 98.06 356 PRO A CA 1
ATOM 2782 C C . PRO A 1 356 ? 14.938 27.078 6.57 1 98.06 356 PRO A C 1
ATOM 2784 O O . PRO A 1 356 ? 14.578 27.844 5.672 1 98.06 356 PRO A O 1
ATOM 2787 N N . HIS A 1 357 ? 15.234 27.484 7.766 1 98.56 357 HIS A N 1
ATOM 2788 C CA . HIS A 1 357 ? 14.906 28.828 8.227 1 98.56 357 HIS A CA 1
ATOM 2789 C C . HIS A 1 357 ? 15.594 29.891 7.375 1 98.56 357 HIS A C 1
ATOM 2791 O O . HIS A 1 357 ? 14.977 30.875 6.992 1 98.56 357 HIS A O 1
ATOM 2797 N N . ARG A 1 358 ? 16.859 29.688 7.074 1 98.12 358 ARG A N 1
ATOM 2798 C CA . ARG A 1 358 ? 17.609 30.672 6.305 1 98.12 358 ARG A CA 1
ATOM 2799 C C . ARG A 1 358 ? 16.969 30.906 4.938 1 98.12 358 ARG A C 1
ATOM 2801 O O . ARG A 1 358 ? 16.781 32.062 4.52 1 98.12 358 ARG A O 1
ATOM 2808 N N . LYS A 1 359 ? 16.641 29.844 4.25 1 97.25 359 LYS A N 1
ATOM 2809 C CA . LYS A 1 359 ? 16 29.938 2.941 1 97.25 359 LYS A CA 1
ATOM 2810 C C . LYS A 1 359 ? 14.609 30.562 3.051 1 97.25 359 LYS A C 1
ATOM 2812 O O . LYS A 1 359 ? 14.203 31.344 2.191 1 97.25 359 LYS A O 1
ATOM 2817 N N . PHE A 1 360 ? 13.898 30.188 4.082 1 98.25 36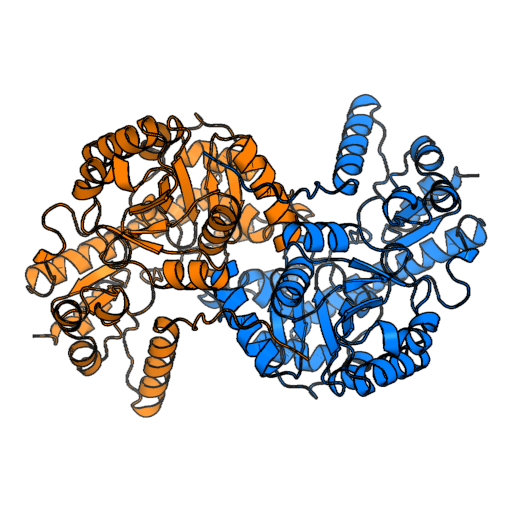0 PHE A N 1
ATOM 2818 C CA . PHE A 1 360 ? 12.57 30.703 4.352 1 98.25 360 PHE A CA 1
ATOM 2819 C C . PHE A 1 360 ? 12.594 32.219 4.469 1 98.25 360 PHE A C 1
ATOM 2821 O O . PHE A 1 360 ? 11.82 32.938 3.807 1 98.25 360 PHE A O 1
ATOM 2828 N N . VAL A 1 361 ? 13.508 32.75 5.199 1 98.12 361 VAL A N 1
ATOM 2829 C CA . VAL A 1 361 ? 13.641 34.156 5.449 1 98.12 361 VAL A CA 1
ATOM 2830 C C . VAL A 1 361 ? 14.039 34.875 4.16 1 98.12 361 VAL A C 1
ATOM 2832 O O . VAL A 1 361 ? 13.539 35.969 3.863 1 98.12 361 VAL A O 1
ATOM 2835 N N . GLU A 1 362 ? 14.906 34.281 3.406 1 97.38 362 GLU A N 1
ATOM 2836 C CA . GLU A 1 362 ? 15.352 34.844 2.143 1 97.38 362 GLU A CA 1
ATOM 2837 C C . GLU A 1 362 ? 14.172 35.156 1.226 1 97.38 362 GLU A C 1
ATOM 2839 O O . GLU A 1 362 ? 14.141 36.188 0.567 1 97.38 362 GLU A O 1
ATOM 2844 N N . TYR A 1 363 ? 13.234 34.25 1.181 1 97.38 363 TYR A N 1
ATOM 2845 C CA . TYR A 1 363 ? 12.094 34.438 0.287 1 97.38 363 TYR A CA 1
ATOM 2846 C C . TYR A 1 363 ? 11.047 35.344 0.904 1 97.38 363 TYR A C 1
ATOM 2848 O O . TYR A 1 363 ? 10.461 36.188 0.209 1 97.38 363 TYR A O 1
ATOM 2856 N N . PHE A 1 364 ? 10.844 35.344 2.186 1 97.56 364 PHE A N 1
ATOM 2857 C CA . PHE A 1 364 ? 9.742 36.062 2.82 1 97.56 364 PHE A CA 1
ATOM 2858 C C . PHE A 1 364 ? 10.148 37.469 3.166 1 97.56 364 PHE A C 1
ATOM 2860 O O . PHE A 1 364 ? 9.297 38.344 3.418 1 97.56 364 PHE A O 1
ATOM 2867 N N . ASP A 1 365 ? 11.383 37.719 3.168 1 96.06 365 ASP A N 1
ATOM 2868 C CA . ASP A 1 365 ? 11.875 39.062 3.486 1 96.06 365 ASP A CA 1
ATOM 2869 C C . ASP A 1 365 ? 11.297 40.094 2.527 1 96.06 365 ASP A C 1
ATOM 2871 O O . ASP A 1 365 ? 11.094 41.25 2.904 1 96.06 365 ASP A O 1
ATOM 2875 N N . ALA A 1 366 ? 11.016 39.656 1.364 1 93.69 366 ALA A N 1
ATOM 2876 C CA . ALA A 1 366 ? 10.531 40.562 0.34 1 93.69 366 ALA A CA 1
ATOM 2877 C C . ALA A 1 366 ? 9.016 40.688 0.382 1 93.69 366 ALA A C 1
ATOM 2879 O O . ALA A 1 366 ? 8.43 41.531 -0.294 1 93.69 366 ALA A O 1
ATOM 2880 N N . VAL A 1 367 ? 8.445 39.875 1.085 1 94.5 367 VAL A N 1
ATOM 2881 C CA . VAL A 1 367 ? 6.988 39.875 1.176 1 94.5 367 VAL A CA 1
ATOM 2882 C C . VAL A 1 367 ? 6.547 40.969 2.146 1 94.5 367 VAL A C 1
ATOM 2884 O O . VAL A 1 367 ? 7 41.031 3.293 1 94.5 367 VAL A O 1
ATOM 2887 N N . GLN A 1 368 ? 5.82 42 1.73 1 83.62 368 GLN A N 1
ATOM 2888 C CA . GLN A 1 368 ? 5.352 43.125 2.541 1 83.62 368 GLN A CA 1
ATOM 2889 C C . GLN A 1 368 ? 4.004 42.781 3.188 1 83.62 368 GLN A C 1
ATOM 2891 O O . GLN A 1 368 ? 3.197 42.062 2.623 1 83.62 368 GLN A O 1
ATOM 2896 N N . MET B 1 1 ? -20.125 1.43 18.547 1 92.88 1 MET B N 1
ATOM 2897 C CA . MET B 1 1 ? -19.609 1.596 17.188 1 92.88 1 MET B CA 1
ATOM 2898 C C . MET B 1 1 ? -20.109 0.477 16.281 1 92.88 1 MET B C 1
ATOM 2900 O O . MET B 1 1 ? -20.016 -0.701 16.625 1 92.88 1 MET B O 1
ATOM 2904 N N . GLU B 1 2 ? -20.719 0.814 15.18 1 95.88 2 GLU B N 1
ATOM 2905 C CA . GLU B 1 2 ? -21.156 -0.159 14.18 1 95.88 2 GLU B CA 1
ATOM 2906 C C . GLU B 1 2 ? -20.047 -0.472 13.18 1 95.88 2 GLU B C 1
ATOM 2908 O O . GLU B 1 2 ? -19.391 0.436 12.68 1 95.88 2 GLU B O 1
ATOM 2913 N N . ILE B 1 3 ? -19.828 -1.772 12.914 1 97.75 3 ILE B N 1
ATOM 2914 C CA . ILE B 1 3 ? -18.781 -2.217 12 1 97.75 3 ILE B CA 1
ATOM 2915 C C . ILE B 1 3 ? -19.406 -2.791 10.734 1 97.75 3 ILE B C 1
ATOM 2917 O O . ILE B 1 3 ? -20.297 -3.637 10.812 1 97.75 3 ILE B O 1
ATOM 2921 N N . LYS B 1 4 ? -19.031 -2.311 9.617 1 97.5 4 LYS B N 1
ATOM 2922 C CA . LYS B 1 4 ? -19.438 -2.898 8.344 1 97.5 4 LYS B CA 1
ATOM 2923 C C . LYS B 1 4 ? -18.625 -4.16 8.039 1 97.5 4 LYS B C 1
ATOM 2925 O O . LYS B 1 4 ? -17.531 -4.082 7.5 1 97.5 4 LYS B O 1
ATOM 2930 N N . LYS B 1 5 ? -19.172 -5.258 8.289 1 97.06 5 LYS B N 1
ATOM 2931 C CA . LYS B 1 5 ? -18.5 -6.531 8.039 1 97.06 5 LYS B CA 1
ATOM 2932 C C . LYS B 1 5 ? -18.609 -6.93 6.57 1 97.06 5 LYS B C 1
ATOM 2934 O O . LYS B 1 5 ? -19.688 -6.922 5.992 1 97.06 5 LYS B O 1
ATOM 2939 N N . SER B 1 6 ? -17.547 -7.242 5.973 1 96.88 6 SER B N 1
ATOM 2940 C CA . SER B 1 6 ? -17.516 -7.617 4.562 1 96.88 6 SER B CA 1
ATOM 2941 C C . SER B 1 6 ? -18.016 -9.039 4.355 1 96.88 6 SER B C 1
ATOM 2943 O O . SER B 1 6 ? -18.516 -9.383 3.283 1 96.88 6 SER B O 1
ATOM 2945 N N . GLY B 1 7 ? -17.844 -9.914 5.328 1 96.44 7 GLY B N 1
ATOM 2946 C CA . GLY B 1 7 ? -18.156 -11.328 5.195 1 96.44 7 GLY B CA 1
ATOM 2947 C C . GLY B 1 7 ? -16.984 -12.141 4.656 1 96.44 7 GLY B C 1
ATOM 2948 O O . GLY B 1 7 ? -17.062 -13.367 4.586 1 96.44 7 GLY B O 1
ATOM 2949 N N . ALA B 1 8 ? -15.906 -11.453 4.293 1 96.19 8 ALA B N 1
ATOM 2950 C CA . ALA B 1 8 ? -14.711 -12.156 3.828 1 96.19 8 ALA B CA 1
ATOM 2951 C C . ALA B 1 8 ? -13.969 -12.797 4.996 1 96.19 8 ALA B C 1
ATOM 2953 O O . ALA B 1 8 ? -14.148 -12.398 6.148 1 96.19 8 ALA B O 1
ATOM 2954 N N . ALA B 1 9 ? -13.18 -13.781 4.684 1 90.81 9 ALA B N 1
ATOM 2955 C CA . ALA B 1 9 ? -12.383 -14.477 5.691 1 90.81 9 ALA B CA 1
ATOM 2956 C C . ALA B 1 9 ? -10.891 -14.32 5.406 1 90.81 9 ALA B C 1
ATOM 2958 O O . ALA B 1 9 ? -10.492 -14.086 4.262 1 90.81 9 ALA B O 1
ATOM 2959 N N . LEU B 1 10 ? -10.141 -14.422 6.512 1 87.94 10 LEU B N 1
ATOM 2960 C CA . LEU B 1 10 ? -8.695 -14.484 6.32 1 87.94 10 LEU B CA 1
ATOM 2961 C C . LEU B 1 10 ? -8.297 -15.766 5.59 1 87.94 10 LEU B C 1
ATOM 2963 O O . LEU B 1 10 ? -9.016 -16.766 5.66 1 87.94 10 LEU B O 1
ATOM 2967 N N . SER B 1 11 ? -7.199 -15.719 4.992 1 82.69 11 SER B N 1
ATOM 2968 C CA . SER B 1 11 ? -6.742 -16.797 4.113 1 82.69 11 SER B CA 1
ATOM 2969 C C . SER B 1 11 ? -6.465 -18.078 4.898 1 82.69 11 SER B C 1
ATOM 2971 O O . SER B 1 11 ? -5.805 -18.031 5.941 1 82.69 11 SER B O 1
ATOM 2973 N N . LYS B 1 12 ? -6.934 -19.141 4.449 1 79.81 12 LYS B N 1
ATOM 2974 C CA . LYS B 1 12 ? -6.668 -20.469 5.008 1 79.81 12 LYS B CA 1
ATOM 2975 C C . LYS B 1 12 ? -5.18 -20.797 4.961 1 79.81 12 LYS B C 1
ATOM 2977 O O . LYS B 1 12 ? -4.664 -21.5 5.836 1 79.81 12 LYS B O 1
ATOM 2982 N N . ILE B 1 13 ? -4.559 -20.312 3.957 1 82.94 13 ILE B N 1
ATOM 2983 C CA . ILE B 1 13 ? -3.145 -20.578 3.742 1 82.94 13 ILE B CA 1
ATOM 2984 C C . ILE B 1 13 ? -2.336 -20.094 4.941 1 82.94 13 ILE B C 1
ATOM 2986 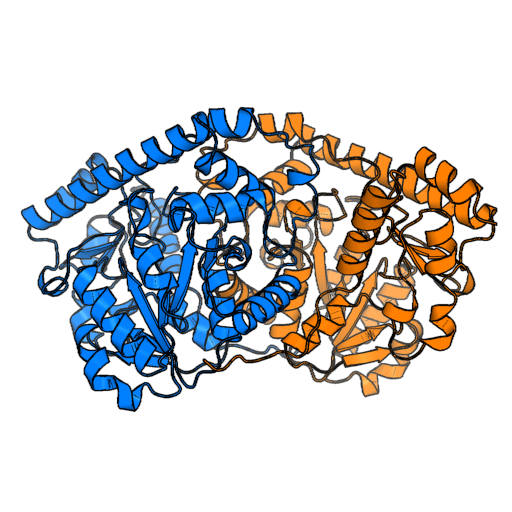O O . ILE B 1 13 ? -1.404 -20.766 5.391 1 82.94 13 ILE B O 1
ATOM 2990 N N . VAL B 1 14 ? -2.762 -19.031 5.461 1 77.38 14 VAL B N 1
ATOM 2991 C CA . VAL B 1 14 ? -2.088 -18.453 6.617 1 77.38 14 VAL B CA 1
ATOM 2992 C C . VAL B 1 14 ? -2.275 -19.359 7.832 1 77.38 14 VAL B C 1
ATOM 2994 O O . VAL B 1 14 ? -1.33 -19.594 8.586 1 77.38 14 VAL B O 1
ATOM 2997 N N . GLN B 1 15 ? -3.395 -19.906 7.934 1 81.69 15 GLN B N 1
ATOM 2998 C CA . GLN B 1 15 ? -3.695 -20.812 9.039 1 81.69 15 GLN B CA 1
ATOM 2999 C C . GLN B 1 15 ? -2.846 -22.062 8.969 1 81.69 15 GLN B C 1
ATOM 3001 O O . GLN B 1 15 ? -2.41 -22.594 10 1 81.69 15 GLN B O 1
ATOM 3006 N N . ILE B 1 16 ? -2.609 -22.5 7.832 1 88.19 16 ILE B N 1
ATOM 3007 C CA . ILE B 1 16 ? -1.784 -23.688 7.633 1 88.19 16 ILE B CA 1
ATOM 3008 C C . ILE B 1 16 ? -0.346 -23.391 8.055 1 88.19 16 ILE B C 1
ATOM 3010 O O . ILE B 1 16 ? 0.302 -24.219 8.703 1 88.19 16 ILE B O 1
ATOM 3014 N N . GLY B 1 17 ? 0.084 -22.219 7.691 1 86.94 17 GLY B N 1
ATOM 3015 C CA . GLY B 1 17 ? 1.412 -21.812 8.125 1 86.94 17 GLY B CA 1
ATOM 3016 C C . GLY B 1 17 ? 1.571 -21.797 9.633 1 86.94 17 GLY B C 1
ATOM 3017 O O . GLY B 1 17 ? 2.588 -22.266 10.156 1 86.94 17 GLY B O 1
ATOM 3018 N N . GLU B 1 18 ? 0.565 -21.359 10.273 1 83.06 18 GLU B N 1
ATOM 3019 C CA . GLU B 1 18 ? 0.576 -21.328 11.734 1 83.06 18 GLU B CA 1
ATOM 3020 C C . GLU B 1 18 ? 0.572 -22.75 12.312 1 83.06 18 GLU B C 1
ATOM 3022 O O . GLU B 1 18 ? 1.261 -23.031 13.289 1 83.06 18 GLU B O 1
ATOM 3027 N N . LYS B 1 19 ? -0.167 -23.516 11.711 1 89.38 19 LYS B N 1
ATOM 3028 C CA . LYS B 1 19 ? -0.217 -24.922 12.125 1 89.38 19 LYS B CA 1
ATOM 3029 C C . LYS B 1 19 ? 1.151 -25.578 11.992 1 89.38 19 LYS B C 1
ATOM 3031 O O . LYS B 1 19 ? 1.589 -26.297 12.898 1 89.38 19 LYS B O 1
ATOM 3036 N N . LEU B 1 20 ? 1.817 -25.344 10.906 1 92.12 20 LEU B N 1
ATOM 3037 C CA . LEU B 1 20 ? 3.135 -25.938 10.672 1 92.12 20 LEU B CA 1
ATOM 3038 C C . LEU B 1 20 ? 4.133 -25.438 11.719 1 92.12 20 LEU B C 1
ATOM 3040 O O . LEU B 1 20 ? 4.957 -26.219 12.211 1 92.12 20 LEU B O 1
ATOM 3044 N N . LYS B 1 21 ? 4.109 -24.203 12.07 1 87.62 21 LYS B N 1
ATOM 3045 C CA . LYS B 1 21 ? 4.98 -23.641 13.102 1 87.62 21 LYS B CA 1
ATOM 3046 C C . LYS B 1 21 ? 4.723 -24.312 14.453 1 87.62 21 LYS B C 1
ATOM 3048 O O . LYS B 1 21 ? 5.664 -24.641 15.18 1 87.62 21 LYS B O 1
ATOM 3053 N N . LYS B 1 22 ? 3.451 -24.453 14.758 1 91.5 22 LYS B N 1
ATOM 3054 C CA . LYS B 1 22 ? 3.066 -25.094 16.016 1 91.5 22 LYS B CA 1
ATOM 3055 C C . LYS B 1 22 ? 3.574 -26.531 16.062 1 91.5 22 LYS B C 1
ATOM 3057 O O . LYS B 1 22 ? 4.113 -26.969 17.094 1 91.5 22 LYS B O 1
ATOM 3062 N N . LEU B 1 23 ? 3.371 -27.219 15.008 1 93.69 23 LEU B N 1
ATOM 3063 C CA . LEU B 1 23 ? 3.807 -28.609 14.945 1 93.69 23 LEU B CA 1
ATOM 3064 C C . LEU B 1 23 ? 5.32 -28.703 15.078 1 93.69 23 LEU B C 1
ATOM 3066 O O . LEU B 1 23 ? 5.832 -29.609 15.75 1 93.69 23 LEU B O 1
ATOM 3070 N N . THR B 1 24 ? 5.977 -27.766 14.414 1 92.62 24 THR B N 1
ATOM 3071 C CA . THR B 1 24 ? 7.43 -27.734 14.523 1 92.62 24 THR B CA 1
ATOM 3072 C C . THR B 1 24 ? 7.859 -27.516 15.969 1 92.62 24 THR B C 1
ATOM 3074 O O . THR B 1 24 ? 8.758 -28.203 16.469 1 92.62 24 THR B O 1
ATOM 3077 N N . ALA B 1 25 ? 7.254 -26.625 16.609 1 92.06 25 ALA B N 1
ATOM 3078 C CA . ALA B 1 25 ? 7.57 -26.328 18 1 92.06 25 ALA B CA 1
ATOM 3079 C C . ALA B 1 25 ? 7.273 -27.516 18.906 1 92.06 25 ALA B C 1
ATOM 3081 O O . ALA B 1 25 ? 8.039 -27.812 19.828 1 92.06 25 ALA B O 1
ATOM 3082 N N . GLU B 1 26 ? 6.25 -28.203 18.672 1 94.56 26 GLU B N 1
ATOM 3083 C CA . GLU B 1 26 ? 5.785 -29.312 19.5 1 94.56 26 GLU B CA 1
ATOM 3084 C C . GLU B 1 26 ? 6.629 -30.562 19.266 1 94.56 26 GLU B C 1
ATOM 3086 O O . GLU B 1 26 ? 6.922 -31.297 20.203 1 94.56 26 GLU B O 1
ATOM 3091 N N . THR B 1 27 ? 6.965 -30.781 18.062 1 94.62 27 THR B N 1
ATOM 3092 C CA . THR B 1 27 ? 7.598 -32.062 17.719 1 94.62 27 THR B CA 1
ATOM 3093 C C . THR B 1 27 ? 9.109 -31.906 17.625 1 94.62 27 THR B C 1
ATOM 3095 O O . THR B 1 27 ? 9.844 -32.906 17.656 1 94.62 27 THR B O 1
ATOM 3098 N N . GLY B 1 28 ? 9.516 -30.625 17.406 1 94.19 28 GLY B N 1
ATOM 3099 C CA . GLY B 1 28 ? 10.93 -30.375 17.172 1 94.19 28 GLY B CA 1
ATOM 3100 C C . GLY B 1 28 ? 11.375 -30.75 15.766 1 94.19 28 GLY B C 1
ATOM 3101 O O . GLY B 1 28 ? 12.562 -30.656 15.438 1 94.19 28 GLY B O 1
ATOM 3102 N N . GLN B 1 29 ? 10.469 -31.188 14.977 1 94.75 29 GLN B N 1
ATOM 3103 C CA . GLN B 1 29 ? 10.758 -31.547 13.594 1 94.75 29 GLN B CA 1
ATOM 3104 C C . GLN B 1 29 ? 10.469 -30.391 12.648 1 94.75 29 GLN B C 1
ATOM 3106 O O . GLN B 1 29 ? 9.516 -29.641 12.852 1 94.75 29 GLN B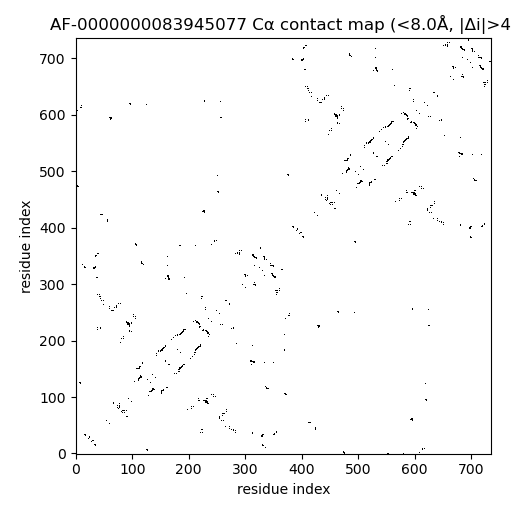 O 1
ATOM 3111 N N . GLU B 1 30 ? 11.258 -30.359 11.656 1 93.56 30 GLU B N 1
ATOM 3112 C CA . GLU B 1 30 ? 11.07 -29.312 10.656 1 93.56 30 GLU B CA 1
ATOM 3113 C C . GLU B 1 30 ? 10.055 -29.734 9.594 1 93.56 30 GLU B C 1
ATOM 3115 O O . GLU B 1 30 ? 10.07 -30.875 9.141 1 93.56 30 GLU B O 1
ATOM 3120 N N . TYR B 1 31 ? 9.211 -28.859 9.281 1 95.94 31 TYR B N 1
ATOM 3121 C CA . TYR B 1 31 ? 8.25 -29.062 8.211 1 95.94 31 TYR B CA 1
ATOM 3122 C C . TYR B 1 31 ? 8.609 -28.234 6.984 1 95.94 31 TYR B C 1
ATOM 3124 O O . TYR B 1 31 ? 9.07 -27.094 7.113 1 95.94 31 TYR B O 1
ATOM 3132 N N . LEU B 1 32 ? 8.508 -28.812 5.816 1 95.56 32 LEU B N 1
ATOM 3133 C CA . LEU B 1 32 ? 8.727 -28.094 4.566 1 95.56 32 LEU B CA 1
ATOM 3134 C C . LEU B 1 32 ? 7.477 -27.297 4.18 1 95.56 32 LEU B C 1
ATOM 3136 O O . LEU B 1 32 ? 6.445 -27.891 3.846 1 95.56 32 LEU B O 1
ATOM 3140 N N . PRO B 1 33 ? 7.492 -25.969 4.25 1 95.19 33 PRO B N 1
ATOM 3141 C CA . PRO B 1 33 ? 6.297 -25.156 4.027 1 95.19 33 PRO B CA 1
ATOM 3142 C C . PRO B 1 33 ? 6.02 -24.906 2.547 1 95.19 33 PRO B C 1
ATOM 3144 O O . PRO B 1 33 ? 6.312 -23.828 2.033 1 95.19 33 PRO B O 1
ATOM 3147 N N . LEU B 1 34 ? 5.352 -25.812 1.918 1 97.31 34 LEU B N 1
ATOM 3148 C CA . LEU B 1 34 ? 5.035 -25.656 0.501 1 97.31 34 LEU B CA 1
ATOM 3149 C C . LEU B 1 34 ? 3.609 -25.156 0.312 1 97.31 34 LEU B C 1
ATOM 3151 O O . LEU B 1 34 ? 3.074 -25.188 -0.798 1 97.31 34 LEU B O 1
ATOM 3155 N N . ASN B 1 35 ? 2.996 -24.719 1.438 1 95.12 35 ASN B N 1
ATOM 3156 C CA . ASN B 1 35 ? 1.63 -24.203 1.39 1 95.12 35 ASN B CA 1
ATOM 3157 C C . ASN B 1 35 ? 1.589 -22.766 0.915 1 95.12 35 ASN B C 1
ATOM 3159 O O . ASN B 1 35 ? 0.535 -22.266 0.512 1 95.12 35 ASN B O 1
ATOM 3163 N N . ARG B 1 36 ? 2.691 -22.016 0.92 1 90.5 36 ARG B N 1
ATOM 3164 C CA . ARG B 1 36 ? 2.711 -20.594 0.595 1 90.5 36 ARG B CA 1
ATOM 3165 C C . ARG B 1 36 ? 3.312 -20.359 -0.786 1 90.5 36 ARG B C 1
ATOM 3167 O O . ARG B 1 36 ? 4.211 -21.094 -1.211 1 90.5 36 ARG B O 1
ATOM 3174 N N . GLY B 1 37 ? 2.855 -19.359 -1.436 1 92.62 37 GLY B N 1
ATOM 3175 C CA . GLY B 1 37 ? 3.363 -18.969 -2.738 1 92.62 37 GLY B CA 1
ATOM 3176 C C . GLY B 1 37 ? 4.559 -18.031 -2.654 1 92.62 37 GLY B C 1
ATOM 3177 O O . GLY B 1 37 ? 4.492 -16.891 -3.105 1 92.62 37 GLY B O 1
ATOM 3178 N N . VAL B 1 38 ? 5.664 -18.547 -2.156 1 93.56 38 VAL B N 1
ATOM 3179 C CA . VAL B 1 38 ? 6.91 -17.797 -2.027 1 93.56 38 VAL B CA 1
ATOM 3180 C C . VAL B 1 38 ? 8.031 -18.516 -2.779 1 93.56 38 VAL B C 1
ATOM 3182 O O . VAL B 1 38 ? 8.125 -19.75 -2.73 1 93.56 38 VAL B O 1
ATOM 3185 N N . ASN B 1 39 ? 8.773 -17.766 -3.529 1 95.94 39 ASN B N 1
ATOM 3186 C CA . ASN B 1 39 ? 9.984 -18.344 -4.098 1 95.94 39 ASN B CA 1
ATOM 3187 C C . ASN B 1 39 ? 11.055 -18.578 -3.031 1 95.94 39 ASN B C 1
ATOM 3189 O O . ASN B 1 39 ? 11.734 -17.625 -2.621 1 95.94 39 ASN B O 1
ATOM 3193 N N . ALA B 1 40 ? 11.281 -19.844 -2.73 1 95.94 40 ALA B N 1
ATOM 3194 C CA . ALA B 1 40 ? 12.125 -20.141 -1.574 1 95.94 40 ALA B CA 1
ATOM 3195 C C . ALA B 1 40 ? 13.43 -20.797 -2 1 95.94 40 ALA B C 1
ATOM 3197 O O . ALA B 1 40 ? 14.188 -21.297 -1.16 1 95.94 40 ALA B O 1
ATOM 3198 N N . VAL B 1 41 ? 13.664 -20.875 -3.33 1 97.75 41 VAL B N 1
ATOM 3199 C CA . VAL B 1 41 ? 14.898 -21.5 -3.799 1 97.75 41 VAL B CA 1
ATOM 3200 C C . VAL B 1 41 ? 16.109 -20.703 -3.281 1 97.75 41 VAL B C 1
ATOM 3202 O O . VAL B 1 41 ? 17.016 -21.281 -2.689 1 97.75 41 VAL B O 1
ATOM 3205 N N . VAL B 1 42 ? 16.078 -19.469 -3.516 1 97.12 42 VAL B N 1
ATOM 3206 C CA . VAL B 1 42 ? 17.141 -18.562 -3.08 1 97.12 42 VAL B CA 1
ATOM 3207 C C . VAL B 1 42 ? 16.578 -17.156 -2.922 1 97.12 42 VAL B C 1
ATOM 3209 O O . VAL B 1 42 ? 15.586 -16.797 -3.57 1 97.12 42 VAL B O 1
ATOM 3212 N N . ASN B 1 43 ? 17.172 -16.406 -2.062 1 98.25 43 ASN B N 1
ATOM 3213 C CA . ASN B 1 43 ? 16.922 -14.969 -2.045 1 98.25 43 ASN B CA 1
ATOM 3214 C C . ASN B 1 43 ? 17.781 -14.242 -3.078 1 98.25 43 ASN B C 1
ATOM 3216 O O . ASN B 1 43 ? 18.922 -14.641 -3.344 1 98.25 43 ASN B O 1
ATOM 3220 N N . ILE B 1 44 ? 17.234 -13.266 -3.654 1 98.81 44 ILE B N 1
ATOM 3221 C CA . ILE B 1 44 ? 18.016 -12.461 -4.586 1 98.81 44 ILE B CA 1
ATOM 3222 C C . ILE B 1 44 ? 19.141 -11.742 -3.834 1 98.81 44 ILE B C 1
ATOM 3224 O O . ILE B 1 44 ? 18.938 -11.25 -2.723 1 98.81 44 ILE B O 1
ATOM 3228 N N . ASP B 1 45 ? 20.328 -11.711 -4.402 1 98.75 45 ASP B N 1
ATOM 3229 C CA . ASP B 1 45 ? 21.469 -11.039 -3.779 1 98.75 45 ASP B CA 1
ATOM 3230 C C . ASP B 1 45 ? 21.438 -9.539 -4.059 1 98.75 45 ASP B C 1
ATOM 3232 O O . ASP B 1 45 ? 21.781 -9.102 -5.156 1 98.75 45 ASP B O 1
ATOM 3236 N N . LEU B 1 46 ? 21.125 -8.734 -3.086 1 98.69 46 LEU B N 1
ATOM 3237 C CA . LEU B 1 46 ? 20.922 -7.305 -3.271 1 98.69 46 LEU B CA 1
ATOM 3238 C C . LEU B 1 46 ? 22.125 -6.516 -2.791 1 98.69 46 LEU B C 1
ATOM 3240 O O . LEU B 1 46 ? 22.125 -5.281 -2.82 1 98.69 46 LEU B O 1
ATOM 3244 N N . ARG B 1 47 ? 23.297 -7.16 -2.336 1 98.06 47 ARG B N 1
ATOM 3245 C CA . ARG B 1 47 ? 24.406 -6.492 -1.681 1 98.06 47 ARG B CA 1
ATOM 3246 C C . ARG B 1 47 ? 24.984 -5.379 -2.559 1 98.06 47 ARG B C 1
ATOM 3248 O O . ARG B 1 47 ? 25.094 -4.234 -2.119 1 98.06 47 ARG B O 1
ATOM 3255 N N . GLU B 1 48 ? 25.125 -5.578 -3.801 1 98.25 48 GLU B N 1
ATOM 3256 C CA . GLU B 1 48 ? 25.719 -4.586 -4.695 1 98.25 48 GLU B CA 1
ATOM 3257 C C . GLU B 1 48 ? 24.688 -3.537 -5.113 1 98.25 48 GLU B C 1
ATOM 3259 O O . GLU B 1 48 ? 25.031 -2.361 -5.27 1 98.25 48 GLU B O 1
ATOM 3264 N N . VAL B 1 49 ? 23.453 -3.957 -5.305 1 98.44 49 VAL B N 1
ATOM 3265 C CA . VAL B 1 49 ? 22.406 -3.053 -5.746 1 98.44 49 VAL B CA 1
ATOM 3266 C C . VAL B 1 49 ? 22.172 -1.972 -4.691 1 98.44 49 VAL B C 1
ATOM 3268 O O . VAL B 1 49 ? 22.172 -0.78 -5.008 1 98.44 49 VAL B O 1
ATOM 3271 N N . VAL B 1 50 ? 22.078 -2.365 -3.418 1 97.88 50 VAL B N 1
ATOM 3272 C CA . VAL B 1 50 ? 21.766 -1.464 -2.314 1 97.88 50 VAL B CA 1
ATOM 3273 C C . VAL B 1 50 ? 22.969 -0.585 -2 1 97.88 50 VAL B C 1
ATOM 3275 O O . VAL B 1 50 ? 22.828 0.575 -1.61 1 97.88 50 VAL B O 1
ATOM 3278 N N . ALA B 1 51 ? 24.203 -1.113 -2.221 1 96.88 51 ALA B N 1
ATOM 3279 C CA . ALA B 1 51 ? 25.438 -0.362 -1.951 1 96.88 51 ALA B CA 1
ATOM 3280 C C . ALA B 1 51 ? 25.5 0.904 -2.801 1 96.88 51 ALA B C 1
ATOM 3282 O O . ALA B 1 51 ? 26.141 1.88 -2.422 1 96.88 51 ALA B O 1
ATOM 3283 N N . ASN B 1 52 ? 24.766 0.946 -3.855 1 95.62 52 ASN B N 1
ATOM 3284 C CA . ASN B 1 52 ? 24.828 2.066 -4.789 1 95.62 52 ASN B CA 1
ATOM 3285 C C . ASN B 1 52 ? 23.594 2.965 -4.672 1 95.62 52 ASN B C 1
ATOM 3287 O O . ASN B 1 52 ? 23.375 3.836 -5.516 1 95.62 52 ASN B O 1
ATOM 3291 N N . MET B 1 53 ? 22.844 2.775 -3.664 1 97.56 53 MET B N 1
ATOM 3292 C CA . MET B 1 53 ? 21.641 3.592 -3.453 1 97.56 53 MET B CA 1
ATOM 3293 C C . MET B 1 53 ? 21.906 4.688 -2.424 1 97.56 53 MET B C 1
ATOM 3295 O O . MET B 1 53 ? 22.594 4.453 -1.425 1 97.56 53 MET B O 1
ATOM 3299 N N . ASP B 1 54 ? 21.391 5.863 -2.699 1 98 54 ASP B N 1
ATOM 3300 C CA . ASP B 1 54 ? 21.453 6.965 -1.745 1 98 54 ASP B CA 1
ATOM 3301 C C . ASP B 1 54 ? 20.172 7.031 -0.898 1 98 54 ASP B C 1
ATOM 3303 O O . ASP B 1 54 ? 19.219 7.707 -1.264 1 98 54 ASP B O 1
ATOM 3307 N N . PHE B 1 55 ? 20.219 6.469 0.279 1 98.38 55 PHE B N 1
ATOM 3308 C CA . PHE B 1 55 ? 19.062 6.344 1.156 1 98.38 55 PHE B CA 1
ATOM 3309 C C . PHE B 1 55 ? 18.688 7.695 1.75 1 98.38 55 PHE B C 1
ATOM 3311 O O . PHE B 1 55 ? 17.609 7.84 2.336 1 98.38 55 PHE B O 1
ATOM 3318 N N . ASN B 1 56 ? 19.5 8.711 1.597 1 98.38 56 ASN B N 1
ATOM 3319 C CA . ASN B 1 56 ? 19.219 10.031 2.16 1 98.38 56 ASN B CA 1
ATOM 3320 C C . ASN B 1 56 ? 18.656 10.984 1.106 1 98.38 56 ASN B C 1
ATOM 3322 O O . ASN B 1 56 ? 18.406 12.156 1.394 1 98.38 56 ASN B O 1
ATOM 3326 N N . SER B 1 57 ? 18.438 10.453 -0.09 1 98.19 57 SER B N 1
ATOM 3327 C CA . SER B 1 57 ? 17.906 11.273 -1.171 1 98.19 57 SER B CA 1
ATOM 3328 C C . SER B 1 57 ? 16.391 11.422 -1.061 1 98.19 57 SER B C 1
ATOM 3330 O O . SER B 1 57 ? 15.727 10.594 -0.439 1 98.19 57 SER B O 1
ATOM 3332 N N . ASN B 1 58 ? 15.844 12.461 -1.702 1 97.19 58 ASN B N 1
ATOM 3333 C CA . ASN B 1 58 ? 14.406 12.672 -1.777 1 97.19 58 ASN B CA 1
ATOM 3334 C C . ASN B 1 58 ? 13.719 11.547 -2.553 1 97.19 58 ASN B C 1
ATOM 3336 O O . ASN B 1 58 ? 12.562 11.227 -2.285 1 97.19 58 ASN B O 1
ATOM 3340 N N . ASP B 1 59 ? 14.453 10.875 -3.434 1 97.56 59 ASP B N 1
ATOM 3341 C CA . ASP B 1 59 ? 13.891 9.797 -4.238 1 97.56 59 ASP B CA 1
ATOM 3342 C C . ASP B 1 59 ? 13.547 8.586 -3.373 1 97.56 59 ASP B C 1
ATOM 3344 O O . ASP B 1 59 ? 12.773 7.723 -3.785 1 97.56 59 ASP B O 1
ATOM 3348 N N . ILE B 1 60 ? 14.18 8.555 -2.182 1 98.38 60 ILE B N 1
ATOM 3349 C CA . ILE B 1 60 ? 13.906 7.469 -1.25 1 98.38 60 ILE B CA 1
ATOM 3350 C C . ILE B 1 60 ? 12.984 7.961 -0.137 1 98.38 60 ILE B C 1
ATOM 3352 O O . ILE B 1 60 ? 12.023 7.277 0.237 1 98.38 60 ILE B O 1
ATOM 3356 N N . GLN B 1 61 ? 13.195 9.156 0.344 1 98.5 61 GLN B N 1
ATOM 3357 C CA . GLN B 1 61 ? 12.617 9.539 1.627 1 98.5 61 GLN B CA 1
ATOM 3358 C C . GLN B 1 61 ? 11.297 10.289 1.437 1 98.5 61 GLN B C 1
ATOM 3360 O O . GLN B 1 61 ? 10.469 10.328 2.344 1 98.5 61 GLN B O 1
ATOM 3365 N N . VAL B 1 62 ? 11.016 10.875 0.25 1 97.31 62 VAL B N 1
ATOM 3366 C CA . VAL B 1 62 ? 9.883 11.773 0.081 1 97.31 62 VAL B CA 1
ATOM 3367 C C . VAL B 1 62 ? 8.852 11.141 -0.85 1 97.31 62 VAL B C 1
ATOM 3369 O O . VAL B 1 62 ? 9.18 10.258 -1.646 1 97.31 62 VAL B O 1
ATOM 3372 N N . TYR B 1 63 ? 7.613 11.562 -0.821 1 95.69 63 TYR B N 1
ATOM 3373 C CA . TYR B 1 63 ? 6.512 11.047 -1.624 1 95.69 63 TYR B CA 1
ATOM 3374 C C . TYR B 1 63 ? 6.949 10.805 -3.064 1 95.69 63 TYR B C 1
ATOM 3376 O O . TYR B 1 63 ? 7.535 11.688 -3.695 1 95.69 63 TYR B O 1
ATOM 3384 N N . PRO B 1 64 ? 6.695 9.641 -3.559 1 96.06 64 PRO B N 1
ATOM 3385 C CA . PRO B 1 64 ? 6.867 9.453 -5 1 96.06 64 PRO B CA 1
ATOM 3386 C C . PRO B 1 64 ? 5.723 10.047 -5.816 1 96.06 64 PRO B C 1
ATOM 3388 O O . PRO B 1 64 ? 4.668 10.367 -5.262 1 96.06 64 PRO B O 1
ATOM 3391 N N . PRO B 1 65 ? 5.965 10.195 -7.086 1 94.06 65 PRO B N 1
ATOM 3392 C CA . PRO B 1 65 ? 4.832 10.594 -7.926 1 94.06 65 PRO B CA 1
ATOM 3393 C C . PRO B 1 65 ? 3.668 9.609 -7.844 1 94.06 65 PRO B C 1
ATOM 3395 O O . PRO B 1 65 ? 3.883 8.406 -7.68 1 94.06 65 PRO B O 1
ATOM 3398 N N . GLY B 1 66 ? 2.467 10.055 -8.008 1 93.88 66 GLY B N 1
ATOM 3399 C CA . GLY B 1 66 ? 1.243 9.281 -7.871 1 93.88 66 GLY B CA 1
ATOM 3400 C C . GLY B 1 66 ? 1.244 8.008 -8.695 1 93.88 66 GLY B C 1
ATOM 3401 O O . GLY B 1 66 ? 1.088 6.914 -8.156 1 93.88 66 GLY B O 1
ATOM 3402 N N . PRO B 1 67 ? 1.532 8.156 -10.008 1 96.62 67 PRO B N 1
ATOM 3403 C CA . PRO B 1 67 ? 1.517 6.961 -10.859 1 96.62 67 PRO B CA 1
ATOM 3404 C C . PRO B 1 67 ? 2.779 6.117 -10.711 1 96.62 67 PRO B C 1
ATOM 3406 O O . PRO B 1 67 ? 2.869 5.031 -11.289 1 96.62 67 PRO B O 1
ATOM 3409 N N . GLY B 1 68 ? 3.762 6.621 -9.984 1 98.06 68 GLY B N 1
ATOM 3410 C CA . GLY B 1 68 ? 5.09 6.035 -9.898 1 98.06 68 GLY B CA 1
ATOM 3411 C C . GLY B 1 68 ? 6.148 6.863 -10.602 1 98.06 68 GLY B C 1
ATOM 3412 O O . GLY B 1 68 ? 5.828 7.719 -11.43 1 98.06 68 GLY B O 1
ATOM 3413 N N . PHE B 1 69 ? 7.391 6.648 -10.258 1 98.56 69 PHE B N 1
ATOM 3414 C CA . PHE B 1 69 ? 8.484 7.391 -10.875 1 98.56 69 PHE B CA 1
ATOM 3415 C C . PHE B 1 69 ? 8.492 7.199 -12.383 1 98.56 69 PHE B C 1
ATOM 3417 O O . PHE B 1 69 ? 8.352 6.074 -12.875 1 98.56 69 PHE B O 1
ATOM 3424 N N . PRO B 1 70 ? 8.68 8.258 -13.141 1 98.19 70 PRO B N 1
ATOM 3425 C CA . PRO B 1 70 ? 8.711 8.156 -14.594 1 98.19 70 PRO B CA 1
ATOM 3426 C C . PRO B 1 70 ? 9.789 7.188 -15.094 1 98.19 70 PRO B C 1
ATOM 3428 O O . PRO B 1 70 ? 9.539 6.398 -16.016 1 98.19 70 PRO B O 1
ATOM 3431 N N . ALA B 1 71 ? 10.93 7.215 -14.438 1 98.81 71 ALA B N 1
ATOM 3432 C CA . ALA B 1 71 ? 12.023 6.348 -14.844 1 98.81 71 ALA B CA 1
ATOM 3433 C C . ALA B 1 71 ? 11.648 4.875 -14.68 1 98.81 71 ALA B C 1
ATOM 3435 O O . ALA B 1 71 ? 12.008 4.043 -15.516 1 98.81 71 ALA B O 1
ATOM 3436 N N . LEU B 1 72 ? 10.93 4.527 -13.617 1 98.94 72 LEU B N 1
ATOM 3437 C CA . LEU B 1 72 ? 10.516 3.145 -13.406 1 98.94 72 LEU B CA 1
ATOM 3438 C C . LEU B 1 72 ? 9.477 2.727 -14.438 1 98.94 72 LEU B C 1
ATOM 3440 O O . LEU B 1 72 ? 9.562 1.634 -15 1 98.94 72 LEU B O 1
ATOM 3444 N N . ARG B 1 73 ? 8.469 3.561 -14.68 1 98.94 73 ARG B N 1
ATOM 3445 C CA . ARG B 1 73 ? 7.445 3.248 -15.672 1 98.94 73 ARG B CA 1
ATOM 3446 C C . ARG B 1 73 ? 8.062 3.045 -17.047 1 98.94 73 ARG B C 1
ATOM 3448 O O . ARG B 1 73 ? 7.664 2.143 -17.797 1 98.94 73 ARG B O 1
ATOM 3455 N N . GLN B 1 74 ? 9.086 3.857 -17.359 1 98.88 74 GLN B N 1
ATOM 3456 C CA . GLN B 1 74 ? 9.805 3.68 -18.609 1 98.88 74 GLN B CA 1
ATOM 3457 C C . GLN B 1 74 ? 10.562 2.355 -18.625 1 98.88 74 GLN B C 1
ATOM 3459 O O . GLN B 1 74 ? 10.547 1.637 -19.641 1 98.88 74 GLN B O 1
ATOM 3464 N N . ALA B 1 75 ? 11.258 2.053 -17.562 1 98.88 75 ALA B N 1
ATOM 3465 C CA . ALA B 1 75 ? 12 0.801 -17.469 1 98.88 75 ALA B CA 1
ATOM 3466 C C . ALA B 1 75 ? 11.078 -0.402 -17.625 1 98.88 75 ALA B C 1
ATOM 3468 O O . ALA B 1 75 ? 11.43 -1.382 -18.281 1 98.88 75 ALA B O 1
ATOM 3469 N N . ILE B 1 76 ? 9.891 -0.332 -17.047 1 98.88 76 ILE B N 1
ATOM 3470 C CA . ILE B 1 76 ? 8.906 -1.401 -17.172 1 98.88 76 ILE B CA 1
ATOM 3471 C C . ILE B 1 76 ? 8.43 -1.496 -18.625 1 98.88 76 ILE B C 1
ATOM 3473 O O . ILE B 1 76 ? 8.312 -2.594 -19.172 1 98.88 76 ILE B O 1
ATOM 3477 N N . ASN B 1 77 ? 8.188 -0.353 -19.219 1 98.75 77 ASN B N 1
ATOM 3478 C CA . ASN B 1 77 ? 7.809 -0.344 -20.641 1 98.75 77 ASN B CA 1
ATOM 3479 C C . ASN B 1 77 ? 8.852 -1.05 -21.5 1 98.75 77 ASN B C 1
ATOM 3481 O O . ASN B 1 77 ? 8.508 -1.87 -22.344 1 98.75 77 ASN B O 1
ATOM 3485 N N . ASP B 1 78 ? 10.086 -0.776 -21.25 1 98.44 78 ASP B N 1
ATOM 3486 C CA . ASP B 1 78 ? 11.18 -1.369 -22.031 1 98.44 78 ASP B CA 1
ATOM 3487 C C . ASP B 1 78 ? 11.289 -2.869 -21.766 1 98.44 78 ASP B C 1
ATOM 3489 O O . ASP B 1 78 ? 11.422 -3.662 -22.688 1 98.44 78 ASP B O 1
ATOM 3493 N N . GLU B 1 79 ? 11.164 -3.25 -20.547 1 98.12 79 GLU B N 1
ATOM 3494 C CA . GLU B 1 79 ? 11.398 -4.633 -20.141 1 98.12 79 GLU B CA 1
ATOM 3495 C C . GLU B 1 79 ? 10.219 -5.527 -20.531 1 98.12 79 GLU B C 1
ATOM 3497 O O . GLU B 1 79 ? 10.422 -6.648 -21 1 98.12 79 GLU B O 1
ATOM 3502 N N . TYR B 1 80 ? 8.992 -5.062 -20.344 1 98.25 80 TYR B N 1
ATOM 3503 C CA . TYR B 1 80 ? 7.82 -5.926 -20.438 1 98.25 80 TYR B CA 1
ATOM 3504 C C . TYR B 1 80 ? 7.098 -5.742 -21.766 1 98.25 80 TYR B C 1
ATOM 3506 O O . TYR B 1 80 ? 6.395 -6.641 -22.219 1 98.25 80 TYR B O 1
ATOM 3514 N N . PHE B 1 81 ? 7.309 -4.582 -22.375 1 98.25 81 PHE B N 1
ATOM 3515 C CA . PHE B 1 81 ? 6.535 -4.27 -23.578 1 98.25 81 PHE B CA 1
ATOM 3516 C C . PHE B 1 81 ? 7.457 -3.922 -24.734 1 98.25 81 PHE B C 1
ATOM 3518 O O . PHE B 1 81 ? 7.004 -3.43 -25.766 1 98.25 81 PHE B O 1
ATOM 3525 N N . GLY B 1 82 ? 8.805 -4.078 -24.531 1 97.38 82 GLY B N 1
ATOM 3526 C CA . GLY B 1 82 ? 9.781 -3.838 -25.594 1 97.38 82 GLY B CA 1
ATOM 3527 C C . GLY B 1 82 ? 9.906 -2.373 -25.953 1 97.38 82 GLY B C 1
ATOM 3528 O O . GLY B 1 82 ? 10.336 -2.043 -27.062 1 97.38 82 GLY B O 1
ATOM 3529 N N . GLY B 1 83 ? 9.414 -1.529 -25.094 1 97.75 83 GLY B N 1
ATOM 3530 C CA . GLY B 1 83 ? 9.43 -0.1 -25.375 1 97.75 83 GLY B CA 1
ATOM 3531 C C . GLY B 1 83 ? 8.336 0.337 -26.328 1 97.75 83 GLY B C 1
ATOM 3532 O O . GLY B 1 83 ? 8.367 1.461 -26.844 1 97.75 83 GLY B O 1
ATOM 3533 N N . LYS B 1 84 ? 7.383 -0.491 -26.531 1 97.88 84 LYS B N 1
ATOM 3534 C CA . LYS B 1 84 ? 6.41 -0.243 -27.594 1 97.88 84 LYS B CA 1
ATOM 3535 C C . LYS B 1 84 ? 5.109 0.318 -27.031 1 97.88 84 LYS B C 1
ATOM 3537 O O . LYS B 1 84 ? 4.262 0.809 -27.781 1 97.88 84 LYS B O 1
ATOM 3542 N N . SER B 1 85 ? 4.879 0.144 -25.734 1 97.94 85 SER B N 1
ATOM 3543 C CA . SER B 1 85 ? 3.762 0.836 -25.094 1 97.94 85 SER B CA 1
ATOM 3544 C C . SER B 1 85 ? 4.145 2.256 -24.688 1 97.94 85 SER B C 1
ATOM 3546 O O . SER B 1 85 ? 4.988 2.883 -25.328 1 97.94 85 SER B O 1
ATOM 3548 N N . SER B 1 86 ? 3.41 2.881 -23.844 1 98 86 SER B N 1
ATOM 3549 C CA . SER B 1 86 ? 3.713 4.176 -23.25 1 98 86 SER B CA 1
ATOM 3550 C C . SER B 1 86 ? 3.82 4.074 -21.719 1 98 86 SER B C 1
ATOM 3552 O O . SER B 1 86 ? 3.037 3.365 -21.094 1 98 86 SER B O 1
ATOM 3554 N N . PRO B 1 87 ? 4.84 4.773 -21.188 1 98.25 87 PRO B N 1
ATOM 3555 C CA . PRO B 1 87 ? 4.891 4.82 -19.719 1 98.25 87 PRO B CA 1
ATOM 3556 C C . PRO B 1 87 ? 3.59 5.328 -19.109 1 98.25 87 PRO B C 1
ATOM 3558 O O . PRO B 1 87 ? 3.27 4.98 -17.969 1 98.25 87 PRO B O 1
ATOM 3561 N N . ASP B 1 88 ? 2.781 6.055 -19.859 1 97.62 88 ASP B N 1
ATOM 3562 C CA . ASP B 1 88 ? 1.525 6.625 -19.375 1 97.62 88 ASP B CA 1
ATOM 3563 C C . ASP B 1 88 ? 0.442 5.555 -19.266 1 97.62 88 ASP B C 1
ATOM 3565 O O . ASP B 1 88 ? -0.605 5.785 -18.656 1 97.62 88 ASP B O 1
ATOM 3569 N N . ASN B 1 89 ? 0.705 4.355 -19.812 1 98.56 89 ASN B N 1
ATOM 3570 C CA . ASN B 1 89 ? -0.224 3.234 -19.719 1 98.56 89 ASN B CA 1
ATOM 3571 C C . ASN B 1 89 ? 0.086 2.355 -18.516 1 98.56 89 ASN B C 1
ATOM 3573 O O . ASN B 1 89 ? -0.571 1.335 -18.297 1 98.56 89 ASN B O 1
ATOM 3577 N N . ILE B 1 90 ? 1.107 2.768 -17.734 1 98.88 90 ILE B N 1
ATOM 3578 C CA . ILE B 1 90 ? 1.588 1.947 -16.625 1 98.88 90 ILE B CA 1
ATOM 3579 C C . ILE B 1 90 ? 1.354 2.678 -15.305 1 98.88 90 ILE B C 1
ATOM 3581 O O . ILE B 1 90 ? 1.753 3.834 -15.148 1 98.88 90 ILE B O 1
ATOM 3585 N N . LEU B 1 91 ? 0.678 2.02 -14.406 1 98.88 91 LEU B N 1
ATOM 3586 C CA . LEU B 1 91 ? 0.458 2.521 -13.055 1 98.88 91 LEU B CA 1
ATOM 3587 C C . LEU B 1 91 ? 1.096 1.601 -12.016 1 98.88 91 LEU B C 1
ATOM 3589 O O . LEU B 1 91 ? 0.775 0.411 -11.961 1 98.88 91 LEU B O 1
ATOM 3593 N N . ILE B 1 92 ? 2.008 2.18 -11.227 1 98.94 92 ILE B N 1
ATOM 3594 C CA . ILE B 1 92 ? 2.656 1.4 -10.18 1 98.94 92 ILE B CA 1
ATOM 3595 C C . ILE B 1 92 ? 1.667 1.138 -9.047 1 98.94 92 ILE B C 1
ATOM 3597 O O . ILE B 1 92 ? 0.91 2.029 -8.656 1 98.94 92 ILE B O 1
ATOM 3601 N N . SER B 1 93 ? 1.64 -0.068 -8.555 1 98.81 93 SER B N 1
ATOM 3602 C CA . SER B 1 93 ? 0.731 -0.468 -7.48 1 98.81 93 SER B CA 1
ATOM 3603 C C . SER B 1 93 ? 1.488 -1.122 -6.328 1 98.81 93 SER B C 1
ATOM 3605 O O . SER B 1 93 ? 2.648 -1.511 -6.484 1 98.81 93 SER B O 1
ATOM 3607 N N . ALA B 1 94 ? 0.869 -1.209 -5.18 1 98.5 94 ALA B N 1
ATOM 3608 C CA . ALA B 1 94 ? 1.454 -1.855 -4.008 1 98.5 94 ALA B CA 1
ATOM 3609 C C . ALA B 1 94 ? 1.307 -3.373 -4.086 1 98.5 94 ALA B C 1
ATOM 3611 O O . ALA B 1 94 ? 0.686 -3.988 -3.215 1 98.5 94 ALA B O 1
ATOM 3612 N N . GLY B 1 95 ? 1.882 -3.947 -5.094 1 98 95 GLY B N 1
ATOM 3613 C CA . GLY B 1 95 ? 1.781 -5.375 -5.352 1 98 95 GLY B CA 1
ATOM 3614 C C . GLY B 1 95 ? 0.644 -5.73 -6.289 1 98 95 GLY B C 1
ATOM 3615 O O . GLY B 1 95 ? -0.114 -4.855 -6.715 1 98 95 GLY B O 1
ATOM 3616 N N . GLY B 1 96 ? 0.609 -7.004 -6.598 1 97.94 96 GLY B N 1
ATOM 3617 C CA . GLY B 1 96 ? -0.429 -7.5 -7.488 1 97.94 96 GLY B CA 1
ATOM 3618 C C . GLY B 1 96 ? -1.813 -7.457 -6.871 1 97.94 96 GLY B C 1
ATOM 3619 O O . GLY B 1 96 ? -2.803 -7.211 -7.566 1 97.94 96 GLY B O 1
ATOM 3620 N N . MET B 1 97 ? -1.922 -7.719 -5.566 1 97.38 97 MET B N 1
ATOM 3621 C CA . MET B 1 97 ? -3.205 -7.68 -4.875 1 97.38 97 MET B CA 1
ATOM 3622 C C . MET B 1 97 ? -3.836 -6.297 -4.969 1 97.38 97 MET B C 1
ATOM 3624 O O . MET B 1 97 ? -5.027 -6.168 -5.262 1 97.38 97 MET B O 1
ATOM 3628 N N . ASN B 1 98 ? -3.002 -5.273 -4.766 1 98.75 98 ASN B N 1
ATOM 3629 C CA . ASN B 1 98 ? -3.492 -3.906 -4.871 1 98.75 98 ASN B CA 1
ATOM 3630 C C . ASN B 1 98 ? -3.939 -3.578 -6.293 1 98.75 98 ASN B C 1
ATOM 3632 O O . ASN B 1 98 ? -4.953 -2.908 -6.492 1 98.75 98 ASN B O 1
ATOM 3636 N N . ALA B 1 99 ? -3.156 -4.031 -7.258 1 98.81 99 ALA B N 1
ATOM 3637 C CA . ALA B 1 99 ? -3.521 -3.834 -8.656 1 98.81 99 ALA B CA 1
ATOM 3638 C C . ALA B 1 99 ? -4.898 -4.418 -8.953 1 98.81 99 ALA B C 1
ATOM 3640 O O . ALA B 1 99 ? -5.766 -3.73 -9.5 1 98.81 99 ALA B O 1
ATOM 3641 N N . LEU B 1 100 ? -5.117 -5.629 -8.531 1 98.81 100 LEU B N 1
ATOM 3642 C CA . LEU B 1 100 ? -6.383 -6.312 -8.773 1 98.81 100 LEU B CA 1
ATOM 3643 C C . LEU B 1 100 ? -7.527 -5.613 -8.039 1 98.81 100 LEU B C 1
ATOM 3645 O O . LEU B 1 100 ? -8.602 -5.418 -8.609 1 98.81 100 LEU B O 1
ATOM 3649 N N . ASP B 1 101 ? -7.297 -5.242 -6.812 1 98.75 101 ASP B N 1
ATOM 3650 C CA . ASP B 1 101 ? -8.312 -4.57 -6.012 1 98.75 101 ASP B CA 1
ATOM 3651 C C . ASP B 1 101 ? -8.75 -3.258 -6.664 1 98.75 101 ASP B C 1
ATOM 3653 O O . ASP B 1 101 ? -9.938 -2.949 -6.715 1 98.75 101 ASP B O 1
ATOM 3657 N N . LEU B 1 102 ? -7.77 -2.484 -7.156 1 98.81 102 LEU B N 1
ATOM 3658 C CA . LEU B 1 102 ? -8.07 -1.226 -7.832 1 98.81 102 LEU B CA 1
ATOM 3659 C C . LEU B 1 102 ? -8.883 -1.469 -9.094 1 98.81 102 LEU B C 1
ATOM 3661 O O . LEU B 1 102 ? -9.867 -0.766 -9.352 1 98.81 102 LEU B O 1
ATOM 3665 N N . VAL B 1 103 ? -8.5 -2.459 -9.859 1 98.88 103 VAL B N 1
ATOM 3666 C CA . VAL B 1 103 ? -9.156 -2.729 -11.133 1 98.88 103 VAL B CA 1
ATOM 3667 C C . VAL B 1 103 ? -10.602 -3.166 -10.891 1 98.88 103 VAL B C 1
ATOM 3669 O O . VAL B 1 103 ? -11.523 -2.674 -11.547 1 98.88 103 VAL B O 1
ATOM 3672 N N . VAL B 1 104 ? -10.836 -4.008 -9.898 1 98.56 104 VAL B N 1
ATOM 3673 C CA . VAL B 1 104 ? -12.18 -4.52 -9.641 1 98.56 104 VAL B CA 1
ATOM 3674 C C . VAL B 1 104 ? -13.086 -3.379 -9.18 1 98.56 104 VAL B C 1
ATOM 3676 O O . VAL B 1 104 ? -14.281 -3.359 -9.5 1 98.56 104 VAL B O 1
ATOM 3679 N N . GLN B 1 105 ? -12.531 -2.436 -8.516 1 98.38 105 GLN B N 1
ATOM 3680 C CA . GLN B 1 105 ? -13.312 -1.301 -8.031 1 98.38 105 GLN B CA 1
ATOM 3681 C C . GLN B 1 105 ? -13.695 -0.367 -9.18 1 98.38 105 GLN B C 1
ATOM 3683 O O . GLN B 1 105 ? -14.633 0.421 -9.055 1 98.38 105 GLN B O 1
ATOM 3688 N N . THR B 1 106 ? -12.938 -0.381 -10.258 1 98.69 106 THR B N 1
ATOM 3689 C CA . THR B 1 106 ? -13.008 0.684 -11.25 1 98.69 106 THR B CA 1
ATOM 3690 C C . THR B 1 106 ? -13.758 0.216 -12.492 1 98.69 106 THR B C 1
ATOM 3692 O O . THR B 1 106 ? -14.422 1.014 -13.156 1 98.69 106 THR B O 1
ATOM 3695 N N . VAL B 1 107 ? -13.672 -1.083 -12.812 1 98.69 107 VAL B N 1
ATOM 3696 C CA . VAL B 1 107 ? -14.32 -1.625 -14 1 98.69 107 VAL B CA 1
ATOM 3697 C C . VAL B 1 107 ? -15.805 -1.86 -13.719 1 98.69 107 VAL B C 1
ATOM 3699 O O . VAL B 1 107 ? -16.156 -2.488 -12.719 1 98.69 107 VAL B O 1
ATOM 3702 N N . GLY B 1 108 ? -16.672 -1.298 -14.555 1 98 108 GLY B N 1
ATOM 3703 C CA . GLY B 1 108 ? -18.078 -1.631 -14.484 1 98 108 GLY B CA 1
ATOM 3704 C C . GLY B 1 108 ? -18.391 -3.027 -14.992 1 98 108 GLY B C 1
ATOM 3705 O O . GLY B 1 108 ? -18.172 -3.334 -16.156 1 98 108 GLY B O 1
ATOM 3706 N N . MET B 1 109 ? -18.844 -3.896 -14.109 1 98.06 109 MET B N 1
ATOM 3707 C CA . MET B 1 109 ? -19.156 -5.277 -14.453 1 98.06 109 MET B CA 1
ATOM 3708 C C . MET B 1 109 ? -20.25 -5.828 -13.547 1 98.06 109 MET B C 1
ATOM 3710 O O . MET B 1 109 ? -20.422 -5.363 -12.422 1 98.06 109 MET B O 1
ATOM 3714 N N . GLY B 1 110 ? -21.016 -6.754 -14.07 1 98.06 110 GLY B N 1
ATOM 3715 C CA . GLY B 1 110 ? -21.953 -7.5 -13.227 1 98.06 110 GLY B CA 1
ATOM 3716 C C . GLY B 1 110 ? -21.25 -8.508 -12.328 1 98.06 110 GLY B C 1
ATOM 3717 O O . GLY B 1 110 ? -21.375 -8.438 -11.102 1 98.06 110 GLY B O 1
ATOM 3718 N N . LYS B 1 111 ? -20.5 -9.414 -12.93 1 98.69 111 LYS B N 1
ATOM 3719 C CA . LYS B 1 111 ? -19.75 -10.453 -12.234 1 98.69 111 LYS B CA 1
ATOM 3720 C C . LYS B 1 111 ? -18.344 -10.594 -12.812 1 98.69 111 LYS B C 1
ATOM 3722 O O . LYS B 1 111 ? -18.094 -10.227 -13.969 1 98.69 111 LYS B O 1
ATOM 3727 N N . LEU B 1 112 ? -17.469 -11.023 -12.016 1 98.88 112 LEU B N 1
ATOM 3728 C CA . LEU B 1 112 ? -16.188 -11.484 -12.5 1 98.88 112 LEU B CA 1
ATOM 3729 C C . LEU B 1 112 ? -16.156 -13 -12.633 1 98.88 112 LEU B C 1
ATOM 3731 O O . LEU B 1 112 ? -16.375 -13.711 -11.648 1 98.88 112 LEU B O 1
ATOM 3735 N N . TYR B 1 113 ? -15.969 -13.469 -13.836 1 98.88 113 TYR B N 1
ATOM 3736 C CA . TYR B 1 113 ? -15.867 -14.906 -14.07 1 98.88 113 TYR B CA 1
ATOM 3737 C C . TYR B 1 113 ? -14.469 -15.414 -13.734 1 98.88 113 TYR B C 1
ATOM 3739 O O . TYR B 1 113 ? -13.477 -14.922 -14.281 1 98.88 113 TYR B O 1
ATOM 3747 N N . LEU B 1 114 ? -14.422 -16.375 -12.812 1 98.75 114 LEU B N 1
ATOM 3748 C CA . LEU B 1 114 ? -13.188 -17.016 -12.367 1 98.75 114 LEU B CA 1
ATOM 3749 C C . LEU B 1 114 ? -13.078 -18.438 -12.914 1 98.75 114 LEU B C 1
ATOM 3751 O O . LEU B 1 114 ? -14.094 -19.078 -13.188 1 98.75 114 LEU B O 1
ATOM 3755 N N . PRO B 1 115 ? -11.836 -18.906 -13.141 1 98.12 115 PRO B N 1
ATOM 3756 C CA . PRO B 1 115 ? -11.703 -20.328 -13.461 1 98.12 115 PRO B CA 1
ATOM 3757 C C . PRO B 1 115 ? -12.211 -21.234 -12.344 1 98.12 115 PRO B C 1
ATOM 3759 O O . PRO B 1 115 ? -12.258 -20.812 -11.18 1 98.12 115 PRO B O 1
ATOM 3762 N N . VAL B 1 116 ? -12.57 -22.438 -12.648 1 98 116 VAL B N 1
ATOM 3763 C CA . VAL B 1 116 ? -13.188 -23.375 -11.711 1 98 116 VAL B CA 1
ATOM 3764 C C . VAL B 1 116 ? -12.258 -23.609 -10.531 1 98 116 VAL B C 1
ATOM 3766 O O . VAL B 1 116 ? -12.711 -23.812 -9.398 1 98 116 VAL B O 1
ATOM 3769 N N . TYR B 1 117 ? -10.953 -23.641 -10.766 1 97.88 117 TYR B N 1
ATOM 3770 C CA . TYR B 1 117 ? -9.922 -23.594 -9.734 1 97.88 117 TYR B CA 1
ATOM 3771 C C . TYR B 1 117 ? -9.25 -22.234 -9.695 1 97.88 117 TYR B C 1
ATOM 3773 O O . TYR B 1 117 ? -8.695 -21.781 -10.695 1 97.88 117 TYR B O 1
ATOM 3781 N N . TYR B 1 118 ? -9.352 -21.547 -8.617 1 97.31 118 TYR B N 1
ATOM 3782 C CA . TYR B 1 118 ? -8.852 -20.188 -8.562 1 97.31 118 TYR B CA 1
ATOM 3783 C C . TYR B 1 118 ? -8.188 -19.906 -7.219 1 97.31 118 TYR B C 1
ATOM 3785 O O . TYR B 1 118 ? -8.484 -20.547 -6.219 1 97.31 118 TYR B O 1
ATOM 3793 N N . TRP B 1 119 ? -7.266 -19 -7.176 1 95.88 119 TRP B N 1
ATOM 3794 C CA . TRP B 1 119 ? -6.688 -18.469 -5.949 1 95.88 119 TRP B CA 1
ATOM 3795 C C . TRP B 1 119 ? -7.762 -17.844 -5.066 1 95.88 119 TRP B C 1
ATOM 3797 O O . TRP B 1 119 ? -8.492 -16.953 -5.508 1 95.88 119 TRP B O 1
ATOM 3807 N N . GLY B 1 120 ? -7.895 -18.203 -3.836 1 94.94 120 GLY B N 1
ATOM 3808 C CA . GLY B 1 120 ? -8.961 -17.812 -2.932 1 94.94 120 GLY B CA 1
ATOM 3809 C C . GLY B 1 120 ? -9.039 -16.312 -2.711 1 94.94 120 GLY B C 1
ATOM 3810 O O . GLY B 1 120 ? -10.117 -15.766 -2.451 1 94.94 120 GLY B O 1
ATOM 3811 N N . CYS B 1 121 ? -7.996 -15.594 -2.893 1 95.56 121 CYS B N 1
ATOM 3812 C CA . CYS B 1 121 ? -7.969 -14.156 -2.646 1 95.56 121 CYS B CA 1
ATOM 3813 C C . CYS B 1 121 ? -8.805 -13.406 -3.678 1 95.56 121 CYS B C 1
ATOM 3815 O O . CYS B 1 121 ? -9.328 -12.328 -3.395 1 95.56 121 CYS B O 1
ATOM 3817 N N . TYR B 1 122 ? -8.977 -13.992 -4.918 1 97.81 122 TYR B N 1
ATOM 3818 C CA . TYR B 1 122 ? -9.891 -13.367 -5.875 1 97.81 122 TYR B CA 1
ATOM 3819 C C . TYR B 1 122 ? -11.297 -13.273 -5.305 1 97.81 122 TYR B C 1
ATOM 3821 O O . TYR B 1 122 ? -11.914 -12.211 -5.34 1 97.81 122 TYR B O 1
ATOM 3829 N N . PHE B 1 123 ? -11.711 -14.383 -4.723 1 96.88 123 PHE B N 1
ATOM 3830 C CA . PHE B 1 123 ? -13.062 -14.477 -4.184 1 96.88 123 PHE B CA 1
ATOM 3831 C C . PHE B 1 123 ? -13.234 -13.539 -2.994 1 96.88 123 PHE B C 1
ATOM 3833 O O . PHE B 1 123 ? -14.234 -12.82 -2.902 1 96.88 123 PHE B O 1
ATOM 3840 N N . GLN B 1 124 ? -12.305 -13.57 -2.125 1 97.19 124 GLN B N 1
ATOM 3841 C CA . GLN B 1 124 ? -12.406 -12.766 -0.911 1 97.19 124 GLN B CA 1
ATOM 3842 C C . GLN B 1 124 ? -12.359 -11.273 -1.234 1 97.19 124 GLN B C 1
ATOM 3844 O O . GLN B 1 124 ? -13.055 -10.477 -0.61 1 97.19 124 GLN B O 1
ATOM 3849 N N . MET B 1 125 ? -11.523 -10.883 -2.189 1 98 125 MET B N 1
ATOM 3850 C CA . MET B 1 125 ? -11.469 -9.5 -2.656 1 98 125 MET B CA 1
ATOM 3851 C C . MET B 1 125 ? -12.828 -9.062 -3.205 1 98 125 MET B C 1
ATOM 3853 O O . MET B 1 125 ? -13.312 -7.984 -2.869 1 98 125 MET B O 1
ATOM 3857 N N . LEU B 1 126 ? -13.461 -9.914 -4.031 1 98.5 126 LEU B N 1
ATOM 3858 C CA . LEU B 1 126 ? -14.781 -9.617 -4.578 1 98.5 126 LEU B CA 1
ATOM 3859 C C . LEU B 1 126 ? -15.82 -9.508 -3.465 1 98.5 126 LEU B C 1
ATOM 3861 O O . LEU B 1 126 ? -16.703 -8.641 -3.516 1 98.5 126 LEU B O 1
ATOM 3865 N N . THR B 1 127 ? -15.656 -10.344 -2.449 1 98.19 127 THR B N 1
ATOM 3866 C CA . THR B 1 127 ? -16.547 -10.312 -1.301 1 98.19 127 THR B CA 1
ATOM 3867 C C . THR B 1 127 ? -16.422 -8.984 -0.552 1 98.19 127 THR B C 1
ATOM 3869 O O . THR B 1 127 ? -17.438 -8.359 -0.217 1 98.19 127 THR B O 1
ATOM 3872 N N . VAL B 1 128 ? -15.242 -8.547 -0.354 1 98.31 128 VAL B N 1
ATOM 3873 C CA . VAL B 1 128 ? -14.992 -7.281 0.325 1 98.31 128 VAL B CA 1
ATOM 3874 C C . VAL B 1 128 ? -15.641 -6.141 -0.458 1 98.31 128 VAL B C 1
ATOM 3876 O O . VAL B 1 128 ? -16.203 -5.219 0.132 1 98.31 128 VAL B O 1
ATOM 3879 N N . ARG B 1 129 ? -15.602 -6.27 -1.82 1 98.06 129 ARG B N 1
ATOM 3880 C CA . ARG B 1 129 ? -16.047 -5.172 -2.674 1 98.06 129 ARG B CA 1
ATOM 3881 C C . ARG B 1 129 ? -17.516 -5.32 -3.043 1 98.06 129 ARG B C 1
ATOM 3883 O O . ARG B 1 129 ? -18.094 -4.449 -3.705 1 98.06 129 ARG B O 1
ATOM 3890 N N . GLY B 1 130 ? -18.141 -6.395 -2.625 1 97.5 130 GLY B N 1
ATOM 3891 C CA . GLY B 1 130 ? -19.547 -6.629 -2.918 1 97.5 130 GLY B CA 1
ATOM 3892 C C . GLY B 1 130 ? -19.812 -6.898 -4.387 1 97.5 130 GLY B C 1
ATOM 3893 O O . GLY B 1 130 ? -20.844 -6.488 -4.918 1 97.5 130 GLY B O 1
ATOM 3894 N N . ILE B 1 131 ? -18.844 -7.484 -5.074 1 98.06 131 ILE B N 1
ATOM 3895 C CA . ILE B 1 131 ? -18.984 -7.797 -6.492 1 98.06 131 ILE B CA 1
ATOM 3896 C C . ILE B 1 131 ? -19.234 -9.289 -6.664 1 98.06 131 ILE B C 1
ATOM 3898 O O . ILE B 1 131 ? -18.562 -10.117 -6.047 1 98.06 131 ILE B O 1
ATOM 3902 N N . GLY B 1 132 ? -20.203 -9.633 -7.488 1 97.88 132 GLY B N 1
ATOM 3903 C CA . GLY B 1 132 ? -20.547 -11.023 -7.734 1 97.88 132 GLY B CA 1
ATOM 3904 C C . GLY B 1 132 ? -19.484 -11.758 -8.555 1 97.88 132 GLY B C 1
ATOM 3905 O O . GLY B 1 132 ? -18.688 -11.133 -9.25 1 97.88 132 GLY B O 1
ATOM 3906 N N . ASN B 1 133 ? -19.453 -13.133 -8.422 1 98.06 133 ASN B N 1
ATOM 3907 C CA . ASN B 1 133 ? -18.562 -13.961 -9.227 1 98.06 133 ASN B CA 1
ATOM 3908 C C . ASN B 1 133 ? -19.297 -15.141 -9.852 1 98.06 133 ASN B C 1
ATOM 3910 O O . ASN B 1 133 ? -20.375 -15.516 -9.383 1 98.06 133 ASN B O 1
ATOM 3914 N N . ALA B 1 134 ? -18.781 -15.633 -10.914 1 98.31 134 ALA B N 1
ATOM 3915 C CA . ALA B 1 134 ? -19.203 -16.859 -11.602 1 98.31 134 ALA B CA 1
ATOM 3916 C C . ALA B 1 134 ? -18 -17.656 -12.086 1 98.31 134 ALA B C 1
ATOM 3918 O O . ALA B 1 134 ? -16.844 -17.203 -11.953 1 98.31 134 ALA B O 1
ATOM 3919 N N . GLU B 1 135 ? -18.281 -18.922 -12.5 1 97.94 135 GLU B N 1
ATOM 3920 C CA . GLU B 1 135 ? -17.188 -19.812 -12.852 1 97.94 135 GLU B CA 1
ATOM 3921 C C . GLU B 1 135 ? -17.203 -20.156 -14.336 1 97.94 135 GLU B C 1
ATOM 3923 O O . GLU B 1 135 ? -18.266 -20.172 -14.961 1 97.94 135 GLU B O 1
ATOM 3928 N N . TYR B 1 136 ? -16.078 -20.312 -14.875 1 98.12 136 TYR B N 1
ATOM 3929 C CA . TYR B 1 136 ? -15.938 -21.047 -16.125 1 98.12 136 TYR B CA 1
ATOM 3930 C C . TYR B 1 136 ? -15.055 -22.281 -15.938 1 98.12 136 TYR B C 1
ATOM 3932 O O . TYR B 1 136 ? -14.109 -22.25 -15.141 1 98.12 136 TYR B O 1
ATOM 3940 N N . MET B 1 137 ? -15.328 -23.312 -16.641 1 95.75 137 MET B N 1
ATOM 3941 C CA . MET B 1 137 ? -14.719 -24.609 -16.391 1 95.75 137 MET B CA 1
ATOM 3942 C C . MET B 1 137 ? -13.32 -24.688 -17 1 95.75 137 MET B C 1
ATOM 3944 O O . MET B 1 137 ? -12.391 -25.203 -16.391 1 95.75 137 MET B O 1
ATOM 3948 N N . ALA B 1 138 ? -13.211 -24.281 -18.234 1 95 138 ALA B N 1
ATOM 3949 C CA . ALA B 1 138 ? -11.953 -24.266 -18.984 1 95 138 ALA B CA 1
ATOM 3950 C C . ALA B 1 138 ? -11.844 -23.031 -19.859 1 95 138 ALA B C 1
ATOM 3952 O O . ALA B 1 138 ? -12.852 -22.453 -20.25 1 95 138 ALA B O 1
ATOM 3953 N N . GLN B 1 139 ? -10.609 -22.594 -20.078 1 95.56 139 GLN B N 1
ATOM 3954 C CA . GLN B 1 139 ? -10.414 -21.422 -20.938 1 95.56 139 GLN B CA 1
ATOM 3955 C C . GLN B 1 139 ? -11.086 -21.625 -22.297 1 95.56 139 GLN B C 1
ATOM 3957 O O . GLN B 1 139 ? -11.609 -20.672 -22.875 1 95.56 139 GLN B O 1
ATOM 3962 N N . SER B 1 140 ? -11.078 -22.859 -22.766 1 94.62 140 SER B N 1
ATOM 3963 C CA . SER B 1 140 ? -11.641 -23.172 -24.062 1 94.62 140 SER B CA 1
ATOM 3964 C C . SER B 1 140 ? -13.148 -22.953 -24.094 1 94.62 140 SER B C 1
ATOM 3966 O O . SER B 1 140 ? -13.75 -22.828 -25.156 1 94.62 140 SER B O 1
ATOM 3968 N N . ASP B 1 141 ? -13.773 -22.859 -22.938 1 96.75 141 ASP B N 1
ATOM 3969 C CA . ASP B 1 141 ? -15.219 -22.672 -22.859 1 96.75 141 ASP B CA 1
ATOM 3970 C C . ASP B 1 141 ? -15.594 -21.219 -23.078 1 96.75 141 ASP B C 1
ATOM 3972 O O . ASP B 1 141 ? -16.75 -20.906 -23.375 1 96.75 141 ASP B O 1
ATOM 3976 N N . LEU B 1 142 ? -14.672 -20.312 -22.953 1 98.44 142 LEU B N 1
ATOM 3977 C CA . LEU B 1 142 ? -14.961 -18.891 -22.875 1 98.44 142 LEU B CA 1
ATOM 3978 C C . LEU B 1 142 ? -15.516 -18.375 -24.203 1 98.44 142 LEU B C 1
ATOM 3980 O O . LEU B 1 142 ? -16.391 -17.5 -24.203 1 98.44 142 LEU B O 1
ATOM 3984 N N . GLU B 1 143 ? -14.984 -18.906 -25.297 1 98.12 143 GLU B N 1
ATOM 3985 C CA . GLU B 1 143 ? -15.5 -18.453 -26.594 1 98.12 143 GLU B CA 1
ATOM 3986 C C . GLU B 1 143 ? -17 -18.719 -26.703 1 98.12 143 GLU B C 1
ATOM 3988 O O . GLU B 1 143 ? -17.75 -17.844 -27.125 1 98.12 143 GLU B O 1
ATOM 3993 N N . GLY B 1 144 ? -17.406 -19.891 -26.328 1 98.38 144 GLY B N 1
ATOM 3994 C CA . GLY B 1 144 ? -18.812 -20.25 -26.375 1 98.38 144 GLY B CA 1
ATOM 3995 C C . GLY B 1 144 ? -19.656 -19.5 -25.359 1 98.38 144 GLY B C 1
ATOM 3996 O O . GLY B 1 144 ? -20.875 -19.406 -25.5 1 98.38 144 GLY B O 1
ATOM 3997 N N . MET B 1 145 ? -19.062 -18.875 -24.375 1 98.62 145 MET B N 1
ATOM 3998 C CA . MET B 1 145 ? -19.75 -18.188 -23.281 1 98.62 145 MET B CA 1
ATOM 3999 C C . MET B 1 145 ? -19.891 -16.703 -23.562 1 98.62 145 MET B C 1
ATOM 4001 O O . MET B 1 145 ? -20.422 -15.961 -22.75 1 98.62 145 MET B O 1
ATOM 4005 N N . ILE B 1 146 ? -19.484 -16.219 -24.703 1 98.44 146 ILE B N 1
ATOM 4006 C CA . ILE B 1 146 ? -19.422 -14.797 -25.016 1 98.44 146 ILE B CA 1
ATOM 4007 C C . ILE B 1 146 ? -20.797 -14.164 -24.812 1 98.44 146 ILE B C 1
ATOM 4009 O O . ILE B 1 146 ? -20.906 -13.102 -24.188 1 98.44 146 ILE B O 1
ATOM 4013 N N . PRO B 1 147 ? -21.922 -14.828 -25.203 1 98.38 147 PRO B N 1
ATOM 4014 C CA . PRO B 1 147 ? -23.219 -14.211 -24.953 1 98.38 147 PRO B CA 1
ATOM 4015 C C . PRO B 1 147 ? -23.5 -14.016 -23.469 1 98.38 147 PRO B C 1
ATOM 4017 O O . PRO B 1 147 ? -24.062 -12.992 -23.062 1 98.38 147 PRO B O 1
ATOM 4020 N N . GLU B 1 148 ? -23.031 -14.922 -22.672 1 97.94 148 GLU B N 1
ATOM 4021 C CA . GLU B 1 148 ? -23.25 -14.875 -21.219 1 97.94 148 GLU B CA 1
ATOM 4022 C C . GLU B 1 148 ? -22.297 -13.883 -20.562 1 97.94 148 GLU B C 1
ATOM 4024 O O . GLU B 1 148 ? -22.609 -13.336 -19.5 1 97.94 148 GLU B O 1
ATOM 4029 N N . LEU B 1 149 ? -21.219 -13.602 -21.203 1 98.62 149 LEU B N 1
ATOM 4030 C CA . LEU B 1 149 ? -20.156 -12.781 -20.625 1 98.62 149 LEU B CA 1
ATOM 4031 C C . LEU B 1 149 ? -20.422 -11.297 -20.891 1 98.62 149 LEU B C 1
ATOM 4033 O O . LEU B 1 149 ? -19.781 -10.438 -20.281 1 98.62 149 LEU B O 1
ATOM 4037 N N . LYS B 1 150 ? -21.328 -11.008 -21.766 1 97.81 150 LYS B N 1
ATOM 4038 C CA . LYS B 1 150 ? -21.625 -9.609 -22.062 1 97.81 150 LYS B CA 1
ATOM 4039 C C . LYS B 1 150 ? -22.016 -8.852 -20.797 1 97.81 150 LYS B C 1
ATOM 4041 O O . LYS B 1 150 ? -22.875 -9.312 -20.047 1 97.81 150 LYS B O 1
ATOM 4046 N N . GLY B 1 151 ? -21.359 -7.746 -20.578 1 97.38 151 GLY B N 1
ATOM 4047 C CA . GLY B 1 151 ? -21.625 -6.945 -19.391 1 97.38 151 GLY B CA 1
ATOM 4048 C C . GLY B 1 151 ? -20.844 -7.402 -18.172 1 97.38 151 GLY B C 1
ATOM 4049 O O . GLY B 1 151 ? -20.938 -6.805 -17.109 1 97.38 151 GLY B O 1
ATOM 4050 N N . ASN B 1 152 ? -20.078 -8.469 -18.266 1 98.5 152 ASN B N 1
ATOM 4051 C CA . ASN B 1 152 ? -19.25 -9.031 -17.203 1 98.5 152 ASN B CA 1
ATOM 4052 C C . ASN B 1 152 ? -17.766 -8.992 -17.578 1 98.5 152 ASN B C 1
ATOM 4054 O O . ASN B 1 152 ? -17.391 -8.383 -18.594 1 98.5 152 ASN B O 1
ATOM 4058 N N . ALA B 1 153 ? -16.875 -9.438 -16.734 1 98.81 153 ALA B N 1
ATOM 4059 C CA . ALA B 1 153 ? -15.445 -9.547 -17 1 98.81 153 ALA B CA 1
ATOM 4060 C C . ALA B 1 153 ? -14.945 -10.961 -16.703 1 98.81 153 ALA B C 1
ATOM 4062 O O . ALA B 1 153 ? -15.617 -11.742 -16.031 1 98.81 153 ALA B O 1
ATOM 4063 N N . VAL B 1 154 ? -13.812 -11.273 -17.281 1 98.88 154 VAL B N 1
ATOM 4064 C CA . VAL B 1 154 ? -13.203 -12.586 -17.125 1 98.88 154 VAL B CA 1
ATOM 4065 C C . VAL B 1 154 ? -11.781 -12.438 -16.578 1 98.88 154 VAL B C 1
ATOM 4067 O O . VAL B 1 154 ? -11.008 -11.609 -17.062 1 98.88 154 VAL B O 1
ATOM 4070 N N . LEU B 1 155 ? -11.484 -13.25 -15.539 1 98.88 155 LEU B N 1
ATOM 4071 C CA . LEU B 1 155 ? -10.125 -13.297 -15.016 1 98.88 155 LEU B CA 1
ATOM 4072 C C . LEU B 1 155 ? -9.359 -14.484 -15.602 1 98.88 155 LEU B C 1
ATOM 4074 O O . LEU B 1 155 ? -9.844 -15.617 -15.562 1 98.88 155 LEU B O 1
ATOM 4078 N N . ILE B 1 156 ? -8.25 -14.211 -16.203 1 98.69 156 ILE B N 1
ATOM 4079 C CA . ILE B 1 156 ? -7.309 -15.219 -16.688 1 98.69 156 ILE B CA 1
ATOM 4080 C C . ILE B 1 156 ? -5.969 -15.047 -15.969 1 98.69 156 ILE B C 1
ATOM 4082 O O . ILE B 1 156 ? -5.363 -13.977 -16.016 1 98.69 156 ILE B O 1
ATOM 4086 N N . CYS B 1 157 ? -5.602 -16.016 -15.242 1 98 157 CYS B N 1
ATOM 4087 C CA . CYS B 1 157 ? -4.301 -16.078 -14.586 1 98 157 CYS B CA 1
ATOM 4088 C C . CYS B 1 157 ? -3.371 -17.047 -15.32 1 98 157 CYS B C 1
ATOM 4090 O O . CYS B 1 157 ? -3.662 -18.234 -15.422 1 98 157 CYS B O 1
ATOM 4092 N N . ASP B 1 158 ? -2.229 -16.547 -15.844 1 96.69 158 ASP B N 1
ATOM 4093 C CA . ASP B 1 158 ? -1.365 -17.375 -16.672 1 96.69 158 ASP B CA 1
ATOM 4094 C C . ASP B 1 158 ? 0.101 -16.984 -16.516 1 96.69 158 ASP B C 1
ATOM 4096 O O . ASP B 1 158 ? 0.492 -15.875 -16.891 1 96.69 158 ASP B O 1
ATOM 4100 N N . PRO B 1 159 ? 1.005 -17.891 -16.062 1 96.69 159 PRO B N 1
ATOM 4101 C CA . PRO B 1 159 ? 0.692 -19.188 -15.461 1 96.69 159 PRO B CA 1
ATOM 4102 C C . PRO B 1 159 ? -0.27 -19.078 -14.281 1 96.69 159 PRO B C 1
ATOM 4104 O O . PRO B 1 159 ? -0.337 -18.016 -13.641 1 96.69 159 PRO B O 1
ATOM 4107 N N . GLY B 1 160 ? -0.948 -20.156 -14.031 1 96.19 160 GLY B N 1
ATOM 4108 C CA . GLY B 1 160 ? -2.104 -20.062 -13.148 1 96.19 160 GLY B CA 1
ATOM 4109 C C . GLY B 1 160 ? -1.781 -20.391 -11.703 1 96.19 160 GLY B C 1
ATOM 4110 O O . GLY B 1 160 ? -0.735 -20.969 -11.414 1 96.19 160 GLY B O 1
ATOM 4111 N N . ASN B 1 161 ? -2.557 -20.016 -10.805 1 96.62 161 ASN B N 1
ATOM 4112 C CA . ASN B 1 161 ? -2.73 -20.391 -9.398 1 96.62 161 ASN B CA 1
ATOM 4113 C C . ASN B 1 161 ? -4.168 -20.797 -9.102 1 96.62 161 ASN B C 1
ATOM 4115 O O . ASN B 1 161 ? -5.09 -19.984 -9.242 1 96.62 161 ASN B O 1
ATOM 4119 N N . PRO B 1 162 ? -4.375 -22.016 -8.805 1 96.88 162 PRO B N 1
ATOM 4120 C CA . PRO B 1 162 ? -3.531 -22.891 -7.996 1 96.88 162 PRO B CA 1
ATOM 4121 C C . PRO B 1 162 ? -2.854 -23.984 -8.82 1 96.88 162 PRO B C 1
ATOM 4123 O O . PRO B 1 162 ? -1.968 -24.688 -8.328 1 96.88 162 PRO B O 1
ATOM 4126 N N . LEU B 1 163 ? -3.154 -24.141 -10.062 1 97.38 163 LEU B N 1
ATOM 4127 C CA . LEU B 1 163 ? -2.758 -25.344 -10.773 1 97.38 163 LEU B CA 1
ATOM 4128 C C . LEU B 1 163 ? -1.343 -25.203 -11.328 1 97.38 163 LEU B C 1
ATOM 4130 O O . LEU B 1 163 ? -0.713 -26.203 -11.688 1 97.38 163 LEU B O 1
ATOM 4134 N N . GLY B 1 164 ? -0.904 -24 -11.445 1 97.19 164 GLY B N 1
ATOM 4135 C CA . GLY B 1 164 ? 0.372 -23.75 -12.102 1 97.19 164 GLY B CA 1
ATOM 4136 C C . GLY B 1 164 ? 0.336 -24.031 -13.594 1 97.19 164 GLY B C 1
ATOM 4137 O O . GLY B 1 164 ? 1.372 -24.297 -14.203 1 97.19 164 GLY B O 1
ATOM 4138 N N . GLU B 1 165 ? -0.79 -23.984 -14.195 1 95.56 165 GLU B N 1
ATOM 4139 C CA . GLU B 1 165 ? -0.964 -24.344 -15.602 1 95.56 165 GLU B CA 1
ATOM 4140 C C . GLU B 1 165 ? -0.594 -23.172 -16.516 1 95.56 165 GLU B C 1
ATOM 4142 O O . GLU B 1 165 ? -0.924 -22.016 -16.219 1 95.56 165 GLU B O 1
ATOM 4147 N N . LYS B 1 166 ? 0.104 -23.422 -17.516 1 97.12 166 LYS B N 1
ATOM 4148 C CA . LYS B 1 166 ? 0.429 -22.484 -18.578 1 97.12 166 LYS B CA 1
ATOM 4149 C C . LYS B 1 166 ? -0.142 -22.938 -19.906 1 97.12 166 LYS B C 1
ATOM 4151 O O . LYS B 1 166 ? 0.095 -24.078 -20.344 1 97.12 166 LYS B O 1
ATOM 4156 N N . TYR B 1 167 ? -0.903 -22.078 -20.484 1 96.12 167 TYR B N 1
ATOM 4157 C CA . TYR B 1 167 ? -1.489 -22.375 -21.781 1 96.12 167 TYR B CA 1
ATOM 4158 C C . TYR B 1 167 ? -0.587 -21.891 -22.906 1 96.12 167 TYR B C 1
ATOM 4160 O O . TYR B 1 167 ? 0.299 -21.062 -22.688 1 96.12 167 TYR B O 1
ATOM 4168 N N . ASP B 1 168 ? -0.831 -22.453 -24.047 1 96.06 168 ASP B N 1
ATOM 4169 C CA . ASP B 1 168 ? -0.103 -22.016 -25.234 1 96.06 168 ASP B CA 1
ATOM 4170 C C . ASP B 1 168 ? -0.405 -20.547 -25.547 1 96.06 168 ASP B C 1
ATOM 4172 O O . ASP B 1 168 ? -1.569 -20.141 -25.609 1 96.06 168 ASP B O 1
ATOM 4176 N N . ASP B 1 169 ? 0.626 -19.75 -25.812 1 97.25 169 ASP B N 1
ATOM 4177 C CA . ASP B 1 169 ? 0.481 -18.312 -25.969 1 97.25 169 ASP B CA 1
ATOM 4178 C C . ASP B 1 169 ? -0.37 -17.969 -27.188 1 97.25 169 ASP B C 1
ATOM 4180 O O . ASP B 1 169 ? -1.208 -17.078 -27.141 1 97.25 169 ASP B O 1
ATOM 4184 N N . GLU B 1 170 ? -0.127 -18.672 -28.266 1 97.38 170 GLU B N 1
ATOM 4185 C CA . GLU B 1 170 ? -0.858 -18.391 -29.5 1 97.38 170 GLU B CA 1
ATOM 4186 C C . GLU B 1 170 ? -2.344 -18.688 -29.344 1 97.38 170 GLU B C 1
ATOM 4188 O O . GLU B 1 170 ? -3.193 -17.891 -29.734 1 97.38 170 GLU B O 1
ATOM 4193 N N . GLN B 1 171 ? -2.621 -19.828 -28.797 1 96.44 171 GLN B N 1
ATOM 4194 C CA . GLN B 1 171 ? -4.008 -20.234 -28.578 1 96.44 171 GLN B CA 1
ATOM 4195 C C . GLN B 1 171 ? -4.703 -19.297 -27.594 1 96.44 171 GLN B C 1
ATOM 4197 O O . GLN B 1 171 ? -5.844 -18.891 -27.812 1 96.44 171 GLN B O 1
ATOM 4202 N N . GLN B 1 172 ? -4.027 -18.953 -26.547 1 97.94 172 GLN B N 1
ATOM 4203 C CA . GLN B 1 172 ? -4.602 -18.078 -25.547 1 97.94 172 GLN B CA 1
ATOM 4204 C C . GLN B 1 172 ? -4.832 -16.672 -26.109 1 97.94 172 GLN B C 1
ATOM 4206 O O . GLN B 1 172 ? -5.871 -16.062 -25.859 1 97.94 172 GLN B O 1
ATOM 4211 N N . PHE B 1 173 ? -3.842 -16.188 -26.859 1 98.5 173 PHE B N 1
ATOM 4212 C CA . PHE B 1 173 ? -3.994 -14.859 -27.469 1 98.5 173 PHE B CA 1
ATOM 4213 C C . PHE B 1 173 ? -5.203 -14.828 -28.391 1 98.5 173 PHE B C 1
ATOM 4215 O O . PHE B 1 173 ? -5.969 -13.859 -28.391 1 98.5 173 PHE B O 1
ATOM 4222 N N . ALA B 1 174 ? -5.371 -15.867 -29.234 1 98.31 174 ALA B N 1
ATOM 4223 C CA . ALA B 1 174 ? -6.508 -15.938 -30.141 1 98.31 174 ALA B CA 1
ATOM 4224 C C . ALA B 1 174 ? -7.828 -15.883 -29.375 1 98.31 174 ALA B C 1
ATOM 4226 O O . ALA B 1 174 ? -8.766 -15.203 -29.797 1 98.31 174 ALA B O 1
ATOM 4227 N N . LEU B 1 175 ? -7.883 -16.547 -28.312 1 98.44 175 LEU B N 1
ATOM 4228 C CA . LEU B 1 175 ? -9.07 -16.547 -27.469 1 98.44 175 LEU B CA 1
ATOM 4229 C C . LEU B 1 175 ? -9.32 -15.172 -26.875 1 98.44 175 LEU B C 1
ATOM 4231 O O . LEU B 1 175 ? -10.438 -14.656 -26.938 1 98.44 175 LEU B O 1
ATOM 4235 N N . ILE B 1 176 ? -8.289 -14.547 -26.281 1 98.75 176 ILE B N 1
ATOM 4236 C CA . ILE B 1 176 ? -8.414 -13.242 -25.625 1 98.75 176 ILE B CA 1
ATOM 4237 C C . ILE B 1 176 ? -8.828 -12.195 -26.656 1 98.75 176 ILE B C 1
ATOM 4239 O O . ILE B 1 176 ? -9.625 -11.305 -26.359 1 98.75 176 ILE B O 1
ATOM 4243 N N . LYS B 1 177 ? -8.289 -12.32 -27.875 1 98.69 177 LYS B N 1
ATOM 4244 C CA . LYS B 1 177 ? -8.672 -11.406 -28.953 1 98.69 177 LYS B CA 1
ATOM 4245 C C . LYS B 1 177 ? -10.156 -11.523 -29.266 1 98.69 177 LYS B C 1
ATOM 4247 O O . LYS B 1 177 ? -10.828 -10.516 -29.5 1 98.69 177 LYS B O 1
ATOM 4252 N N . LYS B 1 178 ? -10.672 -12.742 -29.328 1 98.62 178 LYS B N 1
ATOM 4253 C CA . LYS B 1 178 ? -12.094 -12.953 -29.562 1 98.62 178 LYS B CA 1
ATOM 4254 C C . LYS B 1 178 ? -12.938 -12.312 -28.469 1 98.62 178 LYS B C 1
ATOM 4256 O O . LYS B 1 178 ? -13.961 -11.68 -28.75 1 98.62 178 LYS B O 1
ATOM 4261 N N . LEU B 1 179 ? -12.531 -12.492 -27.234 1 98.81 179 LEU B N 1
ATOM 4262 C CA . LEU B 1 179 ? -13.227 -11.875 -26.109 1 98.81 179 LEU B CA 1
ATOM 4263 C C . LEU B 1 179 ? -13.203 -10.352 -26.234 1 98.81 179 LEU B C 1
ATOM 4265 O O . LEU B 1 179 ? -14.242 -9.695 -26.094 1 98.81 179 LEU B O 1
ATOM 4269 N N . ASN B 1 180 ? -12.008 -9.828 -26.531 1 98.5 180 ASN B N 1
ATOM 4270 C CA . ASN B 1 180 ? -11.836 -8.391 -26.719 1 98.5 180 ASN B CA 1
ATOM 4271 C C . ASN B 1 180 ? -12.758 -7.852 -27.797 1 98.5 180 ASN B C 1
ATOM 4273 O O . ASN B 1 180 ? -13.445 -6.844 -27.609 1 98.5 180 ASN B O 1
ATOM 4277 N N . ASP B 1 181 ? -12.805 -8.516 -28.953 1 98.25 181 ASP B N 1
ATOM 4278 C CA . ASP B 1 181 ? -13.602 -8.086 -30.094 1 98.25 181 ASP B CA 1
ATOM 4279 C C . ASP B 1 181 ? -15.094 -8.117 -29.781 1 98.25 181 ASP B C 1
ATOM 4281 O O . ASP B 1 181 ? -15.875 -7.371 -30.359 1 98.25 181 ASP B O 1
ATOM 4285 N N . ALA B 1 182 ? -15.445 -8.945 -28.844 1 98.44 182 ALA B N 1
ATOM 4286 C CA . ALA B 1 182 ? -16.844 -9.055 -28.422 1 98.44 182 ALA B CA 1
ATOM 4287 C C . ALA B 1 182 ? -17.172 -8.055 -27.312 1 98.44 182 ALA B C 1
ATOM 4289 O O . ALA B 1 182 ? -18.281 -8.047 -26.797 1 98.44 182 ALA B O 1
ATOM 4290 N N . GLY B 1 183 ? -16.203 -7.324 -26.859 1 98 183 GLY B N 1
ATOM 4291 C CA . GLY B 1 183 ? -16.406 -6.289 -25.859 1 98 183 GLY B CA 1
ATOM 4292 C C . GLY B 1 183 ? -16.281 -6.797 -24.438 1 98 183 GLY B C 1
ATOM 4293 O O . GLY B 1 183 ? -16.703 -6.121 -23.484 1 98 183 GLY B O 1
ATOM 4294 N N . ILE B 1 184 ? -15.734 -7.992 -24.266 1 98.56 184 ILE B N 1
ATOM 4295 C CA . ILE B 1 184 ? -15.578 -8.578 -22.938 1 98.56 184 ILE B CA 1
ATOM 4296 C C . ILE B 1 184 ? -14.266 -8.102 -22.312 1 98.56 184 ILE B C 1
ATOM 4298 O O . ILE B 1 184 ? -13.211 -8.156 -22.953 1 98.56 184 ILE B O 1
ATOM 4302 N N . VAL B 1 185 ? -14.328 -7.582 -21.094 1 98.81 185 VAL B N 1
ATOM 4303 C CA . VAL B 1 185 ? -13.141 -7.141 -20.375 1 98.81 185 VAL B CA 1
ATOM 4304 C C . VAL B 1 185 ? -12.398 -8.352 -19.812 1 98.81 185 VAL B C 1
ATOM 4306 O O . VAL B 1 185 ? -13.008 -9.266 -19.25 1 98.81 185 VAL B O 1
ATOM 4309 N N . VAL B 1 186 ? -11.102 -8.375 -20.016 1 98.88 186 VAL B N 1
ATOM 4310 C CA . VAL B 1 186 ? -10.258 -9.453 -19.531 1 98.88 186 VAL B CA 1
ATOM 4311 C C . VAL B 1 186 ? -9.266 -8.906 -18.5 1 98.88 186 VAL B C 1
ATOM 4313 O O . VAL B 1 186 ? -8.477 -8.008 -18.812 1 98.88 186 VAL B O 1
ATOM 4316 N N . PHE B 1 187 ? -9.367 -9.375 -17.25 1 98.88 187 PHE B N 1
ATOM 4317 C CA . PHE B 1 187 ? -8.305 -9.219 -16.266 1 98.88 187 PHE B CA 1
ATOM 4318 C C . PHE B 1 187 ? -7.207 -10.25 -16.484 1 98.88 187 PHE B C 1
ATOM 4320 O O . PHE B 1 187 ? -7.395 -11.43 -16.188 1 98.88 187 PHE B O 1
ATOM 4327 N N . PHE B 1 188 ? -6.117 -9.844 -17 1 98.88 188 PHE B N 1
ATOM 4328 C CA . PHE B 1 188 ? -5 -10.758 -17.219 1 98.88 188 PHE B CA 1
ATOM 4329 C C . PHE B 1 188 ? -3.988 -10.648 -16.078 1 98.88 188 PHE B C 1
ATOM 4331 O O . PHE B 1 188 ? -3.131 -9.758 -16.094 1 98.88 188 PHE B O 1
ATOM 4338 N N . ASP B 1 189 ? -4.02 -11.547 -15.102 1 98.62 189 ASP B N 1
ATOM 4339 C CA . ASP B 1 189 ? -3.148 -11.609 -13.93 1 98.62 189 ASP B CA 1
ATOM 4340 C C . ASP B 1 189 ? -1.968 -12.547 -14.172 1 98.62 189 ASP B C 1
ATOM 4342 O O . ASP B 1 189 ? -2.145 -13.758 -14.281 1 98.62 189 ASP B O 1
ATOM 4346 N N . SER B 1 190 ? -0.741 -11.977 -14.211 1 97.69 190 SER B N 1
ATOM 4347 C CA . SER B 1 190 ? 0.376 -12.812 -14.641 1 97.69 190 SER B CA 1
ATOM 4348 C C . SER B 1 190 ? 1.619 -12.539 -13.797 1 97.69 190 SER B C 1
ATOM 4350 O O . SER B 1 190 ? 2.686 -12.242 -14.336 1 97.69 190 SER B O 1
ATOM 4352 N N . PRO B 1 191 ? 1.532 -12.828 -12.492 1 97.06 191 PRO B N 1
ATOM 4353 C CA . PRO B 1 191 ? 2.682 -12.539 -11.633 1 97.06 191 PRO B CA 1
ATOM 4354 C C . PRO B 1 191 ? 3.801 -13.57 -11.789 1 97.06 191 PRO B C 1
ATOM 4356 O O . PRO B 1 191 ? 4.922 -13.336 -11.328 1 97.06 191 PRO B O 1
ATOM 4359 N N . TYR B 1 192 ? 3.6 -14.711 -12.469 1 97.44 192 TYR B N 1
ATOM 4360 C CA . TYR B 1 192 ? 4.543 -15.828 -12.461 1 97.44 192 TYR B CA 1
ATOM 4361 C C . TYR B 1 192 ? 5.355 -15.859 -13.75 1 97.44 192 TYR B C 1
ATOM 4363 O O . TYR B 1 192 ? 6.434 -16.453 -13.797 1 97.44 192 TYR B O 1
ATOM 4371 N N . ARG B 1 193 ? 4.828 -15.305 -14.797 1 97.12 193 ARG B N 1
ATOM 4372 C CA . ARG B 1 193 ? 5.352 -15.484 -16.156 1 97.12 193 ARG B CA 1
ATOM 4373 C C . ARG B 1 193 ? 6.809 -15.039 -16.234 1 97.12 193 ARG B C 1
ATOM 4375 O O . ARG B 1 193 ? 7.637 -15.727 -16.828 1 97.12 193 ARG B O 1
ATOM 4382 N N . ARG B 1 194 ? 7.152 -14.008 -15.539 1 97.06 194 ARG B N 1
ATOM 4383 C CA . ARG B 1 194 ? 8.445 -13.367 -15.766 1 97.06 194 ARG B CA 1
ATOM 4384 C C . ARG B 1 194 ? 9.531 -14.023 -14.914 1 97.06 194 ARG B C 1
ATOM 4386 O O . ARG B 1 194 ? 10.703 -13.641 -15 1 97.06 194 ARG B O 1
ATOM 4393 N N . ILE B 1 195 ? 9.203 -14.969 -14.133 1 96.94 195 ILE B N 1
ATOM 4394 C CA . ILE B 1 195 ? 10.219 -15.852 -13.57 1 96.94 195 ILE B CA 1
ATOM 4395 C C . ILE B 1 195 ? 10.914 -16.609 -14.695 1 96.94 195 ILE B C 1
ATOM 4397 O O . ILE B 1 195 ? 12.125 -16.844 -14.641 1 96.94 195 ILE B O 1
ATOM 4401 N N . PHE B 1 196 ? 10.164 -16.891 -15.75 1 95.81 196 PHE B N 1
ATOM 4402 C CA . PHE B 1 196 ? 10.602 -17.875 -16.734 1 95.81 196 PHE B CA 1
ATOM 4403 C C . PHE B 1 196 ? 10.93 -17.203 -18.062 1 95.81 196 PHE B C 1
ATOM 4405 O O . PHE B 1 196 ? 11.516 -17.828 -18.953 1 95.81 196 PHE B O 1
ATOM 4412 N N . TYR B 1 197 ? 10.484 -15.992 -18.219 1 94 197 TYR B N 1
ATOM 4413 C CA . TYR B 1 197 ? 10.703 -15.258 -19.453 1 94 197 TYR B CA 1
ATOM 4414 C C . TYR B 1 197 ? 11.477 -13.969 -19.203 1 94 197 TYR B C 1
ATOM 4416 O O . TYR B 1 197 ? 11.5 -13.461 -18.078 1 94 197 TYR B O 1
ATOM 4424 N N . ASP B 1 198 ? 12.133 -13.492 -20.234 1 91.81 198 ASP B N 1
ATOM 4425 C CA . ASP B 1 198 ? 12.891 -12.242 -20.125 1 91.81 198 ASP B CA 1
ATOM 4426 C C . ASP B 1 198 ? 12.391 -11.219 -21.141 1 91.81 198 ASP B C 1
ATOM 4428 O O . ASP B 1 198 ? 11.25 -11.289 -21.594 1 91.81 198 ASP B O 1
ATOM 4432 N N . LYS B 1 199 ? 13.188 -10.242 -21.406 1 92.75 199 LYS B N 1
ATOM 4433 C CA . LYS B 1 199 ? 12.773 -9.094 -22.203 1 92.75 199 LYS B CA 1
ATOM 4434 C C . LYS B 1 199 ? 12.469 -9.492 -23.641 1 92.75 199 LYS B C 1
ATOM 4436 O O . LYS B 1 199 ? 11.891 -8.719 -24.406 1 92.75 199 LYS B O 1
ATOM 4441 N N . THR B 1 200 ? 12.82 -10.742 -24.047 1 94.25 200 THR B N 1
ATOM 4442 C CA . THR B 1 200 ? 12.539 -11.203 -25.406 1 94.25 200 THR B CA 1
ATOM 4443 C C . THR B 1 200 ? 11.094 -11.688 -25.516 1 94.25 200 THR B C 1
ATOM 4445 O O . THR B 1 200 ? 10.586 -11.875 -26.625 1 94.25 200 THR B O 1
ATOM 4448 N N . ASP B 1 201 ? 10.477 -11.891 -24.328 1 95.94 201 ASP B N 1
ATOM 4449 C CA . ASP B 1 201 ? 9.07 -12.266 -24.328 1 95.94 201 ASP B CA 1
ATOM 4450 C C . ASP B 1 201 ? 8.195 -11.125 -24.844 1 95.94 201 ASP B C 1
ATOM 4452 O O . ASP B 1 201 ? 8.188 -10.031 -24.281 1 95.94 201 ASP B O 1
ATOM 4456 N N . ASN B 1 202 ? 7.367 -11.398 -25.859 1 96.25 202 ASN B N 1
ATOM 4457 C CA . ASN B 1 202 ? 6.602 -10.32 -26.5 1 96.25 202 ASN B CA 1
ATOM 4458 C C . ASN B 1 202 ? 5.102 -10.492 -26.25 1 96.25 202 ASN B C 1
ATOM 4460 O O . ASN B 1 202 ? 4.289 -9.875 -26.953 1 96.25 202 ASN B O 1
ATOM 4464 N N . TYR B 1 203 ? 4.715 -11.344 -25.391 1 98 203 TYR B N 1
ATOM 4465 C CA . TYR B 1 203 ? 3.305 -11.648 -25.188 1 98 203 TYR B CA 1
ATOM 4466 C C . TYR B 1 203 ? 2.527 -10.398 -24.797 1 98 203 TYR B C 1
ATOM 4468 O O . TYR B 1 203 ? 1.441 -10.141 -25.328 1 98 203 TYR B O 1
ATOM 4476 N N . TYR B 1 204 ? 3.074 -9.547 -23.906 1 98.31 204 TYR B N 1
ATOM 4477 C CA . TYR B 1 204 ? 2.4 -8.328 -23.469 1 98.31 204 TYR B CA 1
ATOM 4478 C C . TYR B 1 204 ? 2.309 -7.324 -24.609 1 98.31 204 TYR B C 1
ATOM 4480 O O . TYR B 1 204 ? 1.361 -6.539 -24.688 1 98.31 204 TYR B O 1
ATOM 4488 N N . GLN B 1 205 ? 3.293 -7.348 -25.547 1 97.5 205 GLN B N 1
ATOM 4489 C CA . GLN B 1 205 ? 3.229 -6.5 -26.734 1 97.5 205 GLN B CA 1
ATOM 4490 C C . GLN B 1 205 ? 2.004 -6.828 -27.578 1 97.5 205 GLN B C 1
ATOM 4492 O O . GLN B 1 205 ? 1.396 -5.938 -28.172 1 97.5 205 GLN B O 1
ATOM 4497 N N . ARG B 1 206 ? 1.693 -8.055 -27.594 1 97.5 206 ARG B N 1
ATOM 4498 C CA . ARG B 1 206 ? 0.513 -8.477 -28.328 1 97.5 206 ARG B CA 1
ATOM 4499 C C . ARG B 1 206 ? -0.766 -8.102 -27.594 1 97.5 206 ARG B C 1
ATOM 4501 O O . ARG B 1 206 ? -1.702 -7.566 -28.188 1 97.5 206 ARG B O 1
ATOM 4508 N N . LEU B 1 207 ? -0.801 -8.328 -26.328 1 98.44 207 LEU B N 1
ATOM 4509 C CA . LEU B 1 207 ? -1.99 -8.086 -25.516 1 98.44 207 LEU B CA 1
ATOM 4510 C C . LEU B 1 207 ? -2.314 -6.602 -25.438 1 98.44 207 LEU B C 1
ATOM 4512 O O . LEU B 1 207 ? -3.484 -6.219 -25.375 1 98.44 207 LEU B O 1
ATOM 4516 N N . MET B 1 208 ? -1.241 -5.738 -25.453 1 97.38 208 MET B N 1
ATOM 4517 C CA . MET B 1 208 ? -1.434 -4.309 -25.234 1 97.38 208 MET B CA 1
ATOM 4518 C C . MET B 1 208 ? -2.262 -3.697 -26.359 1 97.38 208 MET B C 1
ATOM 4520 O O . MET B 1 208 ? -2.789 -2.592 -26.219 1 97.38 208 MET B O 1
ATOM 4524 N N . ALA B 1 209 ? -2.408 -4.391 -27.516 1 96.12 209 ALA B N 1
ATOM 4525 C CA . ALA B 1 209 ? -3.188 -3.906 -28.656 1 96.12 209 ALA B CA 1
ATOM 4526 C C . ALA B 1 209 ? -4.68 -4.109 -28.422 1 96.12 209 ALA B C 1
ATOM 4528 O O . ALA B 1 209 ? -5.512 -3.547 -29.141 1 96.12 209 ALA B O 1
ATOM 4529 N N . LEU B 1 210 ? -5.039 -4.836 -27.406 1 97.62 210 LEU B N 1
ATOM 4530 C CA . LEU B 1 210 ? -6.426 -5.164 -27.094 1 97.62 210 LEU B CA 1
ATOM 4531 C C . LEU B 1 210 ? -6.977 -4.227 -26.031 1 97.62 210 LEU B C 1
ATOM 4533 O O . LEU B 1 210 ? -6.617 -4.344 -24.844 1 97.62 210 LEU B O 1
ATOM 4537 N N . GLU B 1 211 ? -7.855 -3.404 -26.297 1 95.94 211 GLU B N 1
ATOM 4538 C CA . GLU B 1 211 ? -8.273 -2.271 -25.484 1 95.94 211 GLU B CA 1
ATOM 4539 C C . GLU B 1 211 ? -9.023 -2.738 -24.234 1 95.94 211 GLU B C 1
ATOM 4541 O O . GLU B 1 211 ? -9.125 -2.002 -23.25 1 95.94 211 GLU B O 1
ATOM 4546 N N . ASN B 1 212 ? -9.609 -4 -24.312 1 98.06 212 ASN B N 1
ATOM 4547 C CA . ASN B 1 212 ? -10.391 -4.496 -23.188 1 98.06 212 ASN B CA 1
ATOM 4548 C C . ASN B 1 212 ? -9.57 -5.418 -22.281 1 98.06 212 ASN B C 1
ATOM 4550 O O . ASN B 1 212 ? -10.117 -6.102 -21.422 1 98.06 212 ASN B O 1
ATOM 4554 N N . VAL B 1 213 ? -8.242 -5.414 -22.484 1 98.75 213 VAL B N 1
ATOM 4555 C CA . VAL B 1 213 ? -7.363 -6.238 -21.672 1 98.75 213 VAL B CA 1
ATOM 4556 C C . VAL B 1 213 ? -6.625 -5.367 -20.656 1 98.75 213 VAL B C 1
ATOM 4558 O O . VAL B 1 213 ? -6.039 -4.344 -21.016 1 98.75 213 VAL B O 1
ATOM 4561 N N . ILE B 1 214 ? -6.68 -5.738 -19.422 1 98.94 214 ILE B N 1
ATOM 4562 C CA . ILE B 1 214 ? -5.945 -5.117 -18.312 1 98.94 214 ILE B CA 1
ATOM 4563 C C . ILE B 1 214 ? -4.91 -6.098 -17.766 1 98.94 214 ILE B C 1
ATOM 4565 O O . ILE B 1 214 ? -5.262 -7.188 -17.312 1 98.94 214 ILE B O 1
ATOM 4569 N N . ILE B 1 215 ? -3.652 -5.738 -17.844 1 98.88 215 ILE B N 1
ATOM 4570 C CA . ILE B 1 215 ? -2.576 -6.605 -17.375 1 98.88 215 ILE B CA 1
ATOM 4571 C C . ILE B 1 215 ? -2.17 -6.207 -15.961 1 98.88 215 ILE B C 1
ATOM 4573 O O . ILE B 1 215 ? -1.945 -5.027 -15.68 1 98.88 215 ILE B O 1
ATOM 4577 N N . THR B 1 216 ? -2.174 -7.117 -15.047 1 98.81 216 THR B N 1
ATOM 4578 C CA . THR B 1 216 ? -1.624 -6.926 -13.711 1 98.81 216 THR B CA 1
ATOM 4579 C C . THR B 1 216 ? -0.396 -7.805 -13.5 1 98.81 216 THR B C 1
ATOM 4581 O O . THR B 1 216 ? -0.409 -8.992 -13.844 1 98.81 216 THR B O 1
ATOM 4584 N N . GLU B 1 217 ? 0.66 -7.195 -13.039 1 98.31 217 GLU B N 1
ATOM 4585 C CA . GLU B 1 217 ? 1.947 -7.836 -12.789 1 98.31 217 GLU B CA 1
ATOM 4586 C C . GLU B 1 217 ? 2.473 -7.496 -11.398 1 98.31 217 GLU B C 1
ATOM 4588 O O . GLU B 1 217 ? 1.966 -6.578 -10.742 1 98.31 217 GLU B O 1
ATOM 4593 N N . SER B 1 218 ? 3.381 -8.273 -10.945 1 97.31 218 SER B N 1
ATOM 4594 C CA . SER B 1 218 ? 4 -8.07 -9.641 1 97.31 218 SER B CA 1
ATOM 4595 C C . SER B 1 218 ? 5.473 -8.469 -9.656 1 97.31 218 SER B C 1
ATOM 4597 O O . SER B 1 218 ? 5.879 -9.328 -10.438 1 97.31 218 SER B O 1
ATOM 4599 N N . PHE B 1 219 ? 6.246 -7.867 -8.82 1 98.56 219 PHE B N 1
ATOM 4600 C CA . PHE B 1 219 ? 7.652 -8.219 -8.68 1 98.56 219 PHE B CA 1
ATOM 4601 C C . PHE B 1 219 ? 7.863 -9.172 -7.508 1 98.56 219 PHE B C 1
ATOM 4603 O O . PHE B 1 219 ? 9 -9.484 -7.156 1 98.56 219 PHE B O 1
ATOM 4610 N N . SER B 1 220 ? 6.777 -9.641 -6.918 1 97.94 220 SER B N 1
ATOM 4611 C CA . SER B 1 220 ? 6.82 -10.578 -5.797 1 97.94 220 SER B CA 1
ATOM 4612 C C . SER B 1 220 ? 7.453 -11.906 -6.203 1 97.94 220 SER B C 1
ATOM 4614 O O . SER B 1 220 ? 8.141 -12.539 -5.402 1 97.94 220 SER B O 1
ATOM 4616 N N . LYS B 1 221 ? 7.105 -12.305 -7.465 1 97.56 221 LYS B N 1
ATOM 4617 C CA . LYS B 1 221 ? 7.562 -13.617 -7.906 1 97.56 221 LYS B CA 1
ATOM 4618 C C . LYS B 1 221 ? 8.688 -13.492 -8.93 1 97.56 221 LYS B C 1
ATOM 4620 O O . LYS B 1 221 ? 9.695 -14.195 -8.836 1 97.56 221 LYS B O 1
ATOM 4625 N N . SER B 1 222 ? 8.57 -12.523 -9.805 1 96.31 222 SER B N 1
ATOM 4626 C CA . SER B 1 222 ? 9.508 -12.391 -10.914 1 96.31 222 SER B CA 1
ATOM 4627 C C . SER B 1 222 ? 10.93 -12.164 -10.406 1 96.31 222 SER B C 1
ATOM 4629 O O . SER B 1 222 ? 11.898 -12.57 -11.055 1 96.31 222 SER B O 1
ATOM 4631 N N . VAL B 1 223 ? 11.055 -11.477 -9.227 1 97.81 223 VAL B N 1
ATOM 4632 C CA . VAL B 1 223 ? 12.391 -11.258 -8.68 1 97.81 223 VAL B CA 1
ATOM 4633 C C . VAL B 1 223 ? 12.406 -11.625 -7.195 1 97.81 223 VAL B C 1
ATOM 4635 O O . VAL B 1 223 ? 13.305 -11.211 -6.461 1 97.81 223 VAL B O 1
ATOM 4638 N N . GLY B 1 224 ? 11.391 -12.281 -6.723 1 98.12 224 GLY B N 1
ATOM 4639 C CA . GLY B 1 224 ? 11.359 -12.836 -5.379 1 98.12 224 GLY B CA 1
ATOM 4640 C C . GLY B 1 224 ? 11.227 -11.773 -4.301 1 98.12 224 GLY B C 1
ATOM 4641 O O . GLY B 1 224 ? 11.68 -11.969 -3.172 1 98.12 224 GLY B O 1
ATOM 4642 N N . LEU B 1 225 ? 10.656 -10.672 -4.605 1 98.62 225 LEU B N 1
ATOM 4643 C CA . LEU B 1 225 ? 10.633 -9.562 -3.656 1 98.62 225 LEU B CA 1
ATOM 4644 C C . LEU B 1 225 ? 9.203 -9.273 -3.203 1 98.62 225 LEU B C 1
ATOM 4646 O O . LEU B 1 225 ? 8.75 -8.125 -3.268 1 98.62 225 LEU B O 1
ATOM 4650 N N . SER B 1 226 ? 8.531 -10.359 -2.713 1 98.06 226 SER B N 1
ATOM 4651 C CA . SER B 1 226 ? 7.16 -10.219 -2.244 1 98.06 226 SER B CA 1
ATOM 4652 C C . SER B 1 226 ? 7.074 -9.242 -1.073 1 98.06 226 SER B C 1
ATOM 4654 O O . SER B 1 226 ? 6.051 -8.578 -0.887 1 98.06 226 SER B O 1
ATOM 4656 N N . GLY B 1 227 ? 8.133 -9.062 -0.312 1 98.44 227 GLY B N 1
ATOM 4657 C CA . GLY B 1 227 ? 8.156 -8.133 0.809 1 98.44 227 GLY B CA 1
ATOM 4658 C C . GLY B 1 227 ? 8.125 -6.676 0.38 1 98.44 227 GLY B C 1
ATOM 4659 O O . GLY B 1 227 ? 7.812 -5.793 1.183 1 98.44 227 GLY B O 1
ATOM 4660 N N . GLN B 1 228 ? 8.461 -6.391 -0.834 1 98.69 228 GLN B N 1
ATOM 4661 C CA . GLN B 1 228 ? 8.555 -5.012 -1.295 1 98.69 228 GLN B CA 1
ATOM 4662 C C . GLN B 1 228 ? 7.195 -4.488 -1.745 1 98.69 228 GLN B C 1
ATOM 4664 O O . GLN B 1 228 ? 7.02 -3.281 -1.934 1 98.69 228 GLN B O 1
ATOM 4669 N N . ARG B 1 229 ? 6.227 -5.387 -1.921 1 98.38 229 ARG B N 1
ATOM 4670 C CA . ARG B 1 229 ? 4.859 -5.023 -2.279 1 98.38 229 ARG B CA 1
ATOM 4671 C C . ARG B 1 229 ? 4.84 -4.059 -3.459 1 98.38 229 ARG B C 1
ATOM 4673 O O . ARG B 1 229 ? 4.305 -2.953 -3.355 1 98.38 229 ARG B O 1
ATOM 4680 N N . LEU B 1 230 ? 5.375 -4.477 -4.605 1 98.88 230 LEU B N 1
ATOM 4681 C CA . LEU B 1 230 ? 5.395 -3.631 -5.797 1 98.88 230 LEU B CA 1
ATOM 4682 C C . LEU B 1 230 ? 4.895 -4.395 -7.016 1 98.88 230 LEU B C 1
ATOM 4684 O O . LEU B 1 230 ? 5.277 -5.547 -7.234 1 98.88 230 LEU B O 1
ATOM 4688 N N . GLY B 1 231 ? 4.016 -3.84 -7.723 1 98.81 231 GLY B N 1
ATOM 4689 C CA . GLY B 1 231 ? 3.496 -4.32 -8.992 1 98.81 231 GLY B CA 1
ATOM 4690 C C . GLY B 1 231 ? 3.092 -3.199 -9.938 1 98.81 231 GLY B C 1
ATOM 4691 O O . GLY B 1 231 ? 3.525 -2.057 -9.773 1 98.81 231 GLY B O 1
ATOM 4692 N N . PHE B 1 232 ? 2.35 -3.543 -10.953 1 98.94 232 PHE B N 1
ATOM 4693 C CA . PHE B 1 232 ? 1.85 -2.498 -11.836 1 98.94 232 PHE B CA 1
ATOM 4694 C C . PHE B 1 232 ? 0.613 -2.975 -12.594 1 98.94 232 PHE B C 1
ATOM 4696 O O . PHE B 1 232 ? 0.35 -4.176 -12.664 1 98.94 232 PHE B O 1
ATOM 4703 N N . ILE B 1 233 ? -0.151 -2.035 -13.062 1 98.94 233 ILE B N 1
ATOM 4704 C CA . ILE B 1 233 ? -1.281 -2.207 -13.969 1 98.94 233 ILE B CA 1
ATOM 4705 C C . ILE B 1 233 ? -0.942 -1.615 -15.336 1 98.94 233 ILE B C 1
ATOM 4707 O O . ILE B 1 233 ? -0.376 -0.523 -15.422 1 98.94 233 ILE B O 1
ATOM 4711 N N . HIS B 1 234 ? -1.159 -2.316 -16.344 1 98.94 234 HIS B N 1
ATOM 4712 C CA . HIS B 1 234 ? -1.073 -1.767 -17.688 1 98.94 234 HIS B CA 1
ATOM 4713 C C . HIS B 1 234 ? -2.438 -1.763 -18.375 1 98.94 234 HIS B C 1
ATOM 4715 O O . HIS B 1 234 ? -3.162 -2.76 -18.328 1 98.94 234 HIS B O 1
ATOM 4721 N N . THR B 1 235 ? -2.826 -0.732 -18.922 1 98.69 235 THR B N 1
ATOM 4722 C CA . THR B 1 235 ? -4.023 -0.595 -19.75 1 98.69 235 THR B CA 1
ATOM 4723 C C . THR B 1 235 ? -3.85 0.521 -20.766 1 98.69 235 THR B C 1
ATOM 4725 O O . THR B 1 235 ? -3.199 1.531 -20.5 1 98.69 235 THR B O 1
ATOM 4728 N N . THR B 1 236 ? -4.398 0.354 -21.891 1 97.81 236 THR B N 1
ATOM 4729 C CA . THR B 1 236 ? -4.355 1.394 -22.906 1 97.81 236 THR B CA 1
ATOM 4730 C C . THR B 1 236 ? -5.629 2.234 -22.891 1 97.81 236 THR B C 1
ATOM 4732 O O . THR B 1 236 ? -5.758 3.203 -23.641 1 97.81 236 THR B O 1
ATOM 4735 N N . ASN B 1 237 ? -6.59 1.832 -22.078 1 97.44 237 ASN B N 1
ATOM 4736 C CA . ASN B 1 237 ? -7.789 2.639 -21.875 1 97.44 237 ASN B CA 1
ATOM 4737 C C . ASN B 1 237 ? -7.516 3.836 -20.969 1 97.44 237 ASN B C 1
ATOM 4739 O O . ASN B 1 237 ? -7.34 3.68 -19.75 1 97.44 237 ASN B O 1
ATOM 4743 N N . LYS B 1 238 ? -7.531 5.023 -21.484 1 96.94 238 LYS B N 1
ATOM 4744 C CA . LYS B 1 238 ? -7.145 6.242 -20.781 1 96.94 238 LYS B CA 1
ATOM 4745 C C . LYS B 1 238 ? -8.109 6.539 -19.641 1 96.94 238 LYS B C 1
ATOM 4747 O O . LYS B 1 238 ? -7.684 6.961 -18.562 1 96.94 238 LYS B O 1
ATOM 4752 N N . GLU B 1 239 ? -9.383 6.34 -19.891 1 97.44 239 GLU B N 1
ATOM 4753 C CA . GLU B 1 239 ? -10.375 6.602 -18.859 1 97.44 239 GLU B CA 1
ATOM 4754 C C . GLU B 1 239 ? -10.164 5.699 -17.656 1 97.44 239 GLU B C 1
ATOM 4756 O O . GLU B 1 239 ? -10.25 6.156 -16.5 1 97.44 239 GLU B O 1
ATOM 4761 N N . LEU B 1 240 ? -9.875 4.41 -17.938 1 98.38 240 LEU B N 1
ATOM 4762 C CA . LEU B 1 240 ? -9.578 3.482 -16.844 1 98.38 240 LEU B CA 1
ATOM 4763 C C . LEU B 1 240 ? -8.328 3.908 -16.094 1 98.38 240 LEU B C 1
ATOM 4765 O O . LEU B 1 240 ? -8.328 3.984 -14.867 1 98.38 240 LEU B O 1
ATOM 4769 N N . HIS B 1 241 ? -7.289 4.223 -16.844 1 98.19 241 HIS B N 1
ATOM 4770 C CA . HIS B 1 241 ? -6.027 4.609 -16.234 1 98.19 241 HIS B CA 1
ATOM 4771 C C . HIS B 1 241 ? -6.207 5.816 -15.32 1 98.19 241 HIS B C 1
ATOM 4773 O O . HIS B 1 241 ? -5.711 5.828 -14.188 1 98.19 241 HIS B O 1
ATOM 4779 N N . ASP B 1 242 ? -6.918 6.832 -15.766 1 97.31 242 ASP B N 1
ATOM 4780 C CA . ASP B 1 242 ? -7.113 8.062 -15.008 1 97.31 242 ASP B CA 1
ATOM 4781 C C . ASP B 1 242 ? -7.859 7.793 -13.703 1 97.31 242 ASP B C 1
ATOM 4783 O O . ASP B 1 242 ? -7.484 8.312 -12.648 1 97.31 242 ASP B O 1
ATOM 4787 N N . GLU B 1 243 ? -8.875 6.961 -13.766 1 98.5 243 GLU B N 1
ATOM 4788 C CA . GLU B 1 243 ? -9.648 6.645 -12.57 1 98.5 243 GLU B CA 1
ATOM 4789 C C . GLU B 1 243 ? -8.828 5.801 -11.594 1 98.5 243 GLU B C 1
ATOM 4791 O O . GLU B 1 243 ? -8.93 5.977 -10.375 1 98.5 243 GLU B O 1
ATOM 4796 N N . LEU B 1 244 ? -8.023 4.926 -12.164 1 98.69 244 LEU B N 1
ATOM 4797 C CA . LEU B 1 244 ? -7.145 4.133 -11.32 1 98.69 244 LEU B CA 1
ATOM 4798 C C . LEU B 1 244 ? -6.172 5.023 -10.555 1 98.69 244 LEU B C 1
ATOM 4800 O O . LEU B 1 244 ? -5.902 4.789 -9.375 1 98.69 244 LEU B O 1
ATOM 4804 N N . GLU B 1 245 ? -5.652 5.984 -11.219 1 97.62 245 GLU B N 1
ATOM 4805 C CA . GLU B 1 245 ? -4.727 6.914 -10.586 1 97.62 245 GLU B CA 1
ATOM 4806 C C . GLU B 1 245 ? -5.391 7.652 -9.422 1 97.62 245 GLU B C 1
ATOM 4808 O O . GLU B 1 245 ? -4.789 7.816 -8.359 1 97.62 245 GLU B O 1
ATOM 4813 N N . ILE B 1 246 ? -6.598 8.078 -9.625 1 97.56 246 ILE B N 1
ATOM 4814 C CA . ILE B 1 246 ? -7.359 8.773 -8.594 1 97.56 246 ILE B CA 1
ATOM 4815 C C . ILE B 1 246 ? -7.562 7.848 -7.395 1 97.56 246 ILE B C 1
ATOM 4817 O O . ILE B 1 246 ? -7.289 8.227 -6.254 1 97.56 246 ILE B O 1
ATOM 4821 N N . ARG B 1 247 ? -7.961 6.648 -7.629 1 98.25 247 ARG B N 1
ATOM 4822 C CA . ARG B 1 247 ? -8.25 5.707 -6.555 1 98.25 247 ARG B CA 1
ATOM 4823 C C . ARG B 1 247 ? -6.973 5.32 -5.809 1 98.25 247 ARG B C 1
ATOM 4825 O O . ARG B 1 247 ? -6.988 5.16 -4.586 1 98.25 247 ARG B O 1
ATOM 4832 N N . LEU B 1 248 ? -5.887 5.184 -6.59 1 98 248 LEU B N 1
ATOM 4833 C CA . LEU B 1 248 ? -4.617 4.887 -5.934 1 98 248 LEU B CA 1
ATOM 4834 C C . LEU B 1 248 ? -4.195 6.031 -5.02 1 98 248 LEU B C 1
ATOM 4836 O O . LEU B 1 248 ? -3.697 5.801 -3.916 1 98 248 LEU B O 1
ATOM 4840 N N . MET B 1 249 ? -4.383 7.223 -5.449 1 96.25 249 MET B N 1
ATOM 4841 C CA . MET B 1 249 ? -4.023 8.406 -4.668 1 96.25 249 MET B CA 1
ATOM 4842 C C . MET B 1 249 ? -4.727 8.398 -3.314 1 96.25 249 MET B C 1
ATOM 4844 O O . MET B 1 249 ? -4.098 8.641 -2.281 1 96.25 249 MET B O 1
ATOM 4848 N N . TYR B 1 250 ? -5.961 8.07 -3.312 1 97.06 250 TYR B N 1
ATOM 4849 C CA . TYR B 1 250 ? -6.742 8.18 -2.086 1 97.06 250 TYR B CA 1
ATOM 4850 C C . TYR B 1 250 ? -6.82 6.832 -1.368 1 97.06 250 TYR B C 1
ATOM 4852 O O . TYR B 1 250 ? -7.555 6.688 -0.389 1 97.06 250 TYR B O 1
ATOM 4860 N N . CYS B 1 251 ? -6.062 5.848 -1.901 1 97.12 251 CYS B N 1
ATOM 4861 C CA . CYS B 1 251 ? -5.859 4.566 -1.232 1 97.12 251 CYS B CA 1
ATOM 4862 C C . CYS B 1 251 ? -4.555 4.566 -0.445 1 97.12 251 CYS B C 1
ATOM 4864 O O . CYS B 1 251 ? -4.555 4.332 0.765 1 97.12 251 CYS B O 1
ATOM 4866 N N . THR B 1 252 ? -3.461 4.953 -1.13 1 96.12 252 THR B N 1
ATOM 4867 C CA . THR B 1 252 ? -2.16 4.852 -0.477 1 96.12 252 THR B CA 1
ATOM 4868 C C . THR B 1 252 ? -1.354 6.133 -0.678 1 96.12 252 THR B C 1
ATOM 4870 O O . THR B 1 252 ? -0.334 6.34 -0.017 1 96.12 252 THR B O 1
ATOM 4873 N N . ASN B 1 253 ? -1.803 7.039 -1.504 1 94.31 253 ASN B N 1
ATOM 4874 C CA . ASN B 1 253 ? -1.08 8.266 -1.825 1 94.31 253 ASN B CA 1
ATOM 4875 C C . ASN B 1 253 ? 0.341 7.973 -2.297 1 94.31 253 ASN B C 1
ATOM 4877 O O . ASN B 1 253 ? 1.303 8.531 -1.768 1 94.31 253 ASN B O 1
ATOM 4881 N N . GLY B 1 254 ? 0.388 7.078 -3.299 1 94.31 254 GLY B N 1
ATOM 4882 C CA . GLY B 1 254 ? 1.664 6.629 -3.832 1 94.31 254 GLY B CA 1
ATOM 4883 C C . GLY B 1 254 ? 2.102 5.285 -3.285 1 94.31 254 GLY B C 1
ATOM 4884 O O . GLY B 1 254 ? 1.503 4.77 -2.34 1 94.31 254 GLY B O 1
ATOM 4885 N N . VAL B 1 255 ? 3.115 4.754 -3.943 1 98.44 255 VAL B N 1
ATOM 4886 C CA . VAL B 1 255 ? 3.652 3.451 -3.566 1 98.44 255 VAL B CA 1
ATOM 4887 C C . VAL B 1 255 ? 5.086 3.609 -3.062 1 98.44 255 VAL B C 1
ATOM 4889 O O . VAL B 1 255 ? 5.82 4.484 -3.527 1 98.44 255 VAL B O 1
ATOM 4892 N N . ASN B 1 256 ? 5.539 2.854 -2.143 1 98.81 256 ASN B N 1
ATOM 4893 C CA . ASN B 1 256 ? 6.824 2.93 -1.459 1 98.81 256 ASN B CA 1
ATOM 4894 C C . ASN B 1 256 ? 7.949 3.295 -2.422 1 98.81 256 ASN B C 1
ATOM 4896 O O . ASN B 1 256 ? 8.172 2.602 -3.416 1 98.81 256 ASN B O 1
ATOM 4900 N N . ALA B 1 257 ? 8.688 4.348 -2.121 1 98.81 257 ALA B N 1
ATOM 4901 C CA . ALA B 1 257 ? 9.719 4.902 -2.996 1 98.81 257 ALA B CA 1
ATOM 4902 C C . ALA B 1 257 ? 10.938 3.99 -3.057 1 98.81 257 ALA B C 1
ATOM 4904 O O . ALA B 1 257 ? 11.539 3.814 -4.121 1 98.81 257 ALA B O 1
ATOM 4905 N N . PHE B 1 258 ? 11.336 3.416 -1.896 1 98.88 258 PHE B N 1
ATOM 4906 C CA . PHE B 1 258 ? 12.477 2.504 -1.896 1 98.88 258 PHE B CA 1
ATOM 4907 C C . PHE B 1 258 ? 12.227 1.333 -2.838 1 98.88 258 PHE B C 1
ATOM 4909 O O . PHE B 1 258 ? 13.094 0.985 -3.645 1 98.88 258 PHE B O 1
ATOM 4916 N N . ALA B 1 259 ? 11.062 0.705 -2.723 1 98.88 259 ALA B N 1
ATOM 4917 C CA . ALA B 1 259 ? 10.734 -0.435 -3.574 1 98.88 259 ALA B CA 1
ATOM 4918 C C . ALA B 1 259 ? 10.828 -0.064 -5.051 1 98.88 259 ALA B C 1
ATOM 4920 O O . ALA B 1 259 ? 11.328 -0.844 -5.863 1 98.88 259 ALA B O 1
ATOM 4921 N N . GLN B 1 260 ? 10.305 1.11 -5.398 1 98.94 260 GLN B N 1
ATOM 4922 C CA . GLN B 1 260 ? 10.344 1.558 -6.789 1 98.94 260 GLN B CA 1
ATOM 4923 C C . GLN B 1 260 ? 11.781 1.745 -7.266 1 98.94 260 GLN B C 1
ATOM 4925 O O . GLN B 1 260 ? 12.141 1.309 -8.359 1 98.94 260 GLN B O 1
ATOM 4930 N N . GLN B 1 261 ? 12.609 2.391 -6.414 1 98.88 261 GLN B N 1
ATOM 4931 C CA . GLN B 1 261 ? 14 2.615 -6.781 1 98.88 261 GLN B CA 1
ATOM 4932 C C . GLN B 1 261 ? 14.766 1.298 -6.879 1 98.88 261 GLN B C 1
ATOM 4934 O O . GLN B 1 261 ? 15.633 1.138 -7.742 1 98.88 261 GLN B O 1
ATOM 4939 N N . LEU B 1 262 ? 14.453 0.399 -5.98 1 98.88 262 LEU B N 1
ATOM 4940 C CA . LEU B 1 262 ? 15.086 -0.916 -6.004 1 98.88 262 LEU B CA 1
ATOM 4941 C C . LEU B 1 262 ? 14.781 -1.64 -7.312 1 98.88 262 LEU B C 1
ATOM 4943 O O . LEU B 1 262 ? 15.703 -2.115 -7.988 1 98.88 262 LEU B O 1
ATOM 4947 N N . ILE B 1 263 ? 13.539 -1.707 -7.727 1 98.94 263 ILE B N 1
ATOM 4948 C CA . ILE B 1 263 ? 13.148 -2.41 -8.945 1 98.94 263 ILE B CA 1
ATOM 4949 C C . ILE B 1 263 ? 13.719 -1.69 -10.164 1 98.94 263 ILE B C 1
ATOM 4951 O O . ILE B 1 263 ? 14.156 -2.332 -11.117 1 98.94 263 ILE B O 1
ATOM 4955 N N . LEU B 1 264 ? 13.711 -0.335 -10.094 1 98.94 264 LEU B N 1
ATOM 4956 C CA . LEU B 1 264 ? 14.336 0.418 -11.172 1 98.94 264 LEU B CA 1
ATOM 4957 C C . LEU B 1 264 ? 15.773 -0.042 -11.398 1 98.94 264 LEU B C 1
ATOM 4959 O O . LEU B 1 264 ? 16.188 -0.287 -12.531 1 98.94 264 LEU B O 1
ATOM 4963 N N . ARG B 1 265 ? 16.516 -0.181 -10.336 1 98.81 265 ARG B N 1
ATOM 4964 C CA . ARG B 1 265 ? 17.906 -0.594 -10.438 1 98.81 265 ARG B CA 1
ATOM 4965 C C . ARG B 1 265 ? 18.016 -2.033 -10.93 1 98.81 265 ARG B C 1
ATOM 4967 O O . ARG B 1 265 ? 18.906 -2.354 -11.734 1 98.81 265 ARG B O 1
ATOM 4974 N N . LEU B 1 266 ? 17.141 -2.906 -10.453 1 98.81 266 LEU B N 1
ATOM 4975 C CA . LEU B 1 266 ? 17.156 -4.301 -10.883 1 98.81 266 LEU B CA 1
ATOM 4976 C C . LEU B 1 266 ? 16.922 -4.402 -12.383 1 98.81 266 LEU B C 1
ATOM 4978 O O . LEU B 1 266 ? 17.391 -5.348 -13.031 1 98.81 266 LEU B O 1
ATOM 4982 N N . LEU B 1 267 ? 16.234 -3.42 -12.953 1 98.62 267 LEU B N 1
ATOM 4983 C CA . LEU B 1 267 ? 15.859 -3.477 -14.359 1 98.62 267 LEU B CA 1
ATOM 4984 C C . LEU B 1 267 ? 16.891 -2.766 -15.227 1 98.62 267 LEU B C 1
ATOM 4986 O O . LEU B 1 267 ? 16.969 -3.018 -16.422 1 98.62 267 LEU B O 1
ATOM 4990 N N . THR B 1 268 ? 17.734 -1.852 -14.641 1 98.62 268 THR B N 1
ATOM 4991 C CA . THR B 1 268 ? 18.406 -0.929 -15.547 1 98.62 268 THR B CA 1
ATOM 4992 C C . THR B 1 268 ? 19.922 -0.94 -15.297 1 98.62 268 THR B C 1
ATOM 4994 O O . THR B 1 268 ? 20.703 -0.539 -16.156 1 98.62 268 THR B O 1
ATOM 4997 N N . THR B 1 269 ? 20.375 -1.292 -14.102 1 98.75 269 THR B N 1
ATOM 4998 C CA . THR B 1 269 ? 21.797 -1.231 -13.812 1 98.75 269 THR B CA 1
ATOM 4999 C C . THR B 1 269 ? 22.453 -2.586 -14.055 1 98.75 269 THR B C 1
ATOM 5001 O O . THR B 1 269 ? 21.828 -3.629 -13.906 1 98.75 269 THR B O 1
ATOM 5004 N N . PRO B 1 270 ? 23.766 -2.607 -14.367 1 98.44 270 PRO B N 1
ATOM 5005 C CA . PRO B 1 270 ? 24.453 -3.881 -14.602 1 98.44 270 PRO B CA 1
ATOM 5006 C C . PRO B 1 270 ? 24.391 -4.82 -13.398 1 98.44 270 PRO B C 1
ATOM 5008 O O . PRO B 1 270 ? 24.109 -6.012 -13.555 1 98.44 270 PRO B O 1
ATOM 5011 N N . GLU B 1 271 ? 24.609 -4.336 -12.203 1 98.5 271 GLU B N 1
ATOM 5012 C CA . GLU B 1 271 ? 24.578 -5.168 -11.008 1 98.5 271 GLU B CA 1
ATOM 5013 C C . GLU B 1 271 ? 23.172 -5.66 -10.711 1 98.5 271 GLU B C 1
ATOM 5015 O O . GLU B 1 271 ? 22.969 -6.785 -10.242 1 98.5 271 GLU B O 1
ATOM 5020 N N . GLY B 1 272 ? 22.188 -4.797 -10.961 1 98.69 272 GLY B N 1
ATOM 5021 C CA . GLY B 1 272 ? 20.797 -5.191 -10.773 1 98.69 272 GLY B CA 1
ATOM 5022 C C . GLY B 1 272 ? 20.344 -6.27 -11.742 1 98.69 272 GLY B C 1
ATOM 5023 O O . GLY B 1 272 ? 19.75 -7.273 -11.328 1 98.69 272 GLY B O 1
ATOM 5024 N N . ILE B 1 273 ? 20.688 -6.055 -13 1 98.31 273 ILE B N 1
ATOM 5025 C CA . ILE B 1 273 ? 20.312 -7.008 -14.039 1 98.31 273 ILE B CA 1
ATOM 5026 C C . ILE B 1 273 ? 20.953 -8.359 -13.75 1 98.31 273 ILE B C 1
ATOM 5028 O O . ILE B 1 273 ? 20.312 -9.406 -13.875 1 98.31 273 ILE B O 1
ATOM 5032 N N . ARG B 1 274 ? 22.188 -8.328 -13.289 1 98.38 274 ARG B N 1
ATOM 5033 C CA . ARG B 1 274 ? 22.875 -9.562 -12.93 1 98.38 274 ARG B CA 1
ATOM 5034 C C . ARG B 1 274 ? 22.188 -10.25 -11.75 1 98.38 274 ARG B C 1
ATOM 5036 O O . ARG B 1 274 ? 21.984 -11.469 -11.766 1 98.38 274 ARG B O 1
ATOM 5043 N N . ALA B 1 275 ? 21.828 -9.5 -10.703 1 98.69 275 ALA B N 1
ATOM 5044 C CA . ALA B 1 275 ? 21.172 -10.055 -9.523 1 98.69 275 ALA B CA 1
ATOM 5045 C C . ALA B 1 275 ? 19.844 -10.719 -9.906 1 98.69 275 ALA B C 1
ATOM 5047 O O . ALA B 1 275 ? 19.562 -11.844 -9.477 1 98.69 275 ALA B O 1
ATOM 5048 N N . ALA B 1 276 ? 19.094 -10.047 -10.75 1 98.56 276 ALA B N 1
ATOM 5049 C CA . ALA B 1 276 ? 17.797 -10.57 -11.18 1 98.56 276 ALA B CA 1
ATOM 5050 C C . ALA B 1 276 ? 17.953 -11.82 -12.031 1 98.56 276 ALA B C 1
ATOM 5052 O O . ALA B 1 276 ? 17.234 -12.797 -11.859 1 98.56 276 ALA B O 1
ATOM 5053 N N . SER B 1 277 ? 18.922 -11.781 -12.914 1 98.12 277 SER B N 1
ATOM 5054 C CA . SER B 1 277 ? 19.172 -12.922 -13.789 1 98.12 277 SER B CA 1
ATOM 5055 C C . SER B 1 277 ? 19.594 -14.148 -13 1 98.12 277 SER B C 1
ATOM 5057 O O . SER B 1 277 ? 19.125 -15.258 -13.266 1 98.12 277 SER B O 1
ATOM 5059 N N . ASP B 1 278 ? 20.5 -13.945 -12.023 1 98.56 278 ASP B N 1
ATOM 5060 C CA . ASP B 1 278 ? 20.969 -15.047 -11.188 1 98.56 278 ASP B CA 1
ATOM 5061 C C . ASP B 1 278 ? 19.828 -15.656 -10.383 1 98.56 278 ASP B C 1
ATOM 5063 O O . ASP B 1 278 ? 19.719 -16.875 -10.273 1 98.56 278 ASP B O 1
ATOM 5067 N N . PHE B 1 279 ? 19.047 -14.836 -9.82 1 98.62 279 PHE B N 1
ATOM 5068 C CA . PHE B 1 279 ? 17.891 -15.281 -9.062 1 98.62 279 PHE B CA 1
ATOM 5069 C C . PHE B 1 279 ? 16.953 -16.125 -9.93 1 98.62 279 PHE B C 1
ATOM 5071 O O . PHE B 1 279 ? 16.547 -17.219 -9.531 1 98.62 279 PHE B O 1
ATOM 5078 N N . LYS B 1 280 ? 16.609 -15.609 -11.148 1 98.19 280 LYS B N 1
ATOM 5079 C CA . LYS B 1 280 ? 15.688 -16.281 -12.055 1 98.19 280 LYS B CA 1
ATOM 5080 C C . LYS B 1 280 ? 16.25 -17.625 -12.516 1 98.19 280 LYS B C 1
ATOM 5082 O O . LYS B 1 280 ? 15.516 -18.625 -12.578 1 98.19 280 LYS B O 1
ATOM 5087 N N . ALA B 1 281 ? 17.484 -17.641 -12.812 1 98.25 281 ALA B N 1
ATOM 5088 C CA . ALA B 1 281 ? 18.125 -18.859 -13.297 1 98.25 281 ALA B CA 1
ATOM 5089 C C . ALA B 1 281 ? 18.047 -19.969 -12.242 1 98.25 281 ALA B C 1
ATOM 5091 O O . ALA B 1 281 ? 17.656 -21.094 -12.547 1 98.25 281 ALA B O 1
ATOM 5092 N N . ALA B 1 282 ? 18.422 -19.625 -11.016 1 98.56 282 ALA B N 1
ATOM 5093 C CA . ALA B 1 282 ? 18.391 -20.594 -9.93 1 98.56 282 ALA B CA 1
ATOM 5094 C C . ALA B 1 282 ? 16.969 -21.062 -9.641 1 98.56 282 ALA B C 1
ATOM 5096 O O . ALA B 1 282 ? 16.719 -22.25 -9.484 1 98.56 282 ALA B O 1
ATOM 5097 N N . THR B 1 283 ? 16.062 -20.125 -9.586 1 98.31 283 THR B N 1
ATOM 5098 C CA . THR B 1 283 ? 14.664 -20.406 -9.258 1 98.31 283 THR B CA 1
ATOM 5099 C C . THR B 1 283 ? 14.023 -21.266 -10.328 1 98.31 283 THR B C 1
ATOM 5101 O O . THR B 1 283 ? 13.422 -22.297 -10.023 1 98.31 283 THR B O 1
ATOM 5104 N N . ALA B 1 284 ? 14.203 -20.891 -11.594 1 97.88 284 ALA B N 1
ATOM 5105 C CA . ALA B 1 284 ? 13.617 -21.641 -12.695 1 97.88 284 ALA B CA 1
ATOM 5106 C C . ALA B 1 284 ? 14.195 -23.047 -12.773 1 97.88 284 ALA B C 1
ATOM 5108 O O . ALA B 1 284 ? 13.477 -24.016 -13.055 1 97.88 284 ALA B O 1
ATOM 5109 N N . ARG B 1 285 ? 15.469 -23.172 -12.539 1 98.19 285 ARG B N 1
ATOM 5110 C CA . ARG B 1 285 ? 16.125 -24.469 -12.57 1 98.19 285 ARG B CA 1
ATOM 5111 C C . ARG B 1 285 ? 15.516 -25.422 -11.547 1 98.19 285 ARG B C 1
ATOM 5113 O O . ARG B 1 285 ? 15.102 -26.531 -11.883 1 98.19 285 ARG B O 1
ATOM 5120 N N . ASP B 1 286 ? 15.461 -24.984 -10.305 1 98.62 286 ASP B N 1
ATOM 5121 C CA . ASP B 1 286 ? 14.992 -25.875 -9.25 1 98.62 286 ASP B CA 1
ATOM 5122 C C . ASP B 1 286 ? 13.5 -26.172 -9.414 1 98.62 286 ASP B C 1
ATOM 5124 O O . ASP B 1 286 ? 13.047 -27.281 -9.094 1 98.62 286 ASP B O 1
ATOM 5128 N N . ILE B 1 287 ? 12.711 -25.203 -9.859 1 98.38 287 ILE B N 1
ATOM 5129 C CA . ILE B 1 287 ? 11.305 -25.438 -10.148 1 98.38 287 ILE B CA 1
ATOM 5130 C C . ILE B 1 287 ? 11.172 -26.562 -11.195 1 98.38 287 ILE B C 1
ATOM 5132 O O . ILE B 1 287 ? 10.406 -27.5 -11.008 1 98.38 287 ILE B O 1
ATOM 5136 N N . ALA B 1 288 ? 11.945 -26.469 -12.266 1 97.94 288 ALA B N 1
ATOM 5137 C CA . ALA B 1 288 ? 11.906 -27.469 -13.336 1 97.94 288 ALA B CA 1
ATOM 5138 C C . ALA B 1 288 ? 12.305 -28.844 -12.812 1 97.94 288 ALA B C 1
ATOM 5140 O O . ALA B 1 288 ? 11.672 -29.844 -13.141 1 97.94 288 ALA B O 1
ATOM 5141 N N . LEU B 1 289 ? 13.328 -28.891 -12.016 1 98.62 289 LEU B N 1
ATOM 5142 C CA . LEU B 1 289 ? 13.797 -30.156 -11.438 1 98.62 289 LEU B CA 1
ATOM 5143 C C . LEU B 1 289 ? 12.727 -30.766 -10.531 1 98.62 289 LEU B C 1
ATOM 5145 O O . LEU B 1 289 ? 12.5 -31.969 -10.562 1 98.62 289 LEU B O 1
ATOM 5149 N N . ASN B 1 290 ? 12.094 -29.922 -9.719 1 98.62 290 ASN B N 1
ATOM 5150 C CA . ASN B 1 290 ? 11.078 -30.406 -8.789 1 98.62 290 ASN B CA 1
ATOM 5151 C C . ASN B 1 290 ? 9.859 -30.953 -9.523 1 98.62 290 ASN B C 1
ATOM 5153 O O . ASN B 1 290 ? 9.32 -32 -9.156 1 98.62 290 ASN B O 1
ATOM 5157 N N . ILE B 1 291 ? 9.445 -30.281 -10.57 1 98.38 291 ILE B N 1
ATOM 5158 C CA . ILE B 1 291 ? 8.305 -30.734 -11.359 1 98.38 291 ILE B CA 1
ATOM 5159 C C . ILE B 1 291 ? 8.641 -32.062 -12.039 1 98.38 291 ILE B C 1
ATOM 5161 O O . ILE B 1 291 ? 7.848 -33 -12.016 1 98.38 291 ILE B O 1
ATOM 5165 N N . GLU B 1 292 ? 9.805 -32.125 -12.609 1 97.94 292 GLU B N 1
ATOM 5166 C CA . GLU B 1 292 ? 10.242 -33.344 -13.258 1 97.94 292 GLU B CA 1
ATOM 5167 C C . GLU B 1 292 ? 10.312 -34.5 -12.266 1 97.94 292 GLU B C 1
ATOM 5169 O O . GLU B 1 292 ? 9.906 -35.625 -12.578 1 97.94 292 GLU B O 1
ATOM 5174 N N . TYR B 1 293 ? 10.828 -34.25 -11.148 1 98.19 293 TYR B N 1
ATOM 5175 C CA . TYR B 1 293 ? 10.922 -35.25 -10.094 1 98.19 293 TYR B CA 1
ATOM 5176 C C . TYR B 1 293 ? 9.547 -35.781 -9.734 1 98.19 293 TYR B C 1
ATOM 5178 O O . TYR B 1 293 ? 9.359 -37 -9.641 1 98.19 293 TYR B O 1
ATOM 5186 N N . LEU B 1 294 ? 8.578 -34.938 -9.516 1 98.25 294 LEU B N 1
ATOM 5187 C CA . LEU B 1 294 ? 7.215 -35.344 -9.188 1 98.25 294 LEU B CA 1
ATOM 5188 C C . LEU B 1 294 ? 6.617 -36.188 -10.305 1 98.25 294 LEU B C 1
ATOM 5190 O O . LEU B 1 294 ? 5.91 -37.156 -10.039 1 98.25 294 LEU B O 1
ATOM 5194 N N . LYS B 1 295 ? 6.867 -35.812 -11.547 1 97.12 295 LYS B N 1
ATOM 5195 C CA . LYS B 1 295 ? 6.383 -36.562 -12.695 1 97.12 295 LYS B CA 1
ATOM 5196 C C . LYS B 1 295 ? 6.965 -37.969 -12.719 1 97.12 295 LYS B C 1
ATOM 5198 O O . LYS B 1 295 ? 6.23 -38.938 -12.891 1 97.12 295 LYS B O 1
ATOM 5203 N N . GLN B 1 296 ? 8.234 -38.031 -12.516 1 97.5 296 GLN B N 1
ATOM 5204 C CA . GLN B 1 296 ? 8.93 -39.312 -12.539 1 97.5 296 GLN B CA 1
ATOM 5205 C C . GLN B 1 296 ? 8.422 -40.25 -11.43 1 97.5 296 GLN B C 1
ATOM 5207 O O . GLN B 1 296 ? 8.344 -41.469 -11.609 1 97.5 296 GLN B O 1
ATOM 5212 N N . ARG B 1 297 ? 8.047 -39.625 -10.367 1 97.81 297 ARG B N 1
ATOM 5213 C CA . ARG B 1 297 ? 7.605 -40.375 -9.211 1 97.81 297 ARG B CA 1
ATOM 5214 C C . ARG B 1 297 ? 6.117 -40.688 -9.297 1 97.81 297 ARG B C 1
ATOM 5216 O O . ARG B 1 297 ? 5.574 -41.375 -8.43 1 97.81 297 ARG B O 1
ATOM 5223 N N . GLY B 1 298 ? 5.445 -40.188 -10.32 1 97.31 298 GLY B N 1
ATOM 5224 C CA . GLY B 1 298 ? 4.02 -40.406 -10.484 1 97.31 298 GLY B CA 1
ATOM 5225 C C . GLY B 1 298 ? 3.178 -39.656 -9.484 1 97.31 298 GLY B C 1
ATOM 5226 O O . GLY B 1 298 ? 2.053 -40.031 -9.172 1 97.31 298 GLY B O 1
ATOM 5227 N N . LEU B 1 299 ? 3.707 -38.562 -8.945 1 98.25 299 LEU B N 1
ATOM 5228 C CA . LEU B 1 299 ? 3.025 -37.812 -7.906 1 98.25 299 LEU B CA 1
ATOM 5229 C C . LEU B 1 299 ? 2.32 -36.594 -8.5 1 98.25 299 LEU B C 1
ATOM 5231 O O . LEU B 1 299 ? 1.436 -36.031 -7.863 1 98.25 299 LEU B O 1
ATOM 5235 N N . LEU B 1 300 ? 2.75 -36.125 -9.664 1 98.19 300 LEU B N 1
ATOM 5236 C CA . LEU B 1 300 ? 2.086 -35.031 -10.328 1 98.19 300 LEU B CA 1
ATOM 5237 C C . LEU B 1 300 ? 0.695 -35.438 -10.812 1 98.19 300 LEU B C 1
ATOM 5239 O O . LEU B 1 300 ? 0.533 -36.469 -11.461 1 98.19 300 LEU B O 1
ATOM 5243 N N . ALA B 1 301 ? -0.306 -34.656 -10.484 1 98 301 ALA B N 1
ATOM 5244 C CA . ALA B 1 301 ? -1.666 -34.906 -10.945 1 98 301 ALA B CA 1
ATOM 5245 C C . ALA B 1 301 ? -1.842 -34.5 -12.406 1 98 301 ALA B C 1
ATOM 5247 O O . ALA B 1 301 ? -2.49 -33.5 -12.695 1 98 301 ALA B O 1
ATOM 5248 N N . GLU B 1 302 ? -1.53 -35.281 -13.305 1 96.19 302 GLU B N 1
ATOM 5249 C CA . GLU B 1 302 ? -1.423 -34.969 -14.727 1 96.19 302 GLU B CA 1
ATOM 5250 C C . GLU B 1 302 ? -2.789 -34.656 -15.336 1 96.19 302 GLU B C 1
ATOM 5252 O O . GLU B 1 302 ? -2.879 -33.969 -16.359 1 96.19 302 GLU B O 1
ATOM 5257 N N . GLU B 1 303 ? -3.855 -35.125 -14.781 1 95.19 303 GLU B N 1
ATOM 5258 C CA . GLU B 1 303 ? -5.203 -34.906 -15.305 1 95.19 303 GLU B CA 1
ATOM 5259 C C . GLU B 1 303 ? -5.559 -33.438 -15.328 1 95.19 303 GLU B C 1
ATOM 5261 O O . GLU B 1 303 ? -6.492 -33.031 -16.016 1 95.19 303 GLU B O 1
ATOM 5266 N N . TYR B 1 304 ? -4.836 -32.625 -14.562 1 95.94 304 TYR B N 1
ATOM 5267 C CA . TYR B 1 304 ? -5.129 -31.188 -14.508 1 95.94 304 TYR B CA 1
ATOM 5268 C C . TYR B 1 304 ? -4.352 -30.438 -15.578 1 95.94 304 TYR B C 1
ATOM 5270 O O . TYR B 1 304 ? -4.512 -29.219 -15.727 1 95.94 304 TYR B O 1
ATOM 5278 N N . TYR B 1 305 ? -3.533 -31.172 -16.422 1 95.62 305 TYR B N 1
ATOM 5279 C CA . TYR B 1 305 ? -2.639 -30.484 -17.359 1 95.62 305 TYR B CA 1
ATOM 5280 C C . TYR B 1 305 ? -2.836 -31.016 -18.781 1 95.62 305 TYR B C 1
ATOM 5282 O O . TYR B 1 305 ? -1.908 -30.984 -19.594 1 95.62 305 TYR B O 1
ATOM 5290 N N . HIS B 1 306 ? -3.963 -31.453 -19.125 1 89.94 306 HIS B N 1
ATOM 5291 C CA . HIS B 1 306 ? -4.238 -32.031 -20.438 1 89.94 306 HIS B CA 1
ATOM 5292 C C . HIS B 1 306 ? -4.059 -30.984 -21.531 1 89.94 306 HIS B C 1
ATOM 5294 O O . HIS B 1 306 ? -3.518 -31.281 -22.594 1 89.94 306 HIS B O 1
ATOM 5300 N N . ALA B 1 307 ? -4.461 -29.734 -21.344 1 88.88 307 ALA B N 1
ATOM 5301 C CA . ALA B 1 307 ? -4.41 -28.688 -22.359 1 88.88 307 ALA B CA 1
ATOM 5302 C C . ALA B 1 307 ? -3.389 -27.625 -21.984 1 88.88 307 ALA B C 1
ATOM 5304 O O . ALA B 1 307 ? -3.43 -26.5 -22.516 1 88.88 307 ALA B O 1
ATOM 5305 N N . SER B 1 308 ? -2.564 -27.969 -21.016 1 93.88 308 SER B N 1
ATOM 5306 C CA . SER B 1 308 ? -1.612 -27 -20.469 1 93.88 308 SER B CA 1
ATOM 5307 C C . SER B 1 308 ? -0.35 -27.688 -19.969 1 93.88 308 SER B C 1
ATOM 5309 O O . SER B 1 308 ? -0.207 -28.906 -20.109 1 93.88 308 SER B O 1
ATOM 5311 N N . THR B 1 309 ? 0.604 -26.922 -19.625 1 94.19 309 THR B N 1
ATOM 5312 C CA . THR B 1 309 ? 1.844 -27.438 -19.047 1 94.19 309 THR B CA 1
ATOM 5313 C C . THR B 1 309 ? 2.031 -26.906 -17.625 1 94.19 309 THR B C 1
ATOM 5315 O O . THR B 1 309 ? 1.75 -25.734 -17.344 1 94.19 309 THR B O 1
ATOM 5318 N N . PRO B 1 310 ? 2.385 -27.828 -16.766 1 93.94 310 PRO B N 1
ATOM 5319 C CA . PRO B 1 310 ? 2.701 -27.328 -15.422 1 93.94 310 PRO B CA 1
ATOM 5320 C C . PRO B 1 310 ? 3.932 -26.422 -15.406 1 93.94 310 PRO B C 1
ATOM 5322 O O . PRO B 1 310 ? 5.062 -26.906 -15.492 1 93.94 310 PRO B O 1
ATOM 5325 N N . THR B 1 311 ? 3.623 -25.172 -15.578 1 87 311 THR B N 1
ATOM 5326 C CA . THR B 1 311 ? 4.617 -24.109 -15.57 1 87 311 THR B CA 1
ATOM 5327 C C . THR B 1 311 ? 4.23 -23.016 -14.578 1 87 311 THR B C 1
ATOM 5329 O O . THR B 1 311 ? 3.053 -22.656 -14.469 1 87 311 THR B O 1
ATOM 5332 N N . GLY B 1 312 ? 4.922 -22.766 -13.516 1 88.31 312 GLY B N 1
ATOM 5333 C CA . GLY B 1 312 ? 4.703 -21.812 -12.438 1 88.31 312 GLY B CA 1
ATOM 5334 C C . GLY B 1 312 ? 5.387 -22.203 -11.141 1 88.31 312 GLY B C 1
ATOM 5335 O O . GLY B 1 312 ? 6.32 -23.016 -11.148 1 88.31 312 GLY B O 1
ATOM 5336 N N . ILE B 1 313 ? 4.805 -21.594 -10.141 1 96.12 313 ILE B N 1
ATOM 5337 C CA . ILE B 1 313 ? 5.5 -21.922 -8.898 1 96.12 313 ILE B CA 1
ATOM 5338 C C . ILE B 1 313 ? 4.664 -22.906 -8.086 1 96.12 313 ILE B C 1
ATOM 5340 O O . ILE B 1 313 ? 5.082 -23.328 -7.008 1 96.12 313 ILE B O 1
ATOM 5344 N N . PHE B 1 314 ? 3.486 -23.312 -8.727 1 98 314 PHE B N 1
ATOM 5345 C CA . PHE B 1 314 ? 2.605 -24.281 -8.078 1 98 314 PHE B CA 1
ATOM 5346 C C . PHE B 1 314 ? 2.381 -25.484 -8.977 1 98 314 PHE B C 1
ATOM 5348 O O . PHE B 1 314 ? 2.477 -25.391 -10.203 1 98 314 PHE B O 1
ATOM 5355 N N . VAL B 1 315 ? 2.059 -26.656 -8.32 1 98.44 315 VAL B N 1
ATOM 5356 C CA . VAL B 1 315 ? 1.531 -27.828 -9.016 1 98.44 315 VAL B CA 1
ATOM 5357 C C . VAL B 1 315 ? 0.521 -28.531 -8.117 1 98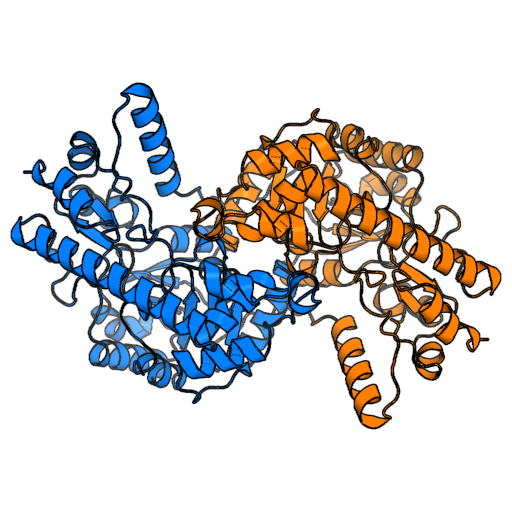.44 315 VAL B C 1
ATOM 5359 O O . VAL B 1 315 ? 0.399 -28.219 -6.934 1 98.44 315 VAL B O 1
ATOM 5362 N N . VAL B 1 316 ? -0.193 -29.406 -8.734 1 98.56 316 VAL B N 1
ATOM 5363 C CA . VAL B 1 316 ? -1.116 -30.281 -8.008 1 98.56 316 VAL B CA 1
ATOM 5364 C C . VAL B 1 316 ? -0.543 -31.688 -7.934 1 98.56 316 VAL B C 1
ATOM 5366 O O . VAL B 1 316 ? -0.069 -32.219 -8.938 1 98.56 316 VAL B O 1
ATOM 5369 N N . VAL B 1 317 ? -0.582 -32.219 -6.762 1 98.56 317 VAL B N 1
ATOM 5370 C CA . VAL B 1 317 ? -0.094 -33.594 -6.562 1 98.56 317 VAL B CA 1
ATOM 5371 C C . VAL B 1 317 ? -1.258 -34.5 -6.199 1 98.56 317 VAL B C 1
ATOM 5373 O O . VAL B 1 317 ? -2.238 -34.062 -5.594 1 98.56 317 VAL B O 1
ATOM 5376 N N . ASN B 1 318 ? -1.156 -35.781 -6.562 1 98.25 318 ASN B N 1
ATOM 5377 C CA . ASN B 1 318 ? -2.207 -36.75 -6.328 1 98.25 318 ASN B CA 1
ATOM 5378 C C . ASN B 1 318 ? -2.127 -37.344 -4.922 1 98.25 318 ASN B C 1
ATOM 5380 O O . ASN B 1 318 ? -2.162 -38.562 -4.75 1 98.25 318 ASN B O 1
ATOM 5384 N N . ARG B 1 319 ? -1.954 -36.531 -3.918 1 98.38 319 ARG B N 1
ATOM 5385 C CA . ARG B 1 319 ? -1.994 -36.812 -2.482 1 98.38 319 ARG B CA 1
ATOM 5386 C C . ARG B 1 319 ? -2.832 -35.75 -1.754 1 98.38 319 ARG B C 1
ATOM 5388 O O . ARG B 1 319 ? -2.93 -34.625 -2.199 1 98.38 319 ARG B O 1
ATOM 5395 N N . THR B 1 320 ? -3.391 -36.188 -0.649 1 98.19 320 THR B N 1
ATOM 5396 C CA . THR B 1 320 ? -4.156 -35.25 0.161 1 98.19 320 THR B CA 1
ATOM 5397 C C . THR B 1 320 ? -3.229 -34.406 1.027 1 98.19 320 THR B C 1
ATOM 5399 O O . THR B 1 320 ? -2.062 -34.75 1.223 1 98.19 320 THR B O 1
ATOM 5402 N N . GLU B 1 321 ? -3.744 -33.281 1.45 1 97.56 321 GLU B N 1
ATOM 5403 C CA . GLU B 1 321 ? -3.023 -32.438 2.395 1 97.56 321 GLU B CA 1
ATOM 5404 C C . GLU B 1 321 ? -2.576 -33.25 3.619 1 97.56 321 GLU B C 1
ATOM 5406 O O . GLU B 1 321 ? -1.447 -33.094 4.09 1 97.56 321 GLU B O 1
ATOM 5411 N N . GLU B 1 322 ? -3.439 -34.156 4.141 1 97.06 322 GLU B N 1
ATOM 5412 C CA . GLU B 1 322 ? -3.152 -34.969 5.32 1 97.06 322 GLU B CA 1
ATOM 5413 C C . GLU B 1 322 ? -2.012 -35.938 5.055 1 97.06 322 GLU B C 1
ATOM 5415 O O . GLU B 1 322 ? -1.141 -36.156 5.906 1 97.06 322 GLU B O 1
ATOM 5420 N N . GLU B 1 323 ? -2.051 -36.594 3.918 1 97.81 323 GLU B N 1
ATOM 5421 C CA . GLU B 1 323 ? -0.993 -37.531 3.555 1 97.81 323 GLU B CA 1
ATOM 5422 C C . GLU B 1 323 ? 0.367 -36.844 3.508 1 97.81 323 GLU B C 1
ATOM 5424 O O . GLU B 1 323 ? 1.362 -37.375 3.99 1 97.81 323 GLU B O 1
ATOM 5429 N N . LEU B 1 324 ? 0.401 -35.656 2.91 1 98.12 324 LEU B N 1
ATOM 5430 C CA . LEU B 1 324 ? 1.654 -34.938 2.811 1 98.12 324 LEU B CA 1
ATOM 5431 C C . LEU B 1 324 ? 2.113 -34.438 4.184 1 98.12 324 LEU B C 1
ATOM 5433 O O . LEU B 1 324 ? 3.311 -34.469 4.477 1 98.12 324 LEU B O 1
ATOM 5437 N N . LEU B 1 325 ? 1.141 -34 4.973 1 96.88 325 LEU B N 1
ATOM 5438 C CA . LEU B 1 325 ? 1.472 -33.562 6.316 1 96.88 325 LEU B CA 1
ATOM 5439 C C . LEU B 1 325 ? 2.117 -34.656 7.129 1 96.88 325 LEU B C 1
ATOM 5441 O O . LEU B 1 325 ? 3.002 -34.406 7.949 1 96.88 325 LEU B O 1
ATOM 5445 N N . ALA B 1 326 ? 1.674 -35.844 6.961 1 96.06 326 ALA B N 1
ATOM 5446 C CA . ALA B 1 326 ? 2.246 -37 7.645 1 96.06 326 ALA B CA 1
ATOM 5447 C C . ALA B 1 326 ? 3.73 -37.156 7.324 1 96.06 326 ALA B C 1
ATOM 5449 O O . ALA B 1 326 ? 4.48 -37.75 8.102 1 96.06 326 ALA B O 1
ATOM 5450 N N . HIS B 1 327 ? 4.129 -36.625 6.219 1 97.12 327 HIS B N 1
ATOM 5451 C CA . HIS B 1 327 ? 5.535 -36.656 5.82 1 97.12 327 HIS B CA 1
ATOM 5452 C C . HIS B 1 327 ? 6.188 -35.281 6.062 1 97.12 327 HIS B C 1
ATOM 5454 O O . HIS B 1 327 ? 7.207 -34.969 5.445 1 97.12 327 HIS B O 1
ATOM 5460 N N . ARG B 1 328 ? 5.547 -34.406 6.801 1 96.88 328 ARG B N 1
ATOM 5461 C CA . ARG B 1 328 ? 6.039 -33.094 7.242 1 96.88 328 ARG B CA 1
ATOM 5462 C C . ARG B 1 328 ? 6.133 -32.125 6.078 1 96.88 328 ARG B C 1
ATOM 5464 O O . ARG B 1 328 ? 7.055 -31.312 6.012 1 96.88 328 ARG B O 1
ATOM 5471 N N . ILE B 1 329 ? 5.266 -32.312 5.188 1 97.56 329 ILE B N 1
ATOM 5472 C CA . ILE B 1 329 ? 5.156 -31.391 4.055 1 97.56 329 ILE B CA 1
ATOM 5473 C C . ILE B 1 329 ? 3.887 -30.562 4.184 1 97.56 329 ILE B C 1
ATOM 5475 O O . ILE B 1 329 ? 2.781 -31.109 4.227 1 97.56 329 ILE B O 1
ATOM 5479 N N . GLY B 1 330 ? 4.074 -29.266 4.281 1 97 330 GLY B N 1
ATOM 5480 C CA . GLY B 1 330 ? 2.934 -28.359 4.242 1 97 330 GLY B CA 1
ATOM 5481 C C . GLY B 1 330 ? 2.371 -28.172 2.848 1 97 330 GLY B C 1
ATOM 5482 O O . GLY B 1 330 ? 3.119 -27.922 1.897 1 97 330 GLY B O 1
ATOM 5483 N N . SER B 1 331 ? 1.159 -28.375 2.641 1 97.69 331 SER B N 1
ATOM 5484 C CA . SER B 1 331 ? 0.432 -28.219 1.387 1 97.69 331 SER B CA 1
ATOM 5485 C C . SER B 1 331 ? -0.97 -27.656 1.628 1 97.69 331 SER B C 1
ATOM 5487 O O . SER B 1 331 ? -1.328 -27.344 2.762 1 97.69 331 SER B O 1
ATOM 5489 N N . VAL B 1 332 ? -1.737 -27.453 0.577 1 97.75 332 VAL B N 1
ATOM 5490 C CA . VAL B 1 332 ? -3.117 -26.984 0.686 1 97.75 332 VAL B CA 1
ATOM 5491 C C . VAL B 1 332 ? -4.035 -27.906 -0.109 1 97.75 332 VAL B C 1
ATOM 5493 O O . VAL B 1 332 ? -3.799 -28.156 -1.292 1 97.75 332 VAL B O 1
ATOM 5496 N N . SER B 1 333 ? -5.074 -28.359 0.563 1 98.06 333 SER B N 1
ATOM 5497 C CA . SER B 1 333 ? -6.055 -29.141 -0.181 1 98.06 333 SER B CA 1
ATOM 5498 C C . SER B 1 333 ? -6.57 -28.375 -1.394 1 98.06 333 SER B C 1
ATOM 5500 O O . SER B 1 333 ? -6.883 -27.188 -1.296 1 98.06 333 SER B O 1
ATOM 5502 N N . LEU B 1 334 ? -6.621 -29.078 -2.514 1 98.38 334 LEU B N 1
ATOM 5503 C CA . LEU B 1 334 ? -7.105 -28.406 -3.719 1 98.38 334 LEU B CA 1
ATOM 5504 C C . LEU B 1 334 ? -8.562 -27.984 -3.555 1 98.38 334 LEU B C 1
ATOM 5506 O O . LEU B 1 334 ? -9.023 -27.078 -4.254 1 98.38 334 LEU B O 1
ATOM 5510 N N . SER B 1 335 ? -9.305 -28.578 -2.59 1 97.44 335 SER B N 1
ATOM 5511 C CA . SER B 1 335 ? -10.711 -28.25 -2.348 1 97.44 335 SER B CA 1
ATOM 5512 C C . SER B 1 335 ? -10.875 -26.812 -1.859 1 97.44 335 SER B C 1
ATOM 5514 O O . SER B 1 335 ? -11.969 -26.25 -1.93 1 97.44 335 SER B O 1
ATOM 5516 N N . PHE B 1 336 ? -9.781 -26.234 -1.392 1 96 336 PHE B N 1
ATOM 5517 C CA . PHE B 1 336 ? -9.828 -24.859 -0.897 1 96 336 PHE B CA 1
ATOM 5518 C C . PHE B 1 336 ? -9.836 -23.859 -2.055 1 96 336 PHE B C 1
ATOM 5520 O O . PHE B 1 336 ? -10.125 -22.688 -1.862 1 96 336 PHE B O 1
ATOM 5527 N N . PHE B 1 337 ? -9.586 -24.359 -3.287 1 97.5 337 PHE B N 1
ATOM 5528 C CA . PHE B 1 337 ? -9.398 -23.469 -4.426 1 97.5 337 PHE B CA 1
ATOM 5529 C C . PHE B 1 337 ? -10.539 -23.625 -5.426 1 97.5 337 PHE B C 1
ATOM 5531 O O . PHE B 1 337 ? -10.398 -23.25 -6.594 1 97.5 337 PHE B O 1
ATOM 5538 N N . THR B 1 338 ? -11.641 -24.219 -4.996 1 97.56 338 THR B N 1
ATOM 5539 C CA . THR B 1 338 ? -12.797 -24.406 -5.859 1 97.56 338 THR B CA 1
ATOM 5540 C C . THR B 1 338 ? -14.086 -24.422 -5.043 1 97.56 338 THR B C 1
ATOM 5542 O O . THR B 1 338 ? -14.07 -24.734 -3.852 1 97.56 338 THR B O 1
ATOM 5545 N N . LYS B 1 339 ? -15.094 -24.016 -5.645 1 95.12 339 LYS B N 1
ATOM 5546 C CA . LYS B 1 339 ? -16.406 -24.047 -4.992 1 95.12 339 LYS B CA 1
ATOM 5547 C C . LYS B 1 339 ? -17.234 -25.234 -5.477 1 95.12 339 LYS B C 1
ATOM 5549 O O . LYS B 1 339 ? -17.984 -25.812 -4.699 1 95.12 339 LYS B O 1
ATOM 5554 N N . SER B 1 340 ? -17.031 -25.609 -6.699 1 96.38 340 SER B N 1
ATOM 5555 C CA . SER B 1 340 ? -17.984 -26.531 -7.312 1 96.38 340 SER B CA 1
ATOM 5556 C C . SER B 1 340 ? -17.391 -27.922 -7.492 1 96.38 340 SER B C 1
ATOM 5558 O O . SER B 1 340 ? -18.094 -28.875 -7.832 1 96.38 340 SER B O 1
ATOM 5560 N N . GLN B 1 341 ? -16.109 -28.016 -7.297 1 97.06 341 GLN B N 1
ATOM 5561 C CA . GLN B 1 341 ? -15.461 -29.297 -7.527 1 97.06 341 GLN B CA 1
ATOM 5562 C C . GLN B 1 341 ? -14.836 -29.844 -6.246 1 97.06 341 GLN B C 1
ATOM 5564 O O . GLN B 1 341 ? -13.781 -30.469 -6.281 1 97.06 341 GLN B O 1
ATOM 5569 N N . LYS B 1 342 ? -15.406 -29.625 -5.145 1 97.12 342 LYS B N 1
ATOM 5570 C CA . LYS B 1 342 ? -14.789 -29.875 -3.846 1 97.12 342 LYS B CA 1
ATOM 5571 C C . LYS B 1 342 ? -14.531 -31.375 -3.635 1 97.12 342 LYS B C 1
ATOM 5573 O O . LYS B 1 342 ? -13.477 -31.766 -3.141 1 97.12 342 LYS B O 1
ATOM 5578 N N . GLU B 1 343 ? -15.469 -32.219 -3.965 1 97.19 343 GLU B N 1
ATOM 5579 C CA . GLU B 1 343 ? -15.352 -33.656 -3.719 1 97.19 343 GLU B CA 1
ATOM 5580 C C . GLU B 1 343 ? -14.164 -34.25 -4.473 1 97.19 343 GLU B C 1
ATOM 5582 O O . GLU B 1 343 ? -13.305 -34.875 -3.877 1 97.19 343 GLU B O 1
ATOM 5587 N N . LYS B 1 344 ? -14.102 -33.938 -5.68 1 97.12 344 LYS B N 1
ATOM 5588 C CA . LYS B 1 344 ? -12.984 -34.406 -6.484 1 97.12 344 LYS B CA 1
ATOM 5589 C C . LYS B 1 344 ? -11.672 -33.781 -6.043 1 97.12 344 LYS B C 1
ATOM 5591 O O . LYS B 1 344 ? -10.656 -34.469 -5.895 1 97.12 344 LYS B O 1
ATOM 5596 N N . ALA B 1 345 ? -11.648 -32.531 -5.812 1 98.31 345 ALA B N 1
ATOM 5597 C CA . ALA B 1 345 ? -10.453 -31.734 -5.512 1 98.31 345 ALA B CA 1
ATOM 5598 C C . ALA B 1 345 ? -9.852 -32.156 -4.172 1 98.31 345 ALA B C 1
ATOM 5600 O O . ALA B 1 345 ? -8.641 -32 -3.961 1 98.31 345 ALA B O 1
ATOM 5601 N N . SER B 1 346 ? -10.68 -32.688 -3.266 1 98.19 346 SER B N 1
ATOM 5602 C CA . SER B 1 346 ? -10.234 -33.031 -1.915 1 98.19 346 SER B CA 1
ATOM 5603 C C . SER B 1 346 ? -9.219 -34.156 -1.928 1 98.19 346 SER B C 1
ATOM 5605 O O . SER B 1 346 ? -8.523 -34.375 -0.935 1 98.19 346 SER B O 1
ATOM 5607 N N . LYS B 1 347 ? -9.117 -34.844 -3.057 1 98.31 347 LYS B N 1
ATOM 5608 C CA . LYS B 1 347 ? -8.195 -35.969 -3.182 1 98.31 347 LYS B CA 1
ATOM 5609 C C . LYS B 1 347 ? -6.801 -35.469 -3.588 1 98.31 347 LYS B C 1
ATOM 5611 O O . LYS B 1 347 ? -5.863 -36.281 -3.674 1 98.31 347 LYS B O 1
ATOM 5616 N N . PHE B 1 348 ? -6.668 -34.219 -3.83 1 98.75 348 PHE B N 1
ATOM 5617 C CA . PHE B 1 348 ? -5.426 -33.625 -4.332 1 98.75 348 PHE B CA 1
ATOM 5618 C C . PHE B 1 348 ? -4.965 -32.469 -3.443 1 98.75 348 PHE B C 1
ATOM 5620 O O . PHE B 1 348 ? -5.738 -31.969 -2.631 1 98.75 348 PHE B O 1
ATOM 5627 N N . ALA B 1 349 ? -3.691 -32.125 -3.547 1 98.56 349 ALA B N 1
ATOM 5628 C CA . ALA B 1 349 ? -3.146 -30.953 -2.84 1 98.56 349 ALA B CA 1
ATOM 5629 C C . ALA B 1 349 ? -2.334 -30.078 -3.779 1 98.56 349 ALA B C 1
ATOM 5631 O O . ALA B 1 349 ? -1.688 -30.562 -4.703 1 98.56 349 ALA B O 1
ATOM 5632 N N . ARG B 1 350 ? -2.404 -28.797 -3.596 1 98.38 350 ARG B N 1
ATOM 5633 C CA . ARG B 1 350 ? -1.512 -27.828 -4.246 1 98.38 350 ARG B CA 1
ATOM 5634 C C . ARG B 1 350 ? -0.246 -27.625 -3.424 1 98.38 350 ARG B C 1
ATOM 5636 O O . ARG B 1 350 ? -0.316 -27.406 -2.213 1 98.38 350 ARG B O 1
ATOM 5643 N N . ILE B 1 351 ? 0.865 -27.656 -4.047 1 98.31 351 ILE B N 1
ATOM 5644 C CA . ILE B 1 351 ? 2.129 -27.359 -3.385 1 98.31 351 ILE B CA 1
ATOM 5645 C C . ILE B 1 351 ? 2.898 -26.312 -4.195 1 98.31 351 ILE B C 1
ATOM 5647 O O . ILE B 1 351 ? 2.707 -26.203 -5.406 1 98.31 351 ILE B O 1
ATOM 5651 N N . CYS B 1 352 ? 3.676 -25.5 -3.566 1 98.06 352 CYS B N 1
ATOM 5652 C CA . CYS B 1 352 ? 4.641 -24.609 -4.199 1 98.06 352 CYS B CA 1
ATOM 5653 C C . CYS B 1 352 ? 5.938 -25.359 -4.516 1 98.06 352 CYS B C 1
ATOM 5655 O O . CYS B 1 352 ? 6.621 -25.828 -3.611 1 98.06 352 CYS B O 1
ATOM 5657 N N . VAL B 1 353 ? 6.309 -25.391 -5.719 1 98.38 353 VAL B N 1
ATOM 5658 C CA . VAL B 1 353 ? 7.457 -26.188 -6.148 1 98.38 353 VAL B CA 1
ATOM 5659 C C . VAL B 1 353 ? 8.695 -25.297 -6.238 1 98.38 353 VAL B C 1
ATOM 5661 O O . VAL B 1 353 ? 9.766 -25.75 -6.641 1 98.38 353 VAL B O 1
ATOM 5664 N N . SER B 1 354 ? 8.555 -24.016 -5.91 1 98.19 354 SER B N 1
ATOM 5665 C CA . SER B 1 354 ? 9.703 -23.125 -5.824 1 98.19 354 SER B CA 1
ATOM 5666 C C . SER B 1 354 ? 10.445 -23.312 -4.504 1 98.19 354 SER B C 1
ATOM 5668 O O . SER B 1 354 ? 10.383 -22.453 -3.625 1 98.19 354 SER B O 1
ATOM 5670 N N . ALA B 1 355 ? 11.148 -24.391 -4.332 1 97.94 355 ALA B N 1
ATOM 5671 C CA . ALA B 1 355 ? 11.977 -24.781 -3.195 1 97.94 355 ALA B CA 1
ATOM 5672 C C . ALA B 1 355 ? 13.281 -25.422 -3.662 1 97.94 355 ALA B C 1
ATOM 5674 O O . ALA B 1 355 ? 13.359 -25.938 -4.781 1 97.94 355 ALA B O 1
ATOM 5675 N N . PRO B 1 356 ? 14.305 -25.344 -2.82 1 98.06 356 PRO B N 1
ATOM 5676 C CA . PRO B 1 356 ? 15.555 -25.984 -3.234 1 98.06 356 PRO B CA 1
ATOM 5677 C C . PRO B 1 356 ? 15.375 -27.469 -3.562 1 98.06 356 PRO B C 1
ATOM 5679 O O . PRO B 1 356 ? 14.797 -28.219 -2.768 1 98.06 356 PRO B O 1
ATOM 5682 N N . HIS B 1 357 ? 15.914 -27.875 -4.66 1 98.56 357 HIS B N 1
ATOM 5683 C CA . HIS B 1 357 ? 15.656 -29.219 -5.188 1 98.56 357 HIS B CA 1
ATOM 5684 C C . HIS B 1 357 ? 16.125 -30.281 -4.211 1 98.56 357 HIS B C 1
ATOM 5686 O O . HIS B 1 357 ? 15.414 -31.266 -3.975 1 98.56 357 HIS B O 1
ATOM 5692 N N . ARG B 1 358 ? 17.297 -30.109 -3.646 1 98.19 358 ARG B N 1
ATOM 5693 C CA . ARG B 1 358 ? 17.844 -31.125 -2.738 1 98.19 358 ARG B CA 1
ATOM 5694 C C . ARG B 1 358 ? 16.922 -31.328 -1.544 1 98.19 358 ARG B C 1
ATOM 5696 O O . ARG B 1 358 ? 16.625 -32.469 -1.18 1 98.19 358 ARG B O 1
ATOM 5703 N N . LYS B 1 359 ? 16.469 -30.266 -0.94 1 97.31 359 LYS B N 1
ATOM 5704 C CA . LYS B 1 359 ? 15.555 -30.344 0.199 1 97.31 359 LYS B CA 1
ATOM 5705 C C . LYS B 1 359 ? 14.203 -30.922 -0.211 1 97.31 359 LYS B C 1
ATOM 5707 O O . LYS B 1 359 ? 13.609 -31.703 0.538 1 97.31 359 LYS B O 1
ATOM 5712 N N . PHE B 1 360 ? 13.75 -30.531 -1.368 1 98.25 360 PHE B N 1
ATOM 5713 C CA . PHE B 1 360 ? 12.492 -31.031 -1.922 1 98.25 360 PHE B CA 1
ATOM 5714 C C . PHE B 1 360 ? 12.508 -32.562 -2.033 1 98.25 360 PHE B C 1
ATOM 5716 O O . PHE B 1 360 ? 11.594 -33.219 -1.556 1 98.25 360 PHE B O 1
ATOM 5723 N N . VAL B 1 361 ? 13.547 -33.094 -2.553 1 98.12 361 VAL B N 1
ATOM 5724 C CA . VAL B 1 361 ? 13.703 -34.531 -2.768 1 98.12 361 VAL B CA 1
ATOM 5725 C C . VAL B 1 361 ? 13.797 -35.25 -1.424 1 98.12 361 VAL B C 1
ATOM 5727 O O . VAL B 1 361 ? 13.211 -36.312 -1.246 1 98.12 361 VAL B O 1
ATOM 5730 N N . GLU B 1 362 ? 14.484 -34.625 -0.512 1 97.44 362 GLU B N 1
ATOM 5731 C CA . GLU B 1 362 ? 14.633 -35.219 0.818 1 97.44 362 GLU B CA 1
ATOM 5732 C C . GLU B 1 362 ? 13.273 -35.5 1.454 1 97.44 362 GLU B C 1
ATOM 5734 O O . GLU B 1 362 ? 13.078 -36.531 2.088 1 97.44 362 GLU B O 1
ATOM 5739 N N . TYR B 1 363 ? 12.375 -34.594 1.306 1 97.38 363 TYR B N 1
ATOM 5740 C CA . TYR B 1 363 ? 11.062 -34.719 1.929 1 97.38 363 TYR B CA 1
ATOM 5741 C C . TYR B 1 363 ? 10.164 -35.625 1.098 1 97.38 363 TYR B C 1
ATOM 5743 O O . TYR B 1 363 ? 9.414 -36.438 1.645 1 97.38 363 TYR B O 1
ATOM 5751 N N . PHE B 1 364 ? 10.234 -35.594 -0.204 1 97.56 364 PHE B N 1
ATOM 5752 C CA . PHE B 1 364 ? 9.281 -36.281 -1.065 1 97.56 364 PHE B CA 1
ATOM 5753 C C . PHE B 1 364 ? 9.719 -37.719 -1.318 1 97.56 364 PHE B C 1
ATOM 5755 O O . PHE B 1 364 ? 8.93 -38.562 -1.761 1 97.56 364 PHE B O 1
ATOM 5762 N N . ASP B 1 365 ? 10.922 -38 -1.048 1 96.06 365 ASP B N 1
ATOM 5763 C CA . ASP B 1 365 ? 11.438 -39.344 -1.26 1 96.06 365 ASP B CA 1
ATOM 5764 C C . ASP B 1 365 ? 10.633 -40.375 -0.459 1 96.06 365 ASP B C 1
ATOM 5766 O O . ASP B 1 365 ? 10.492 -41.531 -0.878 1 96.06 365 ASP B O 1
ATOM 5770 N N . ALA B 1 366 ? 10.133 -39.938 0.615 1 93.62 366 ALA B N 1
ATOM 5771 C CA . ALA B 1 366 ? 9.414 -40.844 1.502 1 93.62 366 ALA B CA 1
ATOM 5772 C C . ALA B 1 366 ? 7.938 -40.906 1.131 1 93.62 366 ALA B C 1
ATOM 5774 O O . ALA B 1 366 ? 7.199 -41.75 1.663 1 93.62 366 ALA B O 1
ATOM 5775 N N . VAL B 1 367 ? 7.555 -40.094 0.327 1 94.38 367 VAL B N 1
ATOM 5776 C CA . VAL B 1 367 ? 6.152 -40.062 -0.079 1 94.38 367 VAL B CA 1
ATOM 5777 C C . VAL B 1 367 ? 5.906 -41.156 -1.133 1 94.38 367 VAL B C 1
ATOM 5779 O O . VAL B 1 367 ? 6.594 -41.188 -2.156 1 94.38 367 VAL B O 1
ATOM 5782 N N . GLN B 1 368 ? 5.086 -42.156 -0.891 1 83.44 368 GLN B N 1
ATOM 5783 C CA . GLN B 1 368 ? 4.777 -43.25 -1.794 1 83.44 368 GLN B CA 1
ATOM 5784 C C . GLN B 1 368 ? 3.605 -42.906 -2.705 1 83.44 368 GLN B C 1
ATOM 5786 O O . GLN B 1 368 ? 2.701 -42.156 -2.309 1 83.44 368 GLN B O 1
#

Solvent-accessible surface area (backbone atoms only — not comparable to full-atom values): 36456 Å² total; per-residue (Å²): 125,52,67,50,77,52,83,52,70,73,64,64,57,57,54,50,53,51,48,49,53,50,48,22,69,74,69,70,47,82,55,49,72,21,46,50,95,56,61,56,46,61,68,41,65,44,69,68,50,56,72,72,54,64,70,59,35,62,73,27,27,30,66,40,47,62,51,41,52,67,68,40,32,42,50,47,24,40,43,50,28,65,55,68,65,53,43,87,31,40,34,51,25,38,10,41,49,22,31,51,44,51,48,65,67,31,51,53,54,63,32,43,30,34,47,46,61,30,49,57,63,60,57,34,36,29,37,57,67,72,45,50,70,46,72,39,83,47,80,83,50,49,73,80,38,48,81,74,36,60,64,23,32,36,51,46,51,49,30,22,51,52,54,0,35,27,63,55,64,69,64,48,49,56,50,52,49,54,38,33,76,68,60,27,34,33,42,38,40,32,41,44,43,49,35,78,45,59,59,83,47,54,64,52,48,58,48,61,74,36,68,37,38,35,39,32,30,27,39,32,54,32,55,39,28,38,3,40,29,37,21,28,32,38,37,72,38,62,71,55,51,54,51,46,49,46,51,42,39,46,36,32,56,27,46,41,13,50,46,48,53,51,52,37,36,35,72,69,36,75,62,17,38,49,27,42,50,53,38,25,52,55,37,47,49,24,25,52,51,40,54,50,50,32,49,75,68,66,38,46,41,60,86,81,34,79,82,34,40,80,39,55,50,27,32,40,29,67,39,30,33,66,62,37,40,76,58,36,30,40,44,34,43,37,29,71,25,30,82,85,50,34,79,72,28,49,54,20,14,28,33,34,41,27,35,40,44,70,62,49,48,67,50,49,69,74,59,128,126,52,66,52,76,54,81,52,69,74,64,65,56,58,52,49,53,51,48,49,52,50,48,22,69,74,70,70,46,82,59,48,74,20,46,50,96,55,60,56,46,60,68,41,66,42,69,67,50,56,70,74,53,65,69,56,34,62,72,29,26,31,64,41,47,62,50,40,51,67,68,40,33,41,51,46,24,39,42,50,29,66,55,69,63,55,43,88,32,40,34,51,25,38,9,42,49,23,29,51,44,50,48,63,67,32,50,52,53,63,31,44,29,34,46,44,59,31,49,55,62,61,58,33,34,28,36,58,69,72,46,48,70,45,73,38,84,46,81,82,49,50,72,80,36,47,81,76,36,59,65,24,31,37,52,46,52,50,31,22,51,50,53,0,34,26,63,56,64,69,63,49,47,54,51,51,48,51,38,34,76,69,59,27,35,33,43,38,40,32,40,44,43,50,35,78,46,60,60,82,47,54,64,51,50,59,49,61,75,36,67,36,38,36,40,33,30,28,39,30,53,31,55,38,28,37,4,41,30,38,22,28,33,37,38,70,38,62,70,55,50,55,51,46,49,46,52,41,39,46,36,30,56,28,46,42,13,50,46,47,53,51,51,35,36,34,72,70,36,74,63,17,39,49,28,41,49,53,40,24,53,54,38,48,49,24,25,50,51,40,52,50,50,31,49,75,69,67,38,45,39,60,85,81,33,78,84,34,39,82,39,55,50,28,34,39,28,66,40,29,32,67,63,38,40,77,57,36,30,39,44,34,44,36,30,71,27,29,82,86,48,33,78,70,27,48,53,20,14,28,33,32,40,26,35,40,42,72,62,50,48,66,50,49,68,74,59,128

Sequence (736 aa):
MEIKKSGAALSKIVQIGEKLKKLTAETGQEYLPLNRGVNAVVNIDLREVVANMDFNSNDIQVYPPGPGFPALRQAINDEYFGGKSSPDNILISAGGMNALDLVVQTVGMGKLYLPVYYWGCYFQMLTVRGIGNAEYMAQSDLEGMIPELKGNAVLICDPGNPLGEKYDDEQQFALIKKLNDAGIVVFFDSPYRRIFYDKTDNYYQRLMALENVIITESFSKSVGLSGQRLGFIHTTNKELHDELEIRLMYCTNGVNAFAQQLILRLLTTPEGIRAASDFKAATARDIALNIEYLKQRGLLAEEYYHASTPTGIFVVVNRTEEELLAHRIGSVSLSFFTKSQKEKASKFARICVSAPHRKFVEYFDAVQMEIKKSGAALSKIVQIGEKLKKLTAETGQEYLPLNRGVNAVVNIDLREVVANMDFNSNDIQVYPPGPGFPALRQAINDEYFGGKSSPDNILISAGGMNALDLVVQTVGMGKLYLPVYYWGCYFQMLTVRGIGNAEYMAQSDLEGMIPELKGNAVLICDPGNPLGEKYDDEQQFALIKKLNDAGIVVFFDSPYRRIFYDKTDNYYQRLMALENVIITESFSKSVGLSGQRLGFIHTTNKELHDELEIRLMYCTNGVNAFAQQLILRLLTTPEGIRAASDFKAATARDIALNIEYLKQRGLLAEEYYHASTPTGIFVVVNRTEEELLAHRIGSVSLSFFTKSQKEKASKFARICVSAPHRKFVEYFDAVQ